Protein AF-A0A7K0DVQ4-F1 (afdb_monomer_lite)

Foldseek 3Di:
DDDDPPVVVVLLVVLLVLLLVLLVLVVCLVVDPDPVSNVVSVVVSCVSVVVQVPDPPVSVVLSVLLVVLLVCLQPPPDDPDPPDPPPPDDPSSVLSNLSSCLSNVVDDPPDDFQPPPQKKKWKWKDAAPDPDIDIDIDRAPLVNLVCLLVVQVPPPFFMWIWIWIQDSPPRDTFTAAIEHRHHSVLSNLLSVLLVVLVDQPPCDPDCPSLDPVNLVVLLVQLLQLLLLCRDPSNPLCNLVSSNSNRVSLVVSVVSCVSNVNPCSVVSSVVCNVPRDHHPSSPPDSVLVVSLVSLVVVLLVLLQVWDWDWDDPDPQKIKIWTAQSDDQQRTFIWIWHWDPDDPDTDTDIGTQKGHNAPVQVVCLQPPPQSDRPGMPGPHRPPNDDDDPVVNVVRVVSRVVSVSSVSSSVSSVLSCCCSNVSDYHYHYPPPVCSVVVVPPPPPPPDDDDDDDDDDDDDDDDDDDDDDDDDDDDDDDDDDDDDDDD

pLDDT: mean 71.33, std 19.91, range [23.62, 95.5]

Structure (mmCIF, N/CA/C/O backbone):
data_AF-A0A7K0DVQ4-F1
#
_entry.id   AF-A0A7K0DVQ4-F1
#
loop_
_atom_site.group_PDB
_atom_site.id
_atom_site.type_symbol
_atom_site.label_atom_id
_atom_site.label_alt_id
_atom_site.label_comp_id
_atom_site.label_asym_id
_atom_site.label_entity_id
_atom_site.label_seq_id
_atom_site.pdbx_PDB_ins_code
_atom_site.Cartn_x
_atom_site.Cartn_y
_atom_site.Cartn_z
_atom_site.occupancy
_atom_site.B_iso_or_equiv
_atom_site.auth_seq_id
_atom_site.auth_comp_id
_atom_site.auth_asym_id
_atom_site.auth_atom_id
_atom_site.pdbx_PDB_model_num
ATOM 1 N N . MET A 1 1 ? -31.773 -11.255 5.902 1.00 34.78 1 MET A N 1
ATOM 2 C CA . MET A 1 1 ? -31.478 -10.518 4.654 1.00 34.78 1 MET A CA 1
ATOM 3 C C . MET A 1 1 ? -30.528 -11.360 3.823 1.00 34.78 1 MET A C 1
ATOM 5 O O . MET A 1 1 ? -29.545 -11.805 4.400 1.00 34.78 1 MET A O 1
ATOM 9 N N . PRO A 1 2 ? -30.806 -11.631 2.540 1.00 32.12 2 PRO A N 1
ATOM 10 C CA . PRO A 1 2 ? -29.856 -12.347 1.695 1.00 32.12 2 PRO A CA 1
ATOM 11 C C . PRO A 1 2 ? -28.622 -11.466 1.450 1.00 32.12 2 PRO A C 1
ATOM 13 O O . PRO A 1 2 ? -28.754 -10.285 1.116 1.00 32.12 2 PRO A O 1
ATOM 16 N N . GLU A 1 3 ? -27.429 -12.022 1.665 1.00 33.09 3 GLU A N 1
ATOM 17 C CA . GLU A 1 3 ? -26.156 -11.364 1.366 1.00 33.09 3 GLU A CA 1
ATOM 18 C C . GLU A 1 3 ? -26.110 -10.983 -0.121 1.00 33.09 3 GLU A C 1
ATOM 20 O O . GLU A 1 3 ? -26.356 -11.806 -1.004 1.00 33.09 3 GLU A O 1
ATOM 25 N N . ARG A 1 4 ? -25.846 -9.702 -0.417 1.00 48.97 4 ARG A N 1
ATOM 26 C CA . ARG A 1 4 ? -25.668 -9.249 -1.804 1.00 48.97 4 ARG A CA 1
ATOM 27 C C . ARG A 1 4 ? -24.392 -9.895 -2.367 1.00 48.97 4 ARG A C 1
ATOM 29 O O . ARG A 1 4 ? -23.377 -9.859 -1.672 1.00 48.97 4 ARG A O 1
ATOM 36 N N . PRO A 1 5 ? -24.395 -10.390 -3.618 1.00 44.47 5 PRO A N 1
ATOM 37 C CA . PRO A 1 5 ? -23.202 -10.959 -4.232 1.00 44.47 5 PRO A CA 1
ATOM 38 C C . PRO A 1 5 ? -22.043 -9.944 -4.227 1.00 44.47 5 PRO A C 1
ATOM 40 O O . PRO A 1 5 ? -22.284 -8.762 -4.503 1.00 44.47 5 PRO A O 1
ATOM 43 N N . PRO A 1 6 ? -20.793 -10.368 -3.973 1.00 47.66 6 PRO A N 1
ATOM 44 C CA . PRO A 1 6 ? -19.633 -9.479 -3.817 1.00 47.66 6 PRO A CA 1
ATOM 45 C C . PRO A 1 6 ? -19.409 -8.543 -5.018 1.00 47.66 6 PRO A C 1
ATOM 47 O O . PRO A 1 6 ? -19.089 -7.365 -4.844 1.00 47.66 6 PRO A O 1
ATOM 50 N N . HIS A 1 7 ? -19.716 -9.004 -6.234 1.00 56.75 7 HIS A N 1
ATOM 51 C CA . HIS A 1 7 ? -19.641 -8.198 -7.457 1.00 56.75 7 HIS A CA 1
ATOM 52 C C . HIS A 1 7 ? -20.540 -6.949 -7.434 1.00 56.75 7 HIS A C 1
ATOM 54 O O . HIS A 1 7 ? -20.194 -5.923 -8.017 1.00 56.75 7 HIS A O 1
ATOM 60 N N . HIS A 1 8 ? -21.675 -6.982 -6.727 1.00 61.19 8 HIS A N 1
ATOM 61 C CA . HIS A 1 8 ? -22.587 -5.837 -6.661 1.00 61.19 8 HIS A CA 1
ATOM 62 C C . HIS A 1 8 ? -22.048 -4.700 -5.784 1.00 61.19 8 HIS A C 1
ATOM 64 O O . HIS A 1 8 ? -22.351 -3.542 -6.060 1.00 61.19 8 HIS A O 1
ATOM 70 N N . ARG A 1 9 ? -21.250 -4.990 -4.747 1.00 62.94 9 ARG A N 1
ATOM 71 C CA . ARG A 1 9 ? -20.661 -3.940 -3.893 1.00 62.94 9 ARG A CA 1
ATOM 72 C C . ARG A 1 9 ? -19.520 -3.209 -4.595 1.00 62.94 9 ARG A C 1
ATOM 74 O O . ARG A 1 9 ? -19.457 -1.988 -4.535 1.00 62.94 9 ARG A O 1
ATOM 81 N N . GLN A 1 10 ? -18.667 -3.938 -5.313 1.00 63.34 10 GLN A N 1
ATOM 82 C CA . GLN A 1 10 ? -17.575 -3.344 -6.091 1.00 63.34 10 GLN A CA 1
ATOM 83 C C . GLN A 1 10 ? -18.106 -2.412 -7.191 1.00 63.34 10 GLN A C 1
ATOM 85 O O . GLN A 1 10 ? -17.634 -1.284 -7.328 1.00 63.34 10 GLN A O 1
ATOM 90 N N . LEU A 1 11 ? -19.146 -2.848 -7.912 1.00 68.25 11 LEU A N 1
ATOM 91 C CA . LEU A 1 11 ? -19.847 -2.025 -8.902 1.00 68.25 11 LEU A CA 1
ATOM 92 C C . LEU A 1 11 ? -20.499 -0.784 -8.274 1.00 68.25 11 LEU A C 1
ATOM 94 O O . LEU A 1 11 ? -20.410 0.300 -8.843 1.00 68.25 11 LEU A O 1
ATOM 98 N N . GLU A 1 12 ? -21.119 -0.917 -7.095 1.00 69.69 12 GLU A N 1
ATOM 99 C CA . GLU A 1 12 ? -21.684 0.222 -6.359 1.00 69.69 12 GLU A CA 1
ATOM 100 C C . GLU A 1 12 ? -20.603 1.236 -5.956 1.00 69.69 12 GLU A C 1
ATOM 102 O O . GLU A 1 12 ? -20.789 2.430 -6.172 1.00 69.69 12 GLU A O 1
ATOM 107 N N . ASN A 1 13 ? -19.465 0.794 -5.424 1.00 69.19 13 ASN A N 1
ATOM 108 C CA . ASN A 1 13 ? -18.387 1.699 -5.014 1.00 69.19 13 ASN A CA 1
ATOM 109 C C . ASN A 1 13 ? -17.772 2.432 -6.213 1.00 69.19 13 ASN A C 1
ATOM 111 O O . ASN A 1 13 ? -17.577 3.646 -6.156 1.00 69.19 13 ASN A O 1
ATOM 115 N N . SER A 1 14 ? -17.550 1.718 -7.321 1.00 68.94 14 SER A N 1
ATOM 116 C CA . SER A 1 14 ? -17.097 2.318 -8.580 1.00 68.94 14 SER A CA 1
ATOM 117 C C . SER A 1 14 ? -18.084 3.375 -9.086 1.00 68.94 14 SER A C 1
ATOM 119 O O . SER A 1 14 ? -17.665 4.475 -9.441 1.00 68.94 14 SER A O 1
ATOM 121 N N . LEU A 1 15 ? -19.390 3.092 -9.020 1.00 75.44 15 LEU A N 1
ATOM 122 C CA . LEU A 1 15 ? -20.457 4.030 -9.378 1.00 75.44 15 LEU A CA 1
ATOM 123 C C . LEU A 1 15 ? -20.388 5.306 -8.533 1.00 75.44 15 LEU A C 1
ATOM 125 O O . LEU A 1 15 ? -20.436 6.414 -9.062 1.00 75.44 15 LEU A O 1
ATOM 129 N N . ARG A 1 16 ? -20.249 5.173 -7.213 1.00 73.44 16 ARG A N 1
ATOM 130 C CA . ARG A 1 16 ? -20.200 6.327 -6.306 1.00 73.44 16 ARG A CA 1
ATOM 131 C C . ARG A 1 16 ? -18.963 7.187 -6.542 1.00 73.44 16 ARG A C 1
ATOM 133 O O . ARG A 1 16 ? -19.093 8.411 -6.589 1.00 73.44 16 ARG A O 1
ATOM 140 N N . ALA A 1 17 ? -17.802 6.562 -6.716 1.00 71.62 17 ALA A N 1
ATOM 141 C CA . ALA A 1 17 ? -16.550 7.257 -6.994 1.00 71.62 17 ALA A CA 1
ATOM 142 C C . ALA A 1 17 ? -16.603 7.996 -8.341 1.00 71.62 17 ALA A C 1
ATOM 144 O O . ALA A 1 17 ? -16.266 9.181 -8.410 1.00 71.62 17 ALA A O 1
ATOM 145 N N . ASP A 1 18 ? -17.102 7.337 -9.392 1.00 75.19 18 ASP A N 1
ATOM 146 C CA . ASP A 1 18 ? -17.270 7.955 -10.708 1.00 75.19 18 ASP A CA 1
ATOM 147 C C . ASP A 1 18 ? -18.268 9.115 -10.668 1.00 75.19 18 ASP A C 1
ATOM 149 O O . ASP A 1 18 ? -18.013 10.146 -11.290 1.00 75.19 18 ASP A O 1
ATOM 153 N N . PHE A 1 19 ? -19.370 8.994 -9.921 1.00 77.38 19 PHE A N 1
ATOM 154 C CA . PHE A 1 19 ? -20.349 10.074 -9.792 1.00 77.38 19 PHE A CA 1
ATOM 155 C C . PHE A 1 19 ? -19.754 11.291 -9.090 1.00 77.38 19 PHE A C 1
ATOM 157 O O . PHE A 1 19 ? -19.878 12.410 -9.586 1.00 77.38 19 PHE A O 1
ATOM 164 N N . ALA A 1 20 ? -19.061 11.082 -7.966 1.00 71.06 20 ALA A N 1
ATOM 165 C CA . ALA A 1 20 ? -18.375 12.159 -7.262 1.00 71.06 20 ALA A CA 1
ATOM 166 C C . ALA A 1 20 ? -17.342 12.838 -8.170 1.00 71.06 20 ALA A C 1
ATOM 168 O O . ALA A 1 20 ? -17.278 14.061 -8.236 1.00 71.06 20 ALA A O 1
ATOM 169 N N . PHE A 1 21 ? -16.576 12.063 -8.936 1.00 69.88 21 PHE A N 1
ATOM 170 C CA . PHE A 1 21 ? -15.626 12.599 -9.903 1.00 69.88 21 PHE A CA 1
ATOM 171 C C . PHE A 1 21 ? -16.301 13.400 -11.032 1.00 69.88 21 PHE A C 1
ATOM 173 O O . PHE A 1 21 ? -15.882 14.525 -11.301 1.00 69.88 21 PHE A O 1
ATOM 180 N N . CYS A 1 22 ? -17.372 12.883 -11.644 1.00 75.94 22 CYS A N 1
ATOM 181 C CA . CYS A 1 22 ? -18.131 13.599 -12.678 1.00 75.94 22 CYS A CA 1
ATOM 182 C C . CYS A 1 22 ? -18.723 14.903 -12.135 1.00 75.94 22 CYS A C 1
ATOM 184 O O . CYS A 1 22 ? -18.610 15.944 -12.775 1.00 75.94 22 CYS A O 1
ATOM 186 N N . PHE A 1 23 ? -19.290 14.866 -10.929 1.00 71.31 23 PHE A N 1
ATOM 187 C CA . PHE A 1 23 ? -19.817 16.044 -10.251 1.00 71.31 23 PHE A CA 1
ATOM 188 C C . PHE A 1 23 ? -18.729 17.103 -10.009 1.00 71.31 23 PHE A C 1
ATOM 190 O O . PHE A 1 23 ? -18.952 18.294 -10.239 1.00 71.31 23 PHE A O 1
ATOM 197 N N . ARG A 1 24 ? -17.519 16.680 -9.611 1.00 62.81 24 ARG A N 1
ATOM 198 C CA . ARG A 1 24 ? -16.362 17.576 -9.457 1.00 62.81 24 ARG A CA 1
ATOM 199 C C . ARG A 1 24 ? -15.962 18.225 -10.776 1.00 62.81 24 ARG A C 1
ATOM 201 O O . ARG A 1 24 ? -15.815 19.443 -10.825 1.00 62.81 24 ARG A O 1
ATOM 208 N N . LEU A 1 25 ? -15.850 17.437 -11.844 1.00 67.94 25 LEU A N 1
ATOM 209 C CA . LEU A 1 25 ? -15.526 17.951 -13.173 1.00 67.94 25 LEU A CA 1
ATOM 210 C C . LEU A 1 25 ? -16.599 18.904 -13.713 1.00 67.94 25 LEU A C 1
ATOM 212 O O . LEU A 1 25 ? -16.248 19.922 -14.296 1.00 67.94 25 LEU A O 1
ATOM 216 N N . GLN A 1 26 ? -17.887 18.637 -13.479 1.00 69.12 26 GLN A N 1
ATOM 217 C CA . GLN A 1 26 ? -18.976 19.541 -13.871 1.00 69.12 26 GLN A CA 1
ATOM 218 C C . GLN A 1 26 ? -18.879 20.894 -13.153 1.00 69.12 26 GLN A C 1
ATOM 220 O O . GLN A 1 26 ? -19.022 21.949 -13.778 1.00 69.12 26 GLN A O 1
ATOM 225 N N . ARG A 1 27 ? -18.576 20.896 -11.848 1.00 62.69 27 ARG A N 1
ATOM 226 C CA . ARG A 1 27 ? -18.363 22.147 -11.101 1.00 62.69 27 ARG A CA 1
ATOM 227 C C . ARG A 1 27 ? -17.061 22.848 -11.494 1.00 62.69 27 ARG A C 1
ATOM 229 O O . ARG A 1 27 ? -17.051 24.073 -11.549 1.00 62.69 27 ARG A O 1
ATOM 236 N N . ALA A 1 28 ? -15.999 22.111 -11.818 1.00 54.56 28 ALA A N 1
ATOM 237 C CA . ALA A 1 28 ? -14.764 22.682 -12.354 1.00 54.56 28 ALA A CA 1
ATOM 238 C C . ALA A 1 28 ? -14.989 23.318 -13.737 1.00 54.56 28 ALA A C 1
ATOM 240 O O . ALA A 1 28 ? -14.570 24.448 -13.953 1.00 54.56 28 ALA A O 1
ATOM 241 N N . ALA A 1 29 ? -15.735 22.655 -14.627 1.00 60.44 29 ALA A N 1
ATOM 242 C CA . ALA A 1 29 ? -16.113 23.190 -15.935 1.00 60.44 29 ALA A CA 1
ATOM 243 C C . ALA A 1 29 ? -16.926 24.488 -15.803 1.00 60.44 29 ALA A C 1
ATOM 245 O O . ALA A 1 29 ? -16.682 25.444 -16.527 1.00 60.44 29 ALA A O 1
ATOM 246 N N . THR A 1 30 ? -17.828 24.566 -14.819 1.00 58.62 30 THR A N 1
ATOM 247 C CA . THR A 1 30 ? -18.594 25.796 -14.522 1.00 58.62 30 THR A CA 1
ATOM 248 C C . THR A 1 30 ? -17.690 26.985 -14.148 1.00 58.62 30 THR A C 1
ATOM 250 O O . THR A 1 30 ? -18.092 28.130 -14.315 1.00 58.62 30 THR A O 1
ATOM 253 N N . ASN A 1 31 ? -16.469 26.722 -13.669 1.00 55.81 31 ASN A N 1
ATOM 254 C CA . ASN A 1 31 ? -15.476 27.727 -13.278 1.00 55.81 31 ASN A CA 1
ATOM 255 C C . ASN A 1 31 ? -14.235 27.739 -14.199 1.00 55.81 31 ASN A C 1
ATOM 257 O O . ASN A 1 31 ? -13.189 28.256 -13.800 1.00 55.81 31 ASN A O 1
ATOM 261 N N . ALA A 1 32 ? -14.317 27.136 -15.390 1.00 54.72 32 ALA A N 1
ATOM 262 C CA . ALA A 1 32 ? -13.193 27.052 -16.319 1.00 54.72 32 ALA A CA 1
ATOM 263 C C . ALA A 1 32 ? -12.731 28.449 -16.760 1.00 54.72 32 ALA A C 1
ATOM 265 O O . ALA A 1 32 ? -13.544 29.348 -16.986 1.00 54.72 32 ALA A O 1
ATOM 266 N N . ARG A 1 33 ? -11.413 28.631 -16.884 1.00 55.81 33 ARG A N 1
ATOM 267 C CA . ARG A 1 33 ? -10.788 29.924 -17.204 1.00 55.81 33 ARG A CA 1
ATOM 268 C C . ARG A 1 33 ? -10.629 30.148 -18.707 1.00 55.81 33 ARG A C 1
ATOM 270 O O . ARG A 1 33 ? -10.338 31.269 -19.120 1.00 55.81 33 ARG A O 1
ATOM 277 N N . SER A 1 34 ? -10.814 29.106 -19.517 1.00 59.59 34 SER A N 1
ATOM 278 C CA . SER A 1 34 ? -10.794 29.172 -20.980 1.00 59.59 34 SER A CA 1
ATOM 279 C C . SER A 1 34 ? -11.808 28.219 -21.619 1.00 59.59 34 SER A C 1
ATOM 281 O O . SER A 1 34 ? -12.267 27.257 -21.000 1.00 59.59 34 SER A O 1
ATOM 283 N N . GLU A 1 35 ? -12.146 28.486 -22.881 1.00 60.69 35 GLU A N 1
ATOM 284 C CA . GLU A 1 35 ? -13.051 27.646 -23.675 1.00 60.69 35 GLU A CA 1
ATOM 285 C C . GLU A 1 35 ? -12.460 26.247 -23.918 1.00 60.69 35 GLU A C 1
ATOM 287 O O . GLU A 1 35 ? -13.156 25.249 -23.740 1.00 60.69 35 GLU A O 1
ATOM 292 N N . ASP A 1 36 ? -11.155 26.150 -24.194 1.00 65.81 36 ASP A N 1
ATOM 293 C CA . ASP A 1 36 ? -10.457 24.865 -24.345 1.00 65.81 36 ASP A CA 1
ATOM 294 C C . ASP A 1 36 ? -10.470 24.042 -23.047 1.00 65.81 36 ASP A C 1
ATOM 296 O O . ASP A 1 36 ? -10.664 22.823 -23.062 1.00 65.81 36 ASP A O 1
ATOM 300 N N . GLU A 1 37 ? -10.295 24.704 -21.898 1.00 51.84 37 GLU A N 1
ATOM 301 C CA . GLU A 1 37 ? -10.379 24.058 -20.590 1.00 51.84 37 GLU A CA 1
ATOM 302 C C . GLU A 1 37 ? -11.800 23.550 -20.317 1.00 51.84 37 GLU A C 1
ATOM 304 O O . GLU A 1 37 ? -11.962 22.404 -19.889 1.00 51.84 37 GLU A O 1
ATOM 309 N N . TYR A 1 38 ? -12.821 24.355 -20.625 1.00 59.84 38 TYR A N 1
ATOM 310 C CA . TYR A 1 38 ? -14.224 23.957 -20.527 1.00 59.84 38 TYR A CA 1
ATOM 311 C C . TYR A 1 38 ? -14.527 22.730 -21.396 1.00 59.84 38 TYR A C 1
ATOM 313 O O . TYR A 1 38 ? -15.056 21.743 -20.884 1.00 59.84 38 TYR A O 1
ATOM 321 N N . VAL A 1 39 ? -14.149 22.751 -22.680 1.00 64.75 39 VAL A N 1
ATOM 322 C CA . VAL A 1 39 ? -14.401 21.652 -23.631 1.00 64.75 39 VAL A CA 1
ATOM 323 C C . VAL A 1 39 ? -13.714 20.364 -23.178 1.00 64.75 39 VAL A C 1
ATOM 325 O O . VAL A 1 39 ? -14.331 19.297 -23.194 1.00 64.75 39 VAL A O 1
ATOM 328 N N . ARG A 1 40 ? -12.467 20.445 -22.699 1.00 79.62 40 ARG A N 1
ATOM 329 C CA . ARG A 1 40 ? -11.733 19.286 -22.164 1.00 79.62 40 ARG A CA 1
ATOM 330 C C . ARG A 1 40 ? -12.412 18.692 -20.925 1.00 79.62 40 ARG A C 1
ATOM 332 O O . ARG A 1 40 ? -12.533 17.467 -20.812 1.00 79.62 40 ARG A O 1
ATOM 339 N N . LEU A 1 41 ? -12.839 19.538 -19.985 1.00 55.84 41 LEU A N 1
ATOM 340 C CA . LEU A 1 41 ? -13.508 19.099 -18.757 1.00 55.84 41 LEU A CA 1
ATOM 341 C C . LEU A 1 41 ? -14.896 18.513 -19.056 1.00 55.84 41 LEU A C 1
ATOM 343 O O . LEU A 1 41 ? -15.220 17.444 -18.542 1.00 55.84 41 LEU A O 1
ATOM 347 N N . ALA A 1 42 ? -15.674 19.151 -19.934 1.00 65.75 42 ALA A N 1
ATOM 348 C CA . ALA A 1 42 ? -16.981 18.667 -20.379 1.00 65.75 42 ALA A CA 1
ATOM 349 C C . ALA A 1 42 ? -16.873 17.325 -21.122 1.00 65.75 42 ALA A C 1
ATOM 351 O O . ALA A 1 42 ? -17.571 16.376 -20.773 1.00 65.75 42 ALA A O 1
ATOM 352 N N . GLY A 1 43 ? -15.917 17.183 -22.048 1.00 68.69 43 GLY A N 1
ATOM 353 C CA . GLY A 1 43 ? -15.669 15.912 -22.737 1.00 68.69 43 GLY A CA 1
ATOM 354 C C . GLY A 1 43 ? -15.278 14.775 -21.782 1.00 68.69 43 GLY A C 1
ATOM 355 O O . GLY A 1 43 ? -15.685 13.628 -21.970 1.00 68.69 43 GLY A O 1
ATOM 356 N N . SER A 1 44 ? -14.551 15.092 -20.704 1.00 71.25 44 SER A N 1
ATOM 357 C CA . SER A 1 44 ? -14.193 14.123 -19.657 1.00 71.25 44 SER A CA 1
ATOM 358 C C . SER A 1 44 ? -15.401 13.678 -18.819 1.00 71.25 44 SER A C 1
ATOM 360 O O . SER A 1 44 ? -15.464 12.521 -18.395 1.00 71.25 44 SER A O 1
ATOM 362 N N . VAL A 1 45 ? -16.366 14.577 -18.591 1.00 71.88 45 VAL A N 1
ATOM 363 C CA . VAL A 1 45 ? -17.651 14.259 -17.947 1.00 71.88 45 VAL A CA 1
ATOM 364 C C . VAL A 1 45 ? -18.479 13.345 -18.846 1.00 71.88 45 VAL A C 1
ATOM 366 O O . VAL A 1 45 ? -18.932 12.297 -18.384 1.00 71.88 45 VAL A O 1
ATOM 369 N N . ASP A 1 46 ? -18.635 13.698 -20.122 1.00 75.38 46 ASP A N 1
ATOM 370 C CA . ASP A 1 46 ? -19.486 12.968 -21.065 1.00 75.38 46 ASP A CA 1
ATOM 371 C C . ASP A 1 46 ? -18.984 11.542 -21.306 1.00 75.38 46 ASP A C 1
ATOM 373 O O . ASP A 1 46 ? -19.763 10.590 -21.217 1.00 75.38 46 ASP A O 1
ATOM 377 N N . ALA A 1 47 ? -17.673 11.363 -21.504 1.00 75.12 47 ALA A N 1
ATOM 378 C CA . ALA A 1 47 ? -17.071 10.043 -21.695 1.00 75.12 47 ALA A CA 1
ATOM 379 C C . ALA A 1 47 ? -17.329 9.099 -20.503 1.00 75.12 47 ALA A C 1
ATOM 381 O O . ALA A 1 47 ? -17.577 7.902 -20.681 1.00 75.12 47 ALA A O 1
ATOM 382 N N . ARG A 1 48 ? -17.303 9.624 -19.270 1.00 73.38 48 ARG A N 1
ATOM 383 C CA . ARG A 1 48 ? -17.601 8.832 -18.066 1.00 73.38 48 ARG A CA 1
ATOM 384 C C . ARG A 1 48 ? -19.097 8.631 -17.849 1.00 73.38 48 ARG A C 1
ATOM 386 O O . ARG A 1 48 ? -19.503 7.526 -17.493 1.00 73.38 48 ARG A O 1
ATOM 393 N N . ALA A 1 49 ? -19.924 9.644 -18.099 1.00 74.56 49 ALA A N 1
ATOM 394 C CA . ALA A 1 49 ? -21.377 9.525 -18.004 1.00 74.56 49 ALA A CA 1
ATOM 395 C C . ALA A 1 49 ? -21.924 8.489 -19.003 1.00 74.56 49 ALA A C 1
ATOM 397 O O . ALA A 1 49 ? -22.795 7.690 -18.652 1.00 74.56 49 ALA A O 1
ATOM 398 N N . GLN A 1 50 ? -21.364 8.435 -20.215 1.00 78.44 50 GLN A N 1
ATOM 399 C CA . GLN A 1 50 ? -21.761 7.500 -21.268 1.00 78.44 50 GLN A CA 1
ATOM 400 C C . GLN A 1 50 ? -21.576 6.032 -20.850 1.00 78.44 50 GLN A C 1
ATOM 402 O O . GLN A 1 50 ? -22.452 5.204 -21.109 1.00 78.44 50 GLN A O 1
ATOM 407 N N . ARG A 1 51 ? -20.497 5.714 -20.121 1.00 77.38 51 ARG A N 1
ATOM 408 C CA . ARG A 1 51 ? -20.244 4.369 -19.571 1.00 77.38 51 ARG A CA 1
ATOM 409 C C . ARG A 1 51 ? -21.399 3.882 -18.691 1.00 77.38 51 ARG A C 1
ATOM 411 O O . ARG A 1 51 ? -21.843 2.742 -18.813 1.00 77.38 51 ARG A O 1
ATOM 418 N N . TRP A 1 52 ? -21.921 4.756 -17.833 1.00 75.75 52 TRP A N 1
ATOM 419 C CA . TRP A 1 52 ? -23.009 4.429 -16.907 1.00 75.75 52 TRP A CA 1
ATOM 420 C C . TRP A 1 52 ? -24.387 4.471 -17.569 1.00 75.75 52 TRP A C 1
ATOM 422 O O . TRP A 1 52 ? -25.259 3.662 -17.246 1.00 75.75 52 TRP A O 1
ATOM 432 N N . GLN A 1 53 ? -24.572 5.338 -18.565 1.00 76.06 53 GLN A N 1
ATOM 433 C CA . GLN A 1 53 ? -25.765 5.330 -19.413 1.00 76.06 53 GLN A CA 1
ATOM 434 C C . GLN A 1 53 ? -25.889 4.047 -20.242 1.00 76.06 53 GLN A C 1
ATOM 436 O O . GLN A 1 53 ? -27.001 3.652 -20.576 1.00 76.06 53 GLN A O 1
ATOM 441 N N . GLN A 1 54 ? -24.783 3.365 -20.542 1.00 78.88 54 GLN A N 1
ATOM 442 C CA . GLN A 1 54 ? -24.781 2.081 -21.251 1.00 78.88 54 GLN A CA 1
ATOM 443 C C . GLN A 1 54 ? -24.867 0.864 -20.313 1.00 78.88 54 GLN A C 1
ATOM 445 O O . GLN A 1 54 ? -25.121 -0.246 -20.776 1.00 78.88 54 GLN A O 1
ATOM 450 N N . ALA A 1 55 ? -24.747 1.056 -18.995 1.00 77.69 55 ALA A N 1
ATOM 451 C CA . ALA A 1 55 ? -24.829 -0.018 -18.007 1.00 77.69 55 ALA A CA 1
ATOM 452 C C . ALA A 1 55 ? -26.233 -0.671 -17.950 1.00 77.69 55 ALA A C 1
ATOM 454 O O . ALA A 1 55 ? -27.222 -0.055 -18.384 1.00 77.69 55 ALA A O 1
ATOM 455 N N . PRO A 1 56 ? -26.358 -1.889 -17.375 1.00 81.94 56 PRO A N 1
ATOM 456 C CA . PRO A 1 56 ? -27.647 -2.541 -17.139 1.00 81.94 56 PRO A CA 1
ATOM 457 C C . PRO A 1 56 ? -28.640 -1.636 -16.396 1.00 81.94 56 PRO A C 1
ATOM 459 O O . PRO A 1 56 ? -28.251 -0.840 -15.537 1.00 81.94 56 PRO A O 1
AT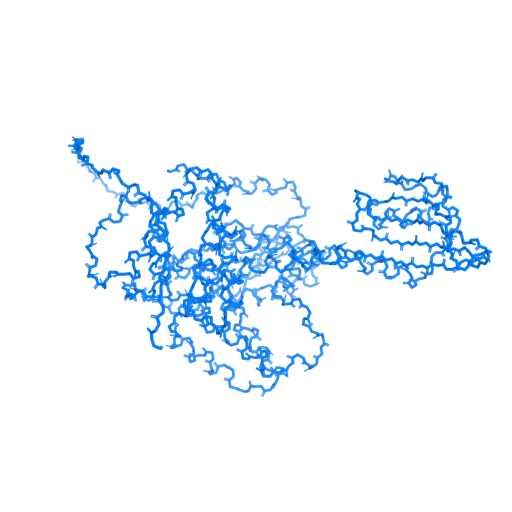OM 462 N N . SER A 1 57 ? -29.935 -1.790 -16.692 1.00 76.44 57 SER A N 1
ATOM 463 C CA . SER A 1 57 ? -31.012 -0.889 -16.240 1.00 76.44 57 SER A CA 1
ATOM 464 C C . SER A 1 57 ? -31.014 -0.626 -14.731 1.00 76.44 57 SER A C 1
ATOM 466 O O . SER A 1 57 ? -31.201 0.512 -14.309 1.00 76.44 57 SER A O 1
ATOM 468 N N . GLN A 1 58 ? -30.719 -1.637 -13.910 1.00 78.38 58 GLN A N 1
ATOM 469 C CA . GLN A 1 58 ? -30.635 -1.496 -12.453 1.00 78.38 58 GLN A CA 1
ATOM 470 C C . GLN A 1 58 ? -29.576 -0.476 -11.996 1.00 78.38 58 GLN A C 1
ATOM 472 O O . GLN A 1 58 ? -29.821 0.286 -11.065 1.00 78.38 58 GLN A O 1
ATOM 477 N N . TRP A 1 59 ? -28.415 -0.426 -12.654 1.00 78.12 59 TRP A N 1
ATOM 478 C CA . TRP A 1 59 ? -27.311 0.474 -12.303 1.00 78.12 59 TRP A CA 1
ATOM 479 C C . TRP A 1 59 ? -27.516 1.866 -12.880 1.00 78.12 59 TRP A C 1
ATOM 481 O O . TRP A 1 59 ? -27.272 2.862 -12.203 1.00 78.12 59 TRP A O 1
ATOM 491 N N . ARG A 1 60 ? -28.071 1.929 -14.088 1.00 82.12 60 ARG A N 1
ATOM 492 C CA . ARG A 1 60 ? -28.490 3.181 -14.714 1.00 82.12 60 ARG A CA 1
ATOM 493 C C . ARG A 1 60 ? -29.540 3.912 -13.877 1.00 82.12 60 ARG A C 1
ATOM 495 O O . ARG A 1 60 ? -29.388 5.096 -13.615 1.00 82.12 60 ARG A O 1
ATOM 502 N N . ASN A 1 61 ? -30.559 3.205 -13.382 1.00 80.06 61 ASN A N 1
ATOM 503 C CA . ASN A 1 61 ? -31.597 3.790 -12.521 1.00 80.06 61 ASN A CA 1
ATOM 504 C C . ASN A 1 61 ? -31.017 4.331 -11.209 1.00 80.06 61 ASN A C 1
ATOM 506 O O . ASN A 1 61 ? -31.414 5.387 -10.727 1.00 80.06 61 ASN A O 1
ATOM 510 N N . ARG A 1 62 ? -30.046 3.613 -10.647 1.00 83.31 62 ARG A N 1
ATOM 511 C CA . ARG A 1 62 ? -29.328 3.994 -9.429 1.00 83.31 62 ARG A CA 1
ATOM 512 C C . ARG A 1 62 ? -28.456 5.236 -9.618 1.00 83.31 62 ARG A C 1
ATOM 514 O O . ARG A 1 62 ? -28.437 6.088 -8.732 1.00 83.31 62 ARG A O 1
ATOM 521 N N . TRP A 1 63 ? -27.775 5.344 -10.758 1.00 83.06 63 TRP A N 1
ATOM 522 C CA . TRP A 1 63 ? -27.032 6.538 -11.163 1.00 83.06 63 TRP A CA 1
ATOM 523 C C . TRP A 1 63 ? -27.964 7.729 -11.392 1.00 83.06 63 TRP A C 1
ATOM 525 O O . TRP A 1 63 ? -27.737 8.798 -10.836 1.00 83.06 63 TRP A O 1
ATOM 535 N N . ASN A 1 64 ? -29.051 7.529 -12.142 1.00 81.81 64 ASN A N 1
ATOM 536 C CA . ASN A 1 64 ? -30.036 8.573 -12.420 1.00 81.81 64 ASN A CA 1
ATOM 537 C C . ASN A 1 64 ? -30.674 9.097 -11.131 1.00 81.81 64 ASN A C 1
ATOM 539 O O . ASN A 1 64 ? -30.720 10.300 -10.937 1.00 81.81 64 ASN A O 1
ATOM 543 N N . HIS A 1 65 ? -31.049 8.220 -10.194 1.00 84.00 65 HIS A N 1
ATOM 544 C CA . HIS A 1 65 ? -31.556 8.662 -8.896 1.00 84.00 65 HIS A CA 1
ATOM 545 C C . HIS A 1 65 ? -30.543 9.540 -8.152 1.00 84.00 65 HIS A C 1
ATOM 547 O O . HIS A 1 65 ? -30.924 10.534 -7.539 1.00 84.00 65 HIS A O 1
ATOM 553 N N . LEU A 1 66 ? -29.257 9.171 -8.146 1.00 81.50 66 LEU A N 1
ATOM 554 C CA . LEU A 1 66 ? -28.216 9.991 -7.523 1.00 81.50 66 LEU A CA 1
ATOM 555 C C . LEU A 1 66 ? -28.113 11.359 -8.219 1.00 81.50 66 LEU A C 1
ATOM 557 O O . LEU A 1 66 ? -28.135 12.373 -7.531 1.00 81.50 66 LEU A O 1
ATOM 561 N N . ALA A 1 67 ? -28.120 11.387 -9.556 1.00 81.00 67 ALA A N 1
ATOM 562 C CA . ALA A 1 67 ? -28.140 12.612 -10.359 1.00 81.00 67 ALA A CA 1
ATOM 563 C C . ALA A 1 67 ? -29.336 13.518 -10.041 1.00 81.00 67 ALA A C 1
ATOM 565 O O . ALA A 1 67 ? -29.150 14.698 -9.740 1.00 81.00 67 ALA A O 1
ATOM 566 N N . ASP A 1 68 ? -30.541 12.953 -10.039 1.00 79.06 68 ASP A N 1
ATOM 567 C CA . ASP A 1 68 ? -31.789 13.662 -9.768 1.00 79.06 68 ASP A CA 1
ATOM 568 C C . ASP A 1 68 ? -31.803 14.213 -8.337 1.00 79.06 68 ASP A C 1
ATOM 570 O O . ASP A 1 68 ? -32.154 15.371 -8.114 1.00 79.06 68 ASP A O 1
ATOM 574 N N . THR A 1 69 ? -31.343 13.419 -7.362 1.00 78.44 69 THR A N 1
ATOM 575 C CA . THR A 1 69 ? -31.261 13.844 -5.954 1.00 78.44 69 THR A CA 1
ATOM 576 C C . THR A 1 69 ? -30.250 14.974 -5.774 1.00 78.44 69 THR A C 1
ATOM 578 O O . THR A 1 69 ? -30.530 15.964 -5.100 1.00 78.44 69 THR A O 1
ATOM 581 N N . THR A 1 70 ? -29.071 14.855 -6.389 1.00 73.50 70 THR A N 1
ATOM 582 C CA . THR A 1 70 ? -28.047 15.901 -6.352 1.00 73.50 70 THR A CA 1
ATOM 583 C C . THR A 1 70 ? -28.540 17.180 -7.022 1.00 73.50 70 THR A C 1
ATOM 585 O O . THR A 1 70 ? -28.346 18.257 -6.468 1.00 73.50 70 THR A O 1
ATOM 588 N N . SER A 1 71 ? -29.229 17.084 -8.161 1.00 75.75 71 SER A N 1
ATOM 589 C CA . SER A 1 71 ? -29.824 18.240 -8.841 1.00 75.75 71 SER A CA 1
ATOM 590 C C . SER A 1 71 ? -30.909 18.907 -7.986 1.00 75.75 71 SER A C 1
ATOM 592 O O . SER A 1 71 ? -30.866 20.121 -7.779 1.00 75.75 71 SER A O 1
ATOM 594 N N . ALA A 1 72 ? -31.815 18.130 -7.385 1.00 73.44 72 ALA A N 1
ATOM 595 C CA . ALA A 1 72 ? -32.829 18.651 -6.466 1.00 73.44 72 ALA A CA 1
ATOM 596 C C . ALA A 1 72 ? -32.192 19.406 -5.283 1.00 73.44 72 ALA A C 1
ATOM 598 O O . ALA A 1 72 ? -32.595 20.520 -4.940 1.00 73.44 72 ALA A O 1
ATOM 599 N N . TYR A 1 73 ? -31.126 18.850 -4.707 1.00 71.19 73 TYR A N 1
ATOM 600 C CA . TYR A 1 73 ? -30.360 19.508 -3.653 1.00 71.19 73 TYR A CA 1
ATOM 601 C C . TYR A 1 73 ? -29.478 20.669 -4.129 1.00 71.19 73 TYR A C 1
ATOM 603 O O . TYR A 1 73 ? -29.006 21.438 -3.303 1.00 71.19 73 TYR A O 1
ATOM 611 N N . LEU A 1 74 ? -29.234 20.867 -5.419 1.00 67.75 74 LEU A N 1
ATOM 612 C CA . LEU A 1 74 ? -28.593 22.098 -5.887 1.00 67.75 74 LEU A CA 1
ATOM 613 C C . LEU A 1 74 ? -29.614 23.228 -6.045 1.00 67.75 74 LEU A C 1
ATOM 615 O O . LEU A 1 74 ? -29.305 24.374 -5.729 1.00 67.75 74 LEU A O 1
ATOM 619 N N . HIS A 1 75 ? -30.836 22.911 -6.482 1.00 67.31 75 HIS A N 1
ATOM 620 C CA . HIS A 1 75 ? -31.788 23.915 -6.966 1.00 67.31 75 HIS A CA 1
ATOM 621 C C . HIS A 1 75 ? -32.924 24.286 -5.996 1.00 67.31 75 HIS A C 1
ATOM 623 O O . HIS A 1 75 ? -33.544 25.330 -6.176 1.00 67.31 75 HIS A O 1
ATOM 629 N N . THR A 1 76 ? -33.210 23.498 -4.954 1.00 63.97 76 THR A N 1
ATOM 630 C CA . THR A 1 76 ? -34.352 23.757 -4.045 1.00 63.97 76 THR A CA 1
ATOM 631 C C . THR A 1 76 ? -33.882 24.255 -2.679 1.00 63.97 76 THR A C 1
ATOM 633 O O . THR A 1 76 ? -33.321 23.424 -2.004 1.00 63.97 76 THR A O 1
ATOM 636 N N . PRO A 1 77 ? -34.063 25.495 -2.190 1.00 49.59 77 PRO A N 1
ATOM 637 C CA . PRO A 1 77 ? -33.532 25.941 -0.880 1.00 49.59 77 PRO A CA 1
ATOM 638 C C . PRO A 1 77 ? -33.838 24.967 0.284 1.00 49.59 77 PRO A C 1
ATOM 640 O O . PRO A 1 77 ? -34.853 24.272 0.223 1.00 49.59 77 PRO A O 1
ATOM 643 N N . PRO A 1 78 ? -32.970 24.858 1.317 1.00 53.09 78 PRO A N 1
ATOM 644 C CA . PRO A 1 78 ? -33.100 23.835 2.354 1.00 53.09 78 PRO A CA 1
ATOM 645 C C . PRO A 1 78 ? -34.414 24.015 3.124 1.00 53.09 78 PRO A C 1
ATOM 647 O O . PRO A 1 78 ? -34.537 24.897 3.969 1.00 53.09 78 PRO A O 1
ATOM 650 N N . ALA A 1 79 ? -35.404 23.180 2.821 1.00 49.50 79 ALA A N 1
ATOM 651 C CA . ALA A 1 79 ? -36.543 22.978 3.699 1.00 49.50 79 ALA A CA 1
ATOM 652 C C . ALA A 1 79 ? -36.103 22.069 4.861 1.00 49.50 79 ALA A C 1
ATOM 654 O O . ALA A 1 79 ? -35.257 21.195 4.644 1.00 49.50 79 ALA A O 1
ATOM 655 N N . PRO A 1 80 ? -36.659 22.230 6.076 1.00 46.25 80 PRO A N 1
ATOM 656 C CA . PRO A 1 80 ? -36.550 21.194 7.092 1.00 46.25 80 PRO A CA 1
ATOM 657 C C . PRO A 1 80 ? -37.149 19.923 6.494 1.00 46.25 80 PRO A C 1
ATOM 659 O O . PRO A 1 80 ? -38.328 19.894 6.133 1.00 46.25 80 PRO A O 1
ATOM 662 N N . GLU A 1 81 ? -36.313 18.910 6.281 1.00 48.75 81 GLU A N 1
ATOM 663 C CA . GLU A 1 81 ? -36.798 17.656 5.728 1.00 48.75 81 GLU A CA 1
ATOM 664 C C . GLU A 1 81 ? -37.858 17.081 6.672 1.00 48.75 81 GLU A C 1
ATOM 666 O O . GLU A 1 81 ? -37.657 17.079 7.892 1.00 48.75 81 GLU A O 1
ATOM 671 N N . PRO A 1 82 ? -38.992 16.593 6.141 1.00 40.31 82 PRO A N 1
ATOM 672 C CA . PRO A 1 82 ? -39.900 15.816 6.956 1.00 40.31 82 PRO A CA 1
ATOM 673 C C . PRO A 1 82 ? -39.116 14.620 7.497 1.00 40.31 82 PRO A C 1
ATOM 675 O O . PRO A 1 82 ? -38.397 13.951 6.755 1.00 40.31 82 PRO A O 1
ATOM 678 N N . THR A 1 83 ? -39.263 14.361 8.793 1.00 42.31 83 THR A N 1
ATOM 679 C CA . THR A 1 83 ? -38.858 13.136 9.487 1.00 42.31 83 THR A CA 1
ATOM 680 C C . THR A 1 83 ? -39.606 11.945 8.880 1.00 42.31 83 THR A C 1
ATOM 682 O O . THR A 1 83 ? -40.533 11.387 9.460 1.00 42.31 83 THR A O 1
ATOM 685 N N . HIS A 1 84 ? -39.274 11.583 7.645 1.00 44.16 84 HIS A N 1
ATOM 686 C CA . HIS A 1 84 ? -39.749 10.363 7.028 1.00 44.16 84 HIS A CA 1
ATOM 687 C C . HIS A 1 84 ? -38.958 9.207 7.624 1.00 44.16 84 HIS A C 1
ATOM 689 O O . HIS A 1 84 ? -37.733 9.186 7.607 1.00 44.16 84 HIS A O 1
ATOM 695 N N . SER A 1 85 ? -39.711 8.288 8.220 1.00 42.69 85 SER A N 1
ATOM 696 C CA . SER A 1 85 ? -39.258 7.032 8.796 1.00 42.69 85 SER A CA 1
ATOM 697 C C . SER A 1 85 ? -38.287 6.312 7.847 1.00 42.69 85 SER A C 1
ATOM 699 O O . SER A 1 85 ? -38.707 5.714 6.859 1.00 42.69 85 SER A O 1
ATOM 701 N N . ASP A 1 86 ? -36.996 6.323 8.193 1.00 47.59 86 ASP A N 1
ATOM 702 C CA . ASP A 1 86 ? -35.883 5.606 7.540 1.00 47.59 86 ASP A CA 1
ATOM 703 C C . ASP A 1 86 ? -36.047 4.066 7.511 1.00 47.59 86 ASP A C 1
ATOM 705 O O . ASP A 1 86 ? -35.148 3.348 7.063 1.00 47.59 86 ASP A O 1
ATOM 709 N N . ALA A 1 87 ? -37.165 3.541 8.023 1.00 45.91 87 ALA A N 1
ATOM 710 C CA . ALA A 1 87 ? -37.407 2.115 8.202 1.00 45.91 87 ALA A CA 1
ATOM 711 C C . ALA A 1 87 ? -37.737 1.363 6.895 1.00 45.91 87 ALA A C 1
ATOM 713 O O . ALA A 1 87 ? -37.466 0.166 6.833 1.00 45.91 87 ALA A O 1
ATOM 714 N N . ASP A 1 88 ? -38.239 2.048 5.856 1.00 45.06 88 ASP A N 1
ATOM 715 C CA . ASP A 1 88 ? -38.711 1.417 4.604 1.00 45.06 88 ASP A CA 1
ATOM 716 C C . ASP A 1 88 ? -37.883 1.759 3.347 1.00 45.06 88 ASP A C 1
ATOM 718 O O . ASP A 1 88 ? -38.167 1.265 2.253 1.00 45.06 88 ASP A O 1
ATOM 722 N N . ASP A 1 89 ? -36.831 2.574 3.467 1.00 60.09 89 ASP A N 1
ATOM 723 C CA . ASP A 1 89 ? -36.015 2.973 2.316 1.00 60.09 89 ASP A CA 1
ATOM 724 C C . ASP A 1 89 ? -34.926 1.938 1.978 1.00 60.09 89 ASP A C 1
ATOM 726 O O . ASP A 1 89 ? -34.152 1.512 2.841 1.00 60.09 89 ASP A O 1
ATOM 730 N N . ASP A 1 90 ? -34.798 1.575 0.689 1.00 69.19 90 ASP A N 1
ATOM 731 C CA . ASP A 1 90 ? -33.683 0.746 0.200 1.00 69.19 90 ASP A CA 1
ATOM 732 C C . ASP A 1 90 ? -32.355 1.372 0.676 1.00 69.19 90 ASP A C 1
ATOM 734 O O . ASP A 1 90 ? -32.090 2.550 0.382 1.00 69.19 90 ASP A O 1
ATOM 738 N N . PRO A 1 91 ? -31.477 0.603 1.355 1.00 68.19 91 PRO A N 1
ATOM 739 C CA . PRO A 1 91 ? -30.170 1.075 1.808 1.00 68.19 91 PRO A CA 1
ATOM 740 C C . PRO A 1 91 ? -29.368 1.791 0.715 1.00 68.19 91 PRO A C 1
ATOM 742 O O . PRO A 1 91 ? -28.581 2.689 1.008 1.00 68.19 91 PRO A O 1
ATOM 745 N N . PHE A 1 92 ? -29.576 1.419 -0.551 1.00 70.31 92 PHE A N 1
ATOM 746 C CA . PHE A 1 92 ? -28.947 2.053 -1.700 1.00 70.31 92 PHE A CA 1
ATOM 747 C C . PHE A 1 92 ? -29.416 3.501 -1.923 1.00 70.31 92 PHE A C 1
ATOM 749 O O . PHE A 1 92 ? -28.586 4.392 -2.115 1.00 70.31 92 PHE A O 1
ATOM 756 N N . PHE A 1 93 ? -30.728 3.756 -1.893 1.00 73.88 93 PHE A N 1
ATOM 757 C CA . PHE A 1 93 ? -31.288 5.095 -2.112 1.00 73.88 93 PHE A CA 1
ATOM 758 C C . PHE A 1 93 ? -31.020 6.024 -0.927 1.00 73.88 93 PHE A C 1
ATOM 760 O O . PHE A 1 93 ? -30.762 7.213 -1.119 1.00 73.88 93 PHE A O 1
ATOM 767 N N . ARG A 1 94 ? -30.961 5.480 0.295 1.00 71.62 94 ARG A N 1
ATOM 768 C CA . ARG A 1 94 ? -30.444 6.208 1.463 1.00 71.62 94 ARG A CA 1
ATOM 769 C C . ARG A 1 94 ? -28.991 6.641 1.262 1.00 71.62 94 ARG A C 1
ATOM 771 O O . ARG A 1 94 ? -28.687 7.822 1.398 1.00 71.62 94 ARG A O 1
ATOM 778 N N . ARG A 1 95 ? -28.109 5.730 0.837 1.00 72.38 95 ARG A N 1
ATOM 779 C CA . ARG A 1 95 ? -26.714 6.077 0.517 1.00 72.38 95 ARG A CA 1
ATOM 780 C C . ARG A 1 95 ? -26.603 7.089 -0.630 1.00 72.38 95 ARG A C 1
ATOM 782 O O . ARG A 1 95 ? -25.753 7.969 -0.573 1.00 72.38 95 ARG A O 1
ATOM 789 N N . ASN A 1 96 ? -27.479 7.025 -1.637 1.00 77.38 96 ASN A N 1
ATOM 790 C CA . ASN A 1 96 ? -27.533 8.039 -2.695 1.00 77.38 96 ASN A CA 1
ATOM 791 C C . ASN A 1 96 ? -27.921 9.422 -2.173 1.00 77.38 96 ASN A C 1
ATOM 793 O O . ASN A 1 96 ? -27.285 10.400 -2.547 1.00 77.38 96 ASN A O 1
ATOM 797 N N . ARG A 1 97 ? -28.931 9.515 -1.302 1.00 74.19 97 ARG A N 1
ATOM 798 C CA . ARG A 1 97 ? -29.294 10.787 -0.663 1.00 74.19 97 ARG A CA 1
ATOM 799 C C . ARG A 1 97 ? -28.153 11.330 0.182 1.00 74.19 97 ARG A C 1
ATOM 801 O O . ARG A 1 97 ? -27.817 12.496 0.022 1.00 74.19 97 ARG A O 1
ATOM 808 N N . ASN A 1 98 ? -27.501 10.494 0.989 1.00 69.50 98 ASN A N 1
ATOM 809 C CA . ASN A 1 98 ? -26.345 10.910 1.788 1.00 69.50 98 ASN A CA 1
ATOM 810 C C . ASN A 1 98 ? -25.215 11.441 0.905 1.00 69.50 98 ASN A C 1
ATOM 812 O O . ASN A 1 98 ? -24.735 12.550 1.122 1.00 69.50 98 ASN A O 1
ATOM 816 N N . GLN A 1 99 ? -24.865 10.708 -0.153 1.00 70.94 99 GLN A N 1
ATOM 817 C CA . GLN A 1 99 ? -23.876 11.167 -1.118 1.00 70.94 99 GLN A CA 1
ATOM 818 C C . GLN A 1 99 ? -24.315 12.480 -1.784 1.00 70.94 99 GLN A C 1
ATOM 820 O O . GLN A 1 99 ? -23.533 13.416 -1.834 1.00 70.94 99 GLN A O 1
ATOM 825 N N . ALA A 1 100 ? -25.566 12.623 -2.223 1.00 70.62 100 ALA A N 1
ATOM 826 C CA . ALA A 1 100 ? -26.069 13.873 -2.790 1.00 70.62 100 ALA A CA 1
ATOM 827 C C . ALA A 1 100 ? -26.027 15.054 -1.797 1.00 70.62 100 ALA A C 1
ATOM 829 O O . ALA A 1 100 ? -25.674 16.166 -2.194 1.00 70.62 100 ALA A O 1
ATOM 830 N N . ARG A 1 101 ? -26.352 14.842 -0.512 1.00 70.06 101 ARG A N 1
ATOM 831 C CA . ARG A 1 101 ? -26.226 15.869 0.545 1.00 70.06 101 ARG A CA 1
ATOM 832 C C . ARG A 1 101 ? -24.786 16.321 0.708 1.00 70.06 101 ARG A C 1
ATOM 834 O O . ARG A 1 101 ? -24.546 17.525 0.786 1.00 70.06 101 ARG A O 1
ATOM 841 N N . MET A 1 102 ? -23.851 15.369 0.707 1.00 65.00 102 MET A N 1
ATOM 842 C CA . MET A 1 102 ? -22.425 15.677 0.689 1.00 65.00 102 MET A CA 1
ATOM 843 C C . MET A 1 102 ? -22.090 16.522 -0.542 1.00 65.00 102 MET A C 1
ATOM 845 O O . MET A 1 102 ? -21.613 17.639 -0.379 1.00 65.00 102 MET A O 1
ATOM 849 N N . LEU A 1 103 ? -22.451 16.054 -1.748 1.00 65.94 103 LEU A N 1
ATOM 850 C CA . LEU A 1 103 ? -22.164 16.721 -3.027 1.00 65.94 103 LEU A CA 1
ATOM 851 C C . LEU A 1 103 ? -22.619 18.183 -3.097 1.00 65.94 103 LEU A C 1
ATOM 853 O O . LEU A 1 103 ? -21.971 19.031 -3.709 1.00 65.94 103 LEU A O 1
ATOM 857 N N . THR A 1 104 ? -23.718 18.498 -2.427 1.00 64.00 104 THR A N 1
ATOM 858 C CA . THR A 1 104 ? -24.349 19.819 -2.462 1.00 64.00 104 THR A CA 1
ATOM 859 C C . THR A 1 104 ? -24.029 20.707 -1.259 1.00 64.00 104 THR A C 1
ATOM 861 O O . THR A 1 104 ? -24.457 21.859 -1.238 1.00 64.00 104 THR A O 1
ATOM 864 N N . GLY A 1 105 ? -23.268 20.217 -0.271 1.00 55.78 105 GLY A N 1
ATOM 865 C CA . GLY A 1 105 ? -22.880 20.989 0.916 1.00 55.78 105 GLY A CA 1
ATOM 866 C C . GLY A 1 105 ? -24.038 21.328 1.865 1.00 55.78 105 GLY A C 1
ATOM 867 O O . GLY A 1 105 ? -23.954 22.297 2.615 1.00 55.78 105 GLY A O 1
ATOM 868 N N . ARG A 1 106 ? -25.135 20.560 1.837 1.00 54.28 106 ARG A N 1
ATOM 869 C CA . ARG A 1 106 ? -26.376 20.835 2.592 1.00 54.28 106 ARG A CA 1
ATOM 870 C C . ARG A 1 106 ? -26.468 20.215 3.982 1.00 54.28 106 ARG A C 1
ATOM 872 O O . ARG A 1 106 ? -27.553 20.149 4.559 1.00 54.28 106 ARG A O 1
ATOM 879 N N . HIS A 1 107 ? -25.360 19.743 4.535 1.00 47.91 107 HIS A N 1
ATOM 880 C CA . HIS A 1 107 ? -25.402 19.035 5.806 1.00 47.91 107 HIS A CA 1
ATOM 881 C C . HIS A 1 107 ? -25.599 20.005 6.985 1.00 47.91 107 HIS A C 1
ATOM 883 O O . HIS A 1 107 ? -24.738 20.835 7.271 1.00 47.91 107 HIS A O 1
ATOM 889 N N . GLN A 1 108 ? -26.718 19.876 7.707 1.00 42.53 108 GLN A N 1
ATO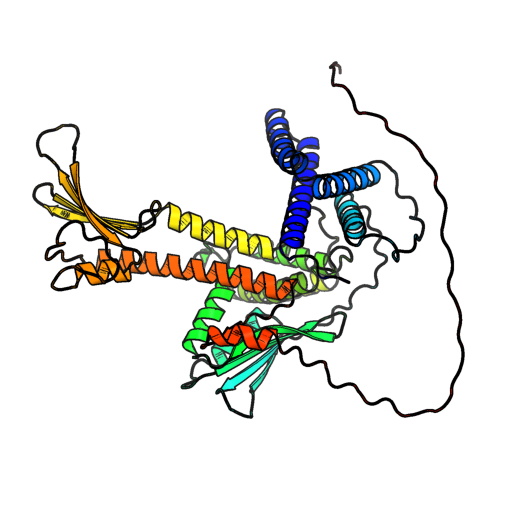M 890 C CA . GLN A 1 108 ? -26.785 20.270 9.116 1.00 42.53 108 GLN A CA 1
ATOM 891 C C . GLN A 1 108 ? -26.313 19.074 9.946 1.00 42.53 108 GLN A C 1
ATOM 893 O O . GLN A 1 108 ? -26.778 17.951 9.752 1.00 42.53 108 GLN A O 1
ATOM 898 N N . ALA A 1 109 ? -25.328 19.283 10.816 1.00 37.97 109 ALA A N 1
ATOM 899 C CA . ALA A 1 109 ? -24.811 18.245 11.697 1.00 37.97 109 ALA A CA 1
ATOM 900 C C . ALA A 1 109 ? -25.841 17.954 12.803 1.00 37.97 109 ALA A C 1
ATOM 902 O O . ALA A 1 109 ? -25.933 18.695 13.775 1.00 37.97 109 ALA A O 1
ATOM 903 N N . THR A 1 110 ? -26.635 16.894 12.646 1.00 36.62 110 THR A N 1
ATOM 904 C CA . THR A 1 110 ? -27.598 16.419 13.662 1.00 36.62 110 THR A CA 1
ATOM 905 C C . THR A 1 110 ? -27.171 15.109 14.338 1.00 36.62 110 THR A C 1
ATOM 907 O O . THR A 1 110 ? -27.936 14.530 15.101 1.00 36.62 110 THR A O 1
ATOM 910 N N . GLY A 1 111 ? -25.942 14.638 14.102 1.00 38.88 111 GLY A N 1
ATOM 911 C CA . GLY A 1 111 ? -25.401 13.429 14.731 1.00 38.88 111 GLY A CA 1
ATOM 912 C C . GLY A 1 111 ? -24.655 13.708 16.037 1.00 38.88 111 GLY A C 1
ATOM 913 O O . GLY A 1 111 ? -23.912 14.684 16.143 1.00 38.88 111 GLY A O 1
ATOM 914 N N . THR A 1 112 ? -24.811 12.818 17.020 1.00 40.03 112 THR A N 1
ATOM 915 C CA . THR A 1 112 ? -23.989 12.766 18.235 1.00 40.03 112 THR A CA 1
ATOM 916 C C . THR A 1 112 ? -22.519 12.661 17.838 1.00 40.03 112 THR A C 1
ATOM 918 O O . THR A 1 112 ? -22.106 11.702 17.182 1.00 40.03 112 THR A O 1
ATOM 921 N N . ARG A 1 113 ? -21.734 13.677 18.202 1.00 43.28 113 ARG A N 1
ATOM 922 C CA . ARG A 1 113 ? -20.303 13.757 17.905 1.00 43.28 113 ARG A CA 1
ATOM 923 C C . ARG A 1 113 ? -19.608 12.544 18.544 1.00 43.28 113 ARG A C 1
ATOM 925 O O . ARG A 1 113 ? -19.792 12.347 19.749 1.00 43.28 113 ARG A O 1
ATOM 932 N N . PRO A 1 114 ? -18.862 11.712 17.792 1.00 47.53 114 PRO A N 1
ATOM 933 C CA . PRO A 1 114 ? -18.063 10.668 18.418 1.00 47.53 114 PRO A CA 1
ATOM 934 C C . PRO A 1 114 ? -17.108 11.344 19.408 1.00 47.53 114 PRO A C 1
ATOM 936 O O . PRO A 1 114 ? -16.443 12.316 19.058 1.00 47.53 114 PRO A O 1
ATOM 939 N N . GLN A 1 115 ? -17.100 10.891 20.664 1.00 44.00 115 GLN A N 1
ATOM 940 C CA . GLN A 1 115 ? -16.085 11.337 21.615 1.00 44.00 115 GLN A CA 1
ATOM 941 C C . GLN A 1 115 ? -14.719 10.914 21.066 1.00 44.00 115 GLN A C 1
ATOM 943 O O . GLN A 1 115 ? -14.589 9.802 20.552 1.00 44.00 115 GLN A O 1
ATOM 948 N N . ASN A 1 116 ? -13.722 11.795 21.174 1.00 43.84 116 ASN A N 1
ATOM 949 C CA . ASN A 1 116 ? -12.318 11.557 20.822 1.00 43.84 116 ASN A CA 1
ATOM 950 C C . ASN A 1 116 ? -11.680 10.506 21.758 1.00 43.84 116 ASN A C 1
ATOM 952 O O . ASN A 1 116 ? -10.672 10.768 22.407 1.00 43.84 116 ASN A O 1
ATOM 956 N N . ALA A 1 117 ? -12.290 9.329 21.893 1.00 43.53 117 ALA A N 1
ATOM 957 C CA . ALA A 1 117 ? -11.698 8.208 22.591 1.00 43.53 117 ALA A CA 1
ATOM 958 C C . ALA A 1 117 ? -10.521 7.720 21.742 1.00 43.53 117 ALA A C 1
ATOM 960 O O . ALA A 1 117 ? -10.694 7.271 20.604 1.00 43.53 117 ALA A O 1
ATOM 961 N N . THR A 1 118 ? -9.314 7.857 22.285 1.00 49.34 118 THR A N 1
ATOM 962 C CA . THR A 1 118 ? -8.099 7.256 21.741 1.00 49.34 118 THR A CA 1
ATOM 963 C C . THR A 1 118 ? -8.364 5.777 21.501 1.00 49.34 118 THR A C 1
ATOM 965 O O . THR A 1 118 ? -8.652 5.016 22.423 1.00 49.34 118 THR A O 1
ATOM 968 N N . THR A 1 119 ? -8.344 5.379 20.232 1.00 61.56 119 THR A N 1
ATOM 969 C CA . THR A 1 119 ? -8.570 3.989 19.853 1.00 61.56 119 THR A CA 1
ATOM 970 C C . THR A 1 119 ? -7.276 3.222 20.106 1.00 61.56 119 THR A C 1
ATOM 972 O O . THR A 1 119 ? -6.217 3.606 19.619 1.00 61.56 119 THR A O 1
ATOM 975 N N . GLY A 1 120 ? -7.338 2.187 20.943 1.00 73.94 120 GLY A N 1
ATOM 976 C CA . GLY A 1 120 ? -6.185 1.351 21.266 1.00 73.94 120 GLY A CA 1
ATOM 977 C C . GLY A 1 120 ? -6.055 0.176 20.299 1.00 73.94 120 GLY A C 1
ATOM 978 O O . GLY A 1 120 ? -7.043 -0.492 19.989 1.00 73.94 120 GLY A O 1
ATOM 979 N N . TYR A 1 121 ? -4.826 -0.111 19.875 1.00 84.88 121 TYR A N 1
ATOM 980 C CA . TYR A 1 121 ? -4.467 -1.306 19.113 1.00 84.88 121 TYR A CA 1
ATOM 981 C C . TYR A 1 121 ? -3.830 -2.308 20.067 1.00 84.88 121 TYR A C 1
ATOM 983 O O . TYR A 1 121 ? -2.761 -2.055 20.623 1.00 84.88 121 TYR A O 1
ATOM 991 N N . ARG A 1 122 ? -4.481 -3.449 20.278 1.00 87.50 122 ARG A N 1
ATOM 992 C CA . ARG A 1 122 ? -3.930 -4.552 21.064 1.00 87.50 122 ARG A CA 1
ATOM 993 C C . ARG A 1 122 ? -3.130 -5.461 20.146 1.00 87.50 122 ARG A C 1
ATOM 995 O O . ARG A 1 122 ? -3.661 -5.994 19.173 1.00 87.50 122 ARG A O 1
ATOM 1002 N N . VAL A 1 123 ? -1.868 -5.644 20.497 1.00 91.75 123 VAL A N 1
ATOM 1003 C CA . VAL A 1 123 ? -0.914 -6.504 19.804 1.00 91.75 123 VAL A CA 1
ATOM 1004 C C . VAL A 1 123 ? -0.622 -7.697 20.689 1.00 91.75 123 VAL A C 1
ATOM 1006 O O . VAL A 1 123 ? -0.268 -7.515 21.855 1.00 91.75 123 VAL A O 1
ATOM 1009 N N . THR A 1 124 ? -0.749 -8.899 20.139 1.00 92.75 124 THR A N 1
ATOM 1010 C CA . THR A 1 124 ? -0.376 -10.135 20.828 1.00 92.75 124 THR A CA 1
ATOM 1011 C C . THR A 1 124 ? 0.563 -10.968 19.975 1.00 92.75 124 THR A C 1
ATOM 1013 O O . THR A 1 124 ? 0.315 -11.090 18.779 1.00 92.75 124 THR A O 1
ATOM 1016 N N . TRP A 1 125 ? 1.610 -11.551 20.558 1.00 94.62 125 TRP A N 1
ATOM 1017 C CA . TRP A 1 125 ? 2.483 -12.498 19.857 1.00 94.62 125 TRP A CA 1
ATOM 1018 C C . TRP A 1 125 ? 3.093 -13.538 20.801 1.00 94.62 125 TRP A C 1
ATOM 1020 O O . TRP A 1 125 ? 3.354 -13.256 21.975 1.00 94.62 125 TRP A O 1
ATOM 1030 N N . CYS A 1 126 ? 3.344 -14.736 20.285 1.00 93.19 126 CYS A N 1
ATOM 1031 C CA . CYS A 1 126 ? 4.054 -15.805 20.982 1.00 93.19 126 CYS A CA 1
ATOM 1032 C C . CYS A 1 126 ? 4.640 -16.818 20.007 1.00 93.19 126 CYS A C 1
ATOM 1034 O O . CYS A 1 126 ? 4.236 -16.877 18.847 1.00 93.19 126 CYS A O 1
ATOM 1036 N N . ASP A 1 127 ? 5.534 -17.663 20.512 1.00 92.19 127 ASP A N 1
ATOM 1037 C CA . ASP A 1 127 ? 5.882 -18.898 19.820 1.00 92.19 127 ASP A CA 1
ATOM 1038 C C . ASP A 1 127 ? 4.636 -19.783 19.693 1.00 92.19 127 ASP A C 1
ATOM 1040 O O . ASP A 1 127 ? 3.817 -19.878 20.615 1.00 92.19 127 ASP A O 1
ATOM 1044 N N . THR A 1 128 ? 4.476 -20.425 18.541 1.00 89.62 128 THR A N 1
ATOM 1045 C CA . THR A 1 128 ? 3.320 -21.274 18.259 1.00 89.62 128 THR A CA 1
ATOM 1046 C C . THR A 1 128 ? 3.237 -22.421 19.264 1.00 89.62 128 THR A C 1
ATOM 1048 O O . THR A 1 128 ? 4.198 -23.161 19.474 1.00 89.62 128 THR A O 1
ATOM 1051 N N . GLY A 1 129 ? 2.064 -22.581 19.882 1.00 83.81 129 GLY A N 1
ATOM 1052 C CA . GLY A 1 129 ? 1.823 -23.580 20.931 1.00 83.81 129 GLY A CA 1
ATOM 1053 C C . GLY A 1 129 ? 2.202 -23.132 22.347 1.00 83.81 129 GLY A C 1
ATOM 1054 O O . GLY A 1 129 ? 1.938 -23.869 23.296 1.00 83.81 129 GLY A O 1
ATOM 1055 N N . SER A 1 130 ? 2.764 -21.931 22.516 1.00 88.94 130 SER A N 1
ATOM 1056 C CA . SER A 1 130 ? 2.954 -21.332 23.838 1.00 88.94 130 SER A CA 1
ATOM 1057 C C . SER A 1 130 ? 1.614 -20.921 24.455 1.00 88.94 130 SER A C 1
ATOM 1059 O O . SER A 1 130 ? 0.735 -20.380 23.784 1.00 88.94 130 SER A O 1
ATOM 1061 N N . SER A 1 131 ? 1.461 -21.145 25.761 1.00 84.12 131 SER A N 1
ATOM 1062 C CA . SER A 1 131 ? 0.295 -20.706 26.537 1.00 84.12 131 SER A CA 1
ATOM 1063 C C . SER A 1 131 ? 0.403 -19.266 27.048 1.00 84.12 131 SER A C 1
ATOM 1065 O O . SER A 1 131 ? -0.561 -18.755 27.615 1.00 84.12 131 SER A O 1
ATOM 1067 N N . GLU A 1 132 ? 1.555 -18.613 26.873 1.00 89.00 132 GLU A N 1
ATOM 1068 C CA . GLU A 1 132 ? 1.847 -17.291 27.438 1.00 89.00 132 GLU A CA 1
ATOM 1069 C C . GLU A 1 132 ? 2.078 -16.248 26.329 1.00 89.00 132 GLU A C 1
ATOM 1071 O O . GLU A 1 132 ? 3.217 -15.994 25.926 1.00 89.00 132 GLU A O 1
ATOM 1076 N N . PRO A 1 133 ? 1.005 -15.628 25.798 1.00 90.50 133 PRO A N 1
ATOM 1077 C CA . PRO A 1 133 ? 1.131 -14.594 24.784 1.00 90.50 133 PRO A CA 1
ATOM 1078 C C . PRO A 1 133 ? 1.621 -13.268 25.363 1.00 90.50 133 PRO A C 1
ATOM 1080 O O . PRO A 1 133 ? 1.031 -12.707 26.290 1.00 90.50 133 PRO A O 1
ATOM 1083 N N . ASN A 1 134 ? 2.646 -12.693 24.733 1.00 91.25 134 ASN A N 1
ATOM 1084 C CA . ASN A 1 134 ? 3.028 -11.311 24.990 1.00 91.25 134 ASN A CA 1
ATOM 1085 C C . ASN A 1 134 ? 1.913 -10.404 24.485 1.00 91.25 134 ASN A C 1
ATOM 1087 O O . ASN A 1 134 ? 1.530 -10.502 23.324 1.00 91.25 134 ASN A O 1
ATOM 1091 N N . THR A 1 135 ? 1.403 -9.516 25.337 1.00 90.31 135 THR A N 1
ATOM 1092 C CA . THR A 1 135 ? 0.303 -8.606 24.996 1.00 90.31 135 THR A CA 1
ATOM 1093 C C . THR A 1 135 ? 0.691 -7.171 25.306 1.00 90.31 135 THR A C 1
ATOM 1095 O O . THR A 1 135 ? 1.168 -6.874 26.400 1.00 90.31 135 THR A O 1
ATOM 1098 N N . ILE A 1 136 ? 0.470 -6.256 24.362 1.00 87.06 136 ILE A N 1
ATOM 1099 C CA . ILE A 1 136 ? 0.748 -4.834 24.563 1.00 87.06 136 ILE A CA 1
ATOM 1100 C C . ILE A 1 136 ? -0.217 -3.945 23.780 1.00 87.06 136 ILE A C 1
ATOM 1102 O O . ILE A 1 136 ? -0.724 -4.327 22.728 1.00 87.06 136 ILE A O 1
ATOM 1106 N N . TRP A 1 137 ? -0.448 -2.737 24.289 1.00 82.19 137 TRP A N 1
ATOM 1107 C CA . TRP A 1 137 ? -1.275 -1.728 23.634 1.00 82.19 137 TRP A CA 1
ATOM 1108 C C . TRP A 1 137 ? -0.429 -0.710 22.868 1.00 82.19 137 TRP A C 1
ATOM 1110 O O . TRP A 1 137 ? 0.676 -0.343 23.282 1.00 82.19 137 TRP A O 1
ATOM 1120 N N . ARG A 1 138 ? -0.955 -0.261 21.732 1.00 85.94 138 ARG A N 1
ATOM 1121 C CA . ARG A 1 138 ? -0.363 0.723 20.826 1.00 85.94 138 ARG A CA 1
ATOM 1122 C C . ARG A 1 138 ? -1.402 1.749 20.401 1.00 85.94 138 ARG A C 1
ATOM 1124 O O . ARG A 1 138 ? -2.601 1.528 20.545 1.00 85.94 138 ARG A O 1
ATOM 1131 N N . THR A 1 139 ? -0.917 2.881 19.912 1.00 80.19 139 THR A N 1
ATOM 1132 C CA . THR A 1 139 ? -1.735 4.047 19.551 1.00 80.19 139 THR A CA 1
ATOM 1133 C C . THR A 1 139 ? -1.982 4.160 18.054 1.00 80.19 139 THR A C 1
ATOM 1135 O O . THR A 1 139 ? -2.762 5.008 17.647 1.00 80.19 139 THR A O 1
ATOM 1138 N N . SER A 1 140 ? -1.313 3.341 17.240 1.00 86.69 140 SER A N 1
ATOM 1139 C CA . SER A 1 140 ? -1.497 3.300 15.791 1.00 86.69 140 SER A CA 1
ATOM 1140 C C . SER A 1 140 ? -1.341 1.879 15.261 1.00 86.69 140 SER A C 1
ATOM 1142 O O . SER A 1 140 ? -0.765 1.012 15.931 1.00 86.69 140 SER A O 1
ATOM 1144 N N . PHE A 1 141 ? -1.812 1.650 14.037 1.00 90.06 141 PHE A N 1
ATOM 1145 C CA . PHE A 1 141 ? -1.629 0.374 13.365 1.00 90.06 141 PHE A CA 1
ATOM 1146 C C . PHE A 1 141 ? -0.161 0.181 12.943 1.00 90.06 141 PHE A C 1
ATOM 1148 O O . PHE A 1 141 ? 0.378 -0.912 13.099 1.00 90.06 141 PHE A O 1
ATOM 1155 N N . GLN A 1 142 ? 0.528 1.243 12.521 1.00 89.56 142 GLN A N 1
ATOM 1156 C CA . GLN A 1 142 ? 1.963 1.245 12.219 1.00 89.56 142 GLN A CA 1
ATOM 1157 C C . GLN A 1 142 ? 2.817 0.786 13.411 1.00 89.56 142 GLN A C 1
ATOM 1159 O O . GLN A 1 142 ? 3.499 -0.233 13.331 1.00 89.56 142 GLN A O 1
ATOM 1164 N N . THR A 1 143 ? 2.728 1.467 14.557 1.00 86.81 143 THR A N 1
ATOM 1165 C CA . THR A 1 143 ? 3.483 1.093 15.770 1.00 86.81 143 THR A CA 1
ATOM 1166 C C . THR A 1 143 ? 3.103 -0.291 16.308 1.00 86.81 143 THR A C 1
ATOM 1168 O O . THR A 1 143 ? 3.898 -0.936 17.000 1.00 86.81 143 THR A O 1
ATOM 1171 N N . ALA A 1 144 ? 1.894 -0.775 15.997 1.00 90.19 144 ALA A N 1
ATOM 1172 C CA . ALA A 1 144 ? 1.489 -2.149 16.266 1.00 90.19 144 ALA A CA 1
ATOM 1173 C C . ALA A 1 144 ? 2.260 -3.164 15.408 1.00 90.19 144 ALA A C 1
ATOM 1175 O O . ALA A 1 144 ? 2.792 -4.131 15.959 1.00 90.19 144 ALA A O 1
ATOM 1176 N N . ARG A 1 145 ? 2.389 -2.922 14.098 1.00 92.94 145 ARG A N 1
ATOM 1177 C CA . ARG A 1 145 ? 3.186 -3.762 13.186 1.00 92.94 145 ARG A CA 1
ATOM 1178 C C . ARG A 1 145 ? 4.672 -3.736 13.548 1.00 92.94 145 ARG A C 1
ATOM 1180 O O . ARG A 1 145 ? 5.264 -4.796 13.739 1.00 92.94 145 ARG A O 1
ATOM 1187 N N . GLU A 1 146 ? 5.245 -2.552 13.774 1.00 90.56 146 GLU A N 1
ATOM 1188 C CA . GLU A 1 146 ? 6.645 -2.382 14.207 1.00 90.56 146 GLU A CA 1
ATOM 1189 C C . GLU A 1 146 ? 6.945 -3.155 15.500 1.00 90.56 146 GLU A C 1
ATOM 1191 O O . GLU A 1 146 ? 8.030 -3.722 15.679 1.00 90.56 146 GLU A O 1
ATOM 1196 N N . ARG A 1 147 ? 5.968 -3.218 16.417 1.00 91.88 147 ARG A N 1
ATOM 1197 C CA . ARG A 1 147 ? 6.121 -3.980 17.654 1.00 91.88 147 ARG A CA 1
ATOM 1198 C C . ARG A 1 147 ? 6.130 -5.486 17.417 1.00 91.88 147 ARG A C 1
ATOM 1200 O O . ARG A 1 147 ? 6.920 -6.154 18.079 1.00 91.88 147 ARG A O 1
ATOM 1207 N N . ILE A 1 148 ? 5.312 -6.012 16.503 1.00 92.88 148 ILE A N 1
ATOM 1208 C CA . ILE A 1 148 ? 5.385 -7.430 16.116 1.00 92.88 148 ILE A CA 1
ATOM 1209 C C . ILE A 1 148 ? 6.761 -7.731 15.529 1.00 92.88 148 ILE A C 1
ATOM 1211 O O . ILE A 1 148 ? 7.415 -8.663 15.988 1.00 92.88 148 ILE A O 1
ATOM 1215 N N . VAL A 1 149 ? 7.237 -6.912 14.586 1.00 92.12 149 VAL A N 1
ATOM 1216 C CA . VAL A 1 149 ? 8.563 -7.077 13.967 1.00 92.12 149 VAL A CA 1
ATOM 1217 C C . VAL A 1 149 ? 9.658 -7.106 15.036 1.00 92.12 149 VAL A C 1
ATOM 1219 O O . VAL A 1 149 ? 10.428 -8.059 15.129 1.00 92.12 149 VAL A O 1
ATOM 1222 N N . THR A 1 150 ? 9.678 -6.111 15.922 1.00 91.31 150 THR A N 1
ATOM 1223 C CA . THR A 1 150 ? 10.685 -6.028 16.990 1.00 91.31 150 THR A CA 1
ATOM 1224 C C . THR A 1 150 ? 10.576 -7.190 17.979 1.00 91.31 150 THR A C 1
ATOM 1226 O O . THR A 1 150 ? 11.588 -7.732 18.407 1.00 91.31 150 THR A O 1
ATOM 1229 N N . GLY A 1 151 ? 9.354 -7.579 18.354 1.00 88.75 151 GLY A N 1
ATOM 1230 C CA . GLY A 1 151 ? 9.096 -8.624 19.347 1.00 88.75 151 GLY A CA 1
ATOM 1231 C C . GLY A 1 151 ? 9.362 -10.048 18.857 1.00 88.75 151 GLY A C 1
ATOM 1232 O O . GLY A 1 151 ? 9.427 -10.952 19.682 1.00 88.75 151 GLY A O 1
ATOM 1233 N N . THR A 1 152 ? 9.511 -10.242 17.544 1.00 91.25 152 THR A N 1
ATOM 1234 C CA . THR A 1 152 ? 9.674 -11.558 16.897 1.00 91.25 152 THR A CA 1
ATOM 1235 C C . THR A 1 152 ? 10.994 -11.686 16.135 1.00 91.25 152 THR A C 1
ATOM 1237 O O . THR A 1 152 ? 11.229 -12.696 15.479 1.00 91.25 152 THR A O 1
ATOM 1240 N N . ARG A 1 153 ? 11.868 -10.673 16.217 1.00 87.12 153 ARG A N 1
ATOM 1241 C CA . ARG A 1 153 ? 13.139 -10.610 15.479 1.00 87.12 153 ARG A CA 1
ATOM 1242 C C . ARG A 1 153 ? 14.055 -11.800 15.742 1.00 87.12 153 ARG A C 1
ATOM 1244 O O . ARG A 1 153 ? 14.648 -12.317 14.804 1.00 87.12 153 ARG A O 1
ATOM 1251 N N . ASP A 1 154 ? 14.126 -12.224 16.997 1.00 83.94 154 ASP A N 1
ATOM 1252 C CA . ASP A 1 154 ? 15.018 -13.295 17.446 1.00 83.94 154 ASP A CA 1
ATOM 1253 C C . ASP A 1 154 ? 14.264 -14.618 17.675 1.00 83.94 154 ASP A C 1
ATOM 1255 O O . ASP A 1 154 ? 14.777 -15.533 18.319 1.00 83.94 154 ASP A O 1
ATOM 1259 N N . ALA A 1 155 ? 13.028 -14.731 17.172 1.00 83.19 155 ALA A N 1
ATOM 1260 C CA . ALA A 1 155 ? 12.243 -15.951 17.297 1.00 83.19 155 ALA A CA 1
ATOM 1261 C C . ALA A 1 155 ? 12.870 -17.067 16.446 1.00 83.19 155 ALA A C 1
ATOM 1263 O O . ALA A 1 155 ? 12.905 -16.992 15.217 1.00 83.19 155 ALA A O 1
ATOM 1264 N N . ALA A 1 156 ? 13.361 -18.117 17.108 1.00 79.69 156 ALA A N 1
ATOM 1265 C CA . ALA A 1 156 ? 13.966 -19.272 16.444 1.00 79.69 156 ALA A CA 1
ATOM 1266 C C . ALA A 1 156 ? 12.923 -20.241 15.849 1.00 79.69 156 ALA A C 1
ATOM 1268 O O . ALA A 1 156 ? 13.264 -21.068 15.003 1.00 79.69 156 ALA A O 1
ATOM 1269 N N . GLY A 1 157 ? 11.669 -20.162 16.309 1.00 87.31 157 GLY A N 1
ATOM 1270 C CA . GLY A 1 157 ? 10.574 -21.056 15.936 1.00 87.31 157 GLY A CA 1
ATOM 1271 C C . GLY A 1 157 ? 9.488 -20.404 15.076 1.00 87.31 157 GLY A C 1
ATOM 1272 O O . GLY A 1 157 ? 9.666 -19.337 14.486 1.00 87.31 157 GLY A O 1
ATOM 1273 N N . LEU A 1 158 ? 8.345 -21.089 15.002 1.00 93.44 158 LEU A N 1
ATOM 1274 C CA . LEU A 1 158 ? 7.122 -20.538 14.424 1.00 93.44 158 LEU A CA 1
ATOM 1275 C C . LEU A 1 158 ? 6.448 -19.606 15.428 1.00 93.44 158 LEU A C 1
ATOM 1277 O O . LEU A 1 158 ? 6.500 -19.842 16.634 1.00 93.44 158 LEU A O 1
ATOM 1281 N N . VAL A 1 159 ? 5.809 -18.567 14.912 1.00 93.38 159 VAL A N 1
ATOM 1282 C CA . VAL A 1 159 ? 5.207 -17.482 15.674 1.00 93.38 159 VAL A CA 1
ATOM 1283 C C . VAL A 1 159 ? 3.735 -17.350 15.301 1.00 93.38 159 VAL A C 1
ATOM 1285 O O . VAL A 1 159 ? 3.365 -17.391 14.123 1.00 93.38 159 VAL A O 1
ATOM 1288 N N . ASP A 1 160 ? 2.915 -17.121 16.321 1.00 94.44 160 ASP A N 1
ATOM 1289 C CA . ASP A 1 160 ? 1.549 -16.628 16.197 1.00 94.44 160 ASP A CA 1
ATOM 1290 C C . ASP A 1 160 ? 1.525 -15.141 16.569 1.00 94.44 160 ASP A C 1
ATOM 1292 O O . ASP A 1 160 ? 2.115 -14.733 17.573 1.00 94.44 160 ASP A O 1
ATOM 1296 N N . ALA A 1 161 ? 0.850 -14.309 15.776 1.00 95.50 161 ALA A N 1
ATOM 1297 C CA . ALA A 1 161 ? 0.762 -12.874 16.035 1.00 95.50 161 ALA A CA 1
ATOM 1298 C C . ALA A 1 161 ? -0.609 -12.307 15.656 1.00 95.50 161 ALA A C 1
ATOM 1300 O O . ALA A 1 161 ? -1.244 -12.768 14.714 1.00 95.50 161 ALA A O 1
ATOM 1301 N N . ARG A 1 162 ? -1.078 -11.285 16.374 1.00 95.25 162 ARG A N 1
ATOM 1302 C CA . ARG A 1 162 ? -2.392 -10.676 16.147 1.00 95.25 162 ARG A CA 1
ATOM 1303 C C . ARG A 1 162 ? -2.383 -9.179 16.435 1.00 95.25 162 ARG A C 1
ATOM 1305 O O . ARG A 1 162 ? -1.783 -8.740 17.416 1.00 95.25 162 ARG A O 1
ATOM 1312 N N . ILE A 1 163 ? -3.110 -8.412 15.624 1.00 94.75 163 ILE A N 1
ATOM 1313 C CA . ILE A 1 163 ? -3.436 -7.005 15.878 1.00 94.75 163 ILE A CA 1
ATOM 1314 C C . ILE A 1 163 ? -4.954 -6.844 15.863 1.00 94.75 163 ILE A C 1
ATOM 1316 O O . ILE A 1 163 ? -5.604 -7.080 14.844 1.00 94.75 163 ILE A O 1
ATOM 1320 N N . THR A 1 164 ? -5.522 -6.405 16.984 1.00 90.69 164 THR A N 1
ATOM 1321 C CA . THR A 1 164 ? -6.945 -6.059 17.102 1.00 90.69 164 THR A CA 1
ATOM 1322 C C . THR A 1 164 ? -7.107 -4.594 17.475 1.00 90.69 164 THR A C 1
ATOM 1324 O O . THR A 1 164 ? -6.380 -4.097 18.331 1.00 90.69 164 THR A O 1
ATOM 1327 N N . MET A 1 165 ? -8.087 -3.922 16.886 1.00 86.69 165 MET A N 1
ATOM 1328 C CA . MET A 1 165 ? -8.472 -2.550 17.212 1.00 86.69 165 MET A CA 1
ATOM 1329 C C . MET A 1 165 ? -9.877 -2.557 17.810 1.00 86.69 165 MET A C 1
ATOM 1331 O O . MET A 1 165 ? -10.774 -3.171 17.241 1.00 86.69 165 MET A O 1
ATOM 1335 N N . SER A 1 166 ? -10.110 -1.867 18.922 1.00 74.88 166 SER A N 1
ATOM 1336 C CA . SER A 1 166 ? -11.468 -1.755 19.469 1.00 74.88 166 SER A CA 1
ATOM 1337 C C . SER A 1 166 ? -12.269 -0.706 18.693 1.00 74.88 166 SER A C 1
ATOM 1339 O O . SER A 1 166 ? -11.841 0.432 18.540 1.00 74.88 166 SER A O 1
ATOM 1341 N N . HIS A 1 167 ? -13.444 -1.062 18.184 1.00 71.75 167 HIS A N 1
ATOM 1342 C CA . HIS A 1 167 ? -14.260 -0.159 17.383 1.00 71.75 167 HIS A CA 1
ATOM 1343 C C . HIS A 1 167 ? -14.780 1.011 18.242 1.00 71.75 167 HIS A C 1
ATOM 1345 O O . HIS A 1 167 ? -15.463 0.784 19.244 1.00 71.75 167 HIS A O 1
ATOM 1351 N N . PRO A 1 168 ? -14.560 2.272 17.838 1.00 60.81 168 PRO A N 1
ATOM 1352 C CA . PRO A 1 168 ? -14.787 3.458 18.677 1.00 60.81 168 PRO A CA 1
ATOM 1353 C C . PRO A 1 168 ? -16.250 3.672 19.096 1.00 60.81 168 PRO A C 1
ATOM 1355 O O . PRO A 1 168 ? -16.515 4.302 20.113 1.00 60.81 168 PRO A O 1
ATOM 1358 N N . ARG A 1 169 ? -17.220 3.191 18.302 1.00 66.06 169 ARG A N 1
ATOM 1359 C CA . ARG A 1 169 ? -18.658 3.391 18.574 1.00 66.06 169 ARG A CA 1
ATOM 1360 C C . ARG A 1 169 ? -19.326 2.205 19.249 1.00 66.06 169 ARG A C 1
ATOM 1362 O O . ARG A 1 169 ? -20.341 2.378 19.905 1.00 66.06 169 ARG A O 1
ATOM 1369 N N . THR A 1 170 ? -18.813 1.002 19.016 1.00 67.69 170 THR A N 1
ATOM 1370 C CA . THR A 1 170 ? -19.475 -0.241 19.447 1.00 67.69 170 THR A CA 1
ATOM 1371 C C . THR A 1 170 ? -18.684 -0.963 20.527 1.00 67.69 170 THR A C 1
ATOM 1373 O O . THR A 1 170 ? -19.223 -1.870 21.149 1.00 67.69 170 THR A O 1
ATOM 1376 N N . GLY A 1 171 ? -17.412 -0.604 20.729 1.00 64.38 171 GLY A N 1
ATOM 1377 C CA . GLY A 1 171 ? -16.485 -1.306 21.613 1.00 64.38 171 GLY A CA 1
ATOM 1378 C C . GLY A 1 171 ? -16.082 -2.698 21.119 1.00 64.38 171 GLY A C 1
ATOM 1379 O O . GLY A 1 171 ? -15.311 -3.368 21.794 1.00 64.38 171 GLY A O 1
ATOM 1380 N N . ALA A 1 172 ? -16.590 -3.148 19.967 1.00 72.56 172 ALA A N 1
ATOM 1381 C CA . ALA A 1 172 ? -16.304 -4.477 19.439 1.00 72.56 172 ALA A CA 1
ATOM 1382 C C . ALA A 1 172 ? -14.862 -4.570 18.931 1.00 72.56 172 ALA A C 1
ATOM 1384 O O . ALA A 1 172 ? -14.389 -3.659 18.254 1.00 72.56 172 ALA A O 1
ATOM 1385 N N . ASP A 1 173 ? -14.186 -5.682 19.204 1.00 79.88 173 ASP A N 1
ATOM 1386 C CA . ASP A 1 173 ? -12.844 -5.919 18.679 1.00 79.88 173 ASP A CA 1
ATOM 1387 C C . ASP A 1 173 ? -12.898 -6.204 17.172 1.00 79.88 173 ASP A C 1
ATOM 1389 O O . ASP A 1 173 ? -13.592 -7.108 16.707 1.00 79.88 173 ASP A O 1
ATOM 1393 N N . HIS A 1 174 ? -12.137 -5.426 16.410 1.00 84.00 174 HIS A N 1
ATOM 1394 C CA . HIS A 1 174 ? -11.946 -5.568 14.974 1.00 84.00 174 HIS A CA 1
ATOM 1395 C C . HIS A 1 174 ? -10.561 -6.159 14.708 1.00 84.00 174 HIS A C 1
ATOM 1397 O O . HIS A 1 174 ? -9.541 -5.575 15.080 1.00 84.00 174 HIS A O 1
ATOM 1403 N N . LEU A 1 175 ? -10.516 -7.335 14.084 1.00 89.81 175 LEU A N 1
ATOM 1404 C CA . LEU A 1 175 ? -9.270 -8.032 13.773 1.00 89.81 175 LEU A CA 1
ATOM 1405 C C . LEU A 1 175 ? -8.634 -7.445 12.507 1.00 89.81 175 LEU A C 1
ATOM 1407 O O . LEU A 1 175 ? -9.202 -7.548 11.424 1.00 89.81 175 LEU A O 1
ATOM 1411 N N . LEU A 1 176 ? -7.460 -6.827 12.655 1.00 91.44 176 LEU A N 1
ATOM 1412 C CA . LEU A 1 176 ? -6.730 -6.180 11.560 1.00 91.44 176 LEU A CA 1
ATOM 1413 C C . LEU A 1 176 ? -5.647 -7.067 10.954 1.00 91.44 176 LEU A C 1
ATOM 1415 O O . LEU A 1 176 ? -5.335 -6.932 9.778 1.00 91.44 176 LEU A O 1
ATOM 1419 N N . PHE A 1 177 ? -5.052 -7.944 11.755 1.00 94.69 177 PHE A N 1
ATOM 1420 C CA . PHE A 1 177 ? -3.992 -8.832 11.302 1.00 94.69 177 PHE A CA 1
ATOM 1421 C C . PHE A 1 177 ? -3.935 -10.067 12.185 1.00 94.69 177 PHE A C 1
ATOM 1423 O O . PHE A 1 177 ? -4.027 -9.952 13.409 1.00 94.69 177 PHE A O 1
ATOM 1430 N N . GLU A 1 178 ? -3.757 -11.228 11.573 1.00 94.75 178 GLU A N 1
ATOM 1431 C CA . GLU A 1 178 ? -3.518 -12.490 12.253 1.00 94.75 178 GLU A CA 1
ATOM 1432 C C . GLU A 1 178 ? -2.528 -13.333 11.452 1.00 94.75 178 GLU A C 1
ATOM 1434 O O . GLU A 1 178 ? -2.722 -13.610 10.271 1.00 94.75 178 GLU A O 1
ATOM 1439 N N . ALA A 1 179 ? -1.462 -13.746 12.125 1.00 93.88 179 ALA A N 1
ATOM 1440 C CA . ALA A 1 179 ? -0.488 -14.692 11.633 1.00 93.88 179 ALA A CA 1
ATOM 1441 C C . ALA A 1 179 ? -0.536 -15.958 12.487 1.00 93.88 179 ALA A C 1
ATOM 1443 O O . ALA A 1 179 ? -0.572 -15.863 13.716 1.00 93.88 179 ALA A O 1
ATOM 1444 N N . HIS A 1 180 ? -0.521 -17.123 11.842 1.00 94.25 180 HIS A N 1
ATOM 1445 C CA . HIS A 1 180 ? -0.524 -18.412 12.524 1.00 94.25 180 HIS A CA 1
ATOM 1446 C C . HIS A 1 180 ? 0.563 -19.341 11.988 1.00 94.25 180 HIS A C 1
ATOM 1448 O O . HIS A 1 180 ? 0.604 -19.628 10.786 1.00 94.25 180 HIS A O 1
ATOM 1454 N N . ALA A 1 181 ? 1.392 -19.843 12.902 1.00 92.62 181 ALA A N 1
ATOM 1455 C CA . ALA A 1 181 ? 2.447 -20.812 12.651 1.00 92.62 181 ALA A CA 1
ATOM 1456 C C . ALA A 1 181 ? 3.406 -20.381 11.530 1.00 92.62 181 ALA A C 1
ATOM 1458 O O . ALA A 1 181 ? 3.720 -21.171 10.638 1.00 92.62 181 ALA A O 1
ATOM 1459 N N . VAL A 1 182 ? 3.857 -19.123 11.546 1.00 93.44 182 VAL A N 1
ATOM 1460 C CA . VAL A 1 182 ? 4.752 -18.562 10.516 1.00 93.44 182 VAL A CA 1
ATOM 1461 C C . VAL A 1 182 ? 6.149 -18.311 11.049 1.00 93.44 182 VAL A C 1
ATOM 1463 O O . VAL A 1 182 ? 6.331 -18.080 12.239 1.00 93.44 182 VAL A O 1
ATOM 1466 N N . THR A 1 183 ? 7.158 -18.324 10.182 1.00 92.12 183 THR A N 1
ATOM 1467 C CA . THR A 1 183 ? 8.509 -17.946 10.616 1.00 92.12 183 THR A CA 1
ATOM 1468 C C . THR A 1 183 ? 8.590 -16.439 10.869 1.00 92.12 183 THR A C 1
ATOM 1470 O O . THR A 1 183 ? 7.896 -15.654 10.216 1.00 92.12 183 THR A O 1
ATOM 1473 N N . GLY A 1 184 ? 9.485 -16.011 11.769 1.00 89.38 184 GLY A N 1
ATOM 1474 C CA . GLY A 1 184 ? 9.752 -14.583 11.989 1.00 89.38 184 GLY A CA 1
ATOM 1475 C C . GLY A 1 184 ? 10.109 -13.852 10.687 1.00 89.38 184 GLY A C 1
ATOM 1476 O O . GLY A 1 184 ? 9.589 -12.775 10.418 1.00 89.38 184 GLY A O 1
ATOM 1477 N N . ALA A 1 185 ? 10.890 -14.491 9.809 1.00 89.31 185 ALA A N 1
ATOM 1478 C CA . ALA A 1 185 ? 11.240 -13.942 8.499 1.00 89.31 185 ALA A CA 1
ATOM 1479 C C . ALA A 1 185 ? 10.020 -13.731 7.583 1.00 89.31 185 ALA A C 1
ATOM 1481 O O . ALA A 1 185 ? 9.900 -12.674 6.970 1.00 89.31 185 ALA A O 1
ATOM 1482 N N . GLN A 1 186 ? 9.094 -14.697 7.505 1.00 90.31 186 GLN A N 1
ATOM 1483 C CA . GLN A 1 186 ? 7.855 -14.548 6.727 1.00 90.31 186 GLN A CA 1
ATOM 1484 C C . GLN A 1 186 ? 6.987 -13.413 7.269 1.00 90.31 186 GLN A C 1
ATOM 1486 O O . GLN A 1 186 ? 6.467 -12.608 6.499 1.00 90.31 186 GLN A O 1
ATOM 1491 N N . LEU A 1 187 ? 6.858 -13.337 8.594 1.00 91.50 187 LEU A N 1
ATOM 1492 C CA . LEU A 1 187 ? 6.098 -12.295 9.269 1.00 91.50 187 LEU A CA 1
ATOM 1493 C C . LEU A 1 187 ? 6.685 -10.904 9.001 1.00 91.50 187 LEU A C 1
ATOM 1495 O O . LEU A 1 187 ? 5.950 -9.983 8.660 1.00 91.50 187 LEU A O 1
ATOM 1499 N N . HIS A 1 188 ? 8.006 -10.756 9.111 1.00 91.44 188 HIS A N 1
ATOM 1500 C CA . HIS A 1 188 ? 8.707 -9.497 8.838 1.00 91.44 188 HIS A CA 1
ATOM 1501 C C . HIS A 1 188 ? 8.558 -9.081 7.382 1.00 91.44 188 HIS A C 1
ATOM 1503 O O . HIS A 1 188 ? 8.268 -7.921 7.099 1.00 91.44 188 HIS A O 1
ATOM 1509 N N . HIS A 1 189 ? 8.710 -10.036 6.466 1.00 88.81 189 HIS A N 1
ATOM 1510 C CA . HIS A 1 189 ? 8.564 -9.802 5.035 1.00 88.81 189 HIS A CA 1
ATOM 1511 C C . HIS A 1 189 ? 7.156 -9.306 4.680 1.00 88.81 189 HIS A C 1
ATOM 1513 O O . HIS A 1 189 ? 7.011 -8.350 3.919 1.00 88.81 189 HIS A O 1
ATOM 1519 N N . GLU A 1 190 ? 6.119 -9.912 5.262 1.00 90.50 190 GLU A N 1
ATOM 1520 C CA . GLU A 1 190 ? 4.726 -9.522 5.022 1.00 90.50 190 GLU A CA 1
ATOM 1521 C C . GLU A 1 190 ? 4.384 -8.158 5.634 1.00 90.50 190 GLU A C 1
ATOM 1523 O O . GLU A 1 190 ? 3.764 -7.316 4.985 1.00 90.50 190 GLU A O 1
ATOM 1528 N N . LEU A 1 191 ? 4.814 -7.907 6.874 1.00 91.56 191 LEU A N 1
ATOM 1529 C CA . LEU A 1 191 ? 4.584 -6.621 7.534 1.00 91.56 191 LEU A CA 1
ATOM 1530 C C . LEU A 1 191 ? 5.329 -5.481 6.824 1.00 91.56 191 LEU A C 1
ATOM 1532 O O . LEU A 1 191 ? 4.768 -4.396 6.697 1.00 91.56 191 LEU A O 1
ATOM 1536 N N . SER A 1 192 ? 6.526 -5.740 6.283 1.00 87.62 192 SER A N 1
ATOM 1537 C CA . SER A 1 192 ? 7.230 -4.779 5.425 1.00 87.62 192 SER A CA 1
ATOM 1538 C C . SER A 1 192 ? 6.433 -4.475 4.160 1.00 87.62 192 SER A C 1
ATOM 1540 O O . SER A 1 192 ? 6.286 -3.311 3.809 1.00 87.62 192 SER A O 1
ATOM 1542 N N . ALA A 1 193 ? 5.866 -5.492 3.499 1.00 86.00 193 ALA A N 1
ATOM 1543 C CA . ALA A 1 193 ? 5.034 -5.274 2.317 1.00 86.00 193 ALA A CA 1
ATOM 1544 C C . ALA A 1 193 ? 3.803 -4.414 2.642 1.00 86.00 193 ALA A C 1
ATOM 1546 O O . ALA A 1 193 ? 3.460 -3.533 1.858 1.00 86.00 193 ALA A O 1
ATOM 1547 N N . ILE A 1 194 ? 3.175 -4.626 3.807 1.00 89.06 194 ILE A N 1
ATOM 1548 C CA . ILE A 1 194 ? 2.104 -3.760 4.317 1.00 89.06 194 ILE A CA 1
ATOM 1549 C C . ILE A 1 194 ? 2.618 -2.331 4.514 1.00 89.06 194 ILE A C 1
ATOM 1551 O O . ILE A 1 194 ? 1.982 -1.402 4.029 1.00 89.06 194 ILE A O 1
ATOM 1555 N N . ASP A 1 195 ? 3.751 -2.123 5.181 1.00 86.62 195 ASP A N 1
ATOM 1556 C CA . ASP A 1 195 ? 4.300 -0.779 5.399 1.00 86.62 195 ASP A CA 1
ATOM 1557 C C . ASP A 1 195 ? 4.631 -0.061 4.083 1.00 86.62 195 ASP A C 1
ATOM 1559 O O . ASP A 1 195 ? 4.351 1.132 3.939 1.00 86.62 195 ASP A O 1
ATOM 1563 N N . ASP A 1 196 ? 5.124 -0.792 3.086 1.00 82.50 196 ASP A N 1
ATOM 1564 C CA . ASP A 1 196 ? 5.391 -0.258 1.754 1.00 82.50 196 ASP A CA 1
ATOM 1565 C C . ASP A 1 196 ? 4.101 0.105 0.994 1.00 82.50 196 ASP A C 1
ATOM 1567 O O . ASP A 1 196 ? 4.136 1.014 0.167 1.00 82.50 196 ASP A O 1
ATOM 1571 N N . THR A 1 197 ? 2.935 -0.483 1.321 1.00 80.38 197 THR A N 1
ATOM 1572 C CA . THR A 1 197 ? 1.645 0.016 0.789 1.00 80.38 197 THR A CA 1
ATOM 1573 C C . THR A 1 197 ? 1.312 1.421 1.277 1.00 80.38 197 THR A C 1
ATOM 1575 O O . THR A 1 197 ? 0.658 2.172 0.558 1.00 80.38 197 THR A O 1
ATOM 1578 N N . PHE A 1 198 ? 1.738 1.785 2.490 1.00 74.56 198 PHE A N 1
ATOM 1579 C CA . PHE A 1 198 ? 1.464 3.098 3.075 1.00 74.56 198 PHE A CA 1
ATOM 1580 C C . PHE A 1 198 ? 2.462 4.167 2.621 1.00 74.56 198 PHE A C 1
ATOM 1582 O O . PHE A 1 198 ? 2.190 5.359 2.792 1.00 74.56 198 PHE A O 1
ATOM 1589 N N . ARG A 1 199 ? 3.606 3.770 2.048 1.00 68.31 199 ARG A N 1
ATOM 1590 C CA . ARG A 1 199 ? 4.602 4.696 1.501 1.00 68.31 199 ARG A CA 1
ATOM 1591 C C . ARG A 1 199 ? 4.188 5.159 0.107 1.00 68.31 199 ARG A C 1
ATOM 1593 O O . ARG A 1 199 ? 3.833 4.362 -0.756 1.00 68.31 199 ARG A O 1
ATOM 1600 N N . ALA A 1 200 ? 4.277 6.464 -0.138 1.00 55.31 200 ALA A N 1
ATOM 1601 C CA . ALA A 1 200 ? 4.133 6.991 -1.488 1.00 55.31 200 ALA A CA 1
ATOM 1602 C C . ALA A 1 200 ? 5.278 6.459 -2.378 1.00 55.31 200 ALA A C 1
ATOM 1604 O O . ALA A 1 200 ? 6.436 6.466 -1.943 1.00 55.31 200 ALA A O 1
ATOM 1605 N N . PRO A 1 201 ? 4.997 6.015 -3.616 1.00 49.09 201 PRO A N 1
ATOM 1606 C CA . PRO A 1 201 ? 6.041 5.567 -4.526 1.00 49.09 201 PRO A CA 1
ATOM 1607 C C . PRO A 1 201 ? 7.009 6.716 -4.818 1.00 49.09 201 PRO A C 1
ATOM 1609 O O . PRO A 1 201 ? 6.592 7.819 -5.174 1.00 49.09 201 PRO A O 1
ATOM 1612 N N . GLY A 1 202 ? 8.307 6.445 -4.677 1.00 44.91 202 GLY A N 1
ATOM 1613 C CA . GLY A 1 202 ? 9.364 7.392 -5.023 1.00 44.91 202 GLY A CA 1
ATOM 1614 C C . GLY A 1 202 ? 9.761 8.380 -3.926 1.00 44.91 202 GLY A C 1
ATOM 1615 O O . GLY A 1 202 ? 10.441 9.349 -4.249 1.00 44.91 202 GLY A O 1
ATOM 1616 N N . ALA A 1 203 ? 9.394 8.163 -2.656 1.00 45.28 203 ALA A N 1
ATOM 1617 C CA . ALA A 1 203 ? 10.025 8.891 -1.552 1.00 45.28 203 ALA A CA 1
ATOM 1618 C C . ALA A 1 203 ? 11.538 8.569 -1.549 1.00 45.28 203 ALA A C 1
ATOM 1620 O O . ALA A 1 203 ? 11.907 7.420 -1.289 1.00 45.28 203 ALA A O 1
ATOM 1621 N N . PRO A 1 204 ? 12.423 9.521 -1.900 1.00 36.88 204 PRO A N 1
ATOM 1622 C CA . PRO A 1 204 ? 13.841 9.226 -2.035 1.00 36.88 204 PRO A CA 1
ATOM 1623 C C . PRO A 1 204 ? 14.442 8.908 -0.659 1.00 36.88 204 PRO A C 1
ATOM 1625 O O . PRO A 1 204 ? 14.084 9.557 0.323 1.00 36.88 204 PRO A O 1
ATOM 1628 N N . PRO A 1 205 ? 15.379 7.956 -0.543 1.00 37.34 205 PRO A N 1
ATOM 1629 C CA . PRO A 1 205 ? 16.152 7.799 0.681 1.00 37.34 205 PRO A CA 1
ATOM 1630 C C . PRO A 1 205 ? 17.129 8.981 0.840 1.00 37.34 205 PRO A C 1
ATOM 1632 O O . PRO A 1 205 ? 17.924 9.260 -0.054 1.00 37.34 205 PRO A O 1
ATOM 1635 N N . GLY A 1 206 ? 17.093 9.669 1.988 1.00 46.78 206 GLY A N 1
ATOM 1636 C CA . GLY A 1 206 ? 18.057 10.723 2.369 1.00 46.78 206 GLY A CA 1
ATOM 1637 C C . GLY A 1 206 ? 17.439 12.105 2.648 1.00 46.78 206 GLY A C 1
ATOM 1638 O O . GLY A 1 206 ? 16.336 12.367 2.222 1.00 46.78 206 GLY A O 1
ATOM 1639 N N . PRO A 1 207 ? 18.110 13.036 3.341 1.00 53.06 207 PRO A N 1
ATOM 1640 C CA . PRO A 1 207 ? 17.495 14.230 3.955 1.00 53.06 207 PRO A CA 1
ATOM 1641 C C . PRO A 1 207 ? 16.778 15.228 3.014 1.00 53.06 207 PRO A C 1
ATOM 1643 O O . PRO A 1 207 ? 16.164 16.171 3.495 1.00 53.06 207 PRO A O 1
ATOM 1646 N N . SER A 1 208 ? 16.802 15.044 1.690 1.00 49.50 208 SER A N 1
ATOM 1647 C CA . SER A 1 208 ? 16.114 15.903 0.713 1.00 49.50 208 SER A CA 1
ATOM 1648 C C . SER A 1 208 ? 14.584 15.749 0.678 1.00 49.50 208 SER A C 1
ATOM 1650 O O . SER A 1 208 ? 13.908 16.622 0.129 1.00 49.50 208 SER A O 1
ATOM 1652 N N . TRP A 1 209 ? 14.015 14.688 1.268 1.00 57.19 209 TRP A N 1
ATOM 1653 C CA . TRP A 1 209 ? 12.557 14.570 1.463 1.00 57.19 209 TRP A CA 1
ATOM 1654 C C . TRP A 1 209 ? 12.043 15.354 2.677 1.00 57.19 209 TRP A C 1
ATOM 1656 O O . TRP A 1 209 ? 10.835 15.577 2.759 1.00 57.19 209 TRP A O 1
ATOM 1666 N N . LEU A 1 210 ? 12.938 15.799 3.573 1.00 65.25 210 LEU A N 1
ATOM 1667 C CA . LEU A 1 210 ? 12.630 16.605 4.759 1.00 65.25 210 LEU A CA 1
ATOM 1668 C C . LEU A 1 210 ? 12.451 18.084 4.373 1.00 65.25 210 LEU A C 1
ATOM 1670 O O . LEU A 1 210 ? 13.295 18.927 4.660 1.00 65.25 210 LEU A O 1
ATOM 1674 N N . ASN A 1 211 ? 11.369 18.399 3.665 1.00 70.44 211 ASN A N 1
ATOM 1675 C CA . ASN A 1 211 ? 10.985 19.766 3.321 1.00 70.44 211 ASN A CA 1
ATOM 1676 C C . ASN A 1 211 ? 9.624 20.170 3.922 1.00 70.44 211 ASN A C 1
ATOM 1678 O O . ASN A 1 211 ? 8.788 19.333 4.268 1.00 70.44 211 ASN A O 1
ATOM 1682 N N . ASP A 1 212 ? 9.380 21.474 4.023 1.00 73.50 212 ASP A N 1
ATOM 1683 C CA . ASP A 1 212 ? 8.134 21.994 4.597 1.00 73.50 212 ASP A CA 1
ATOM 1684 C C . ASP A 1 212 ? 6.897 21.572 3.790 1.00 73.50 212 ASP A C 1
ATOM 1686 O O . ASP A 1 212 ? 5.827 21.357 4.355 1.00 73.50 212 ASP A O 1
ATOM 1690 N N . ALA A 1 213 ? 7.029 21.395 2.471 1.00 75.50 213 ALA A N 1
ATOM 1691 C CA . ALA A 1 213 ? 5.913 21.013 1.609 1.00 75.50 213 ALA A CA 1
ATOM 1692 C C . ALA A 1 213 ? 5.380 19.608 1.937 1.00 75.50 213 ALA A C 1
ATOM 1694 O O . ALA A 1 213 ? 4.168 19.429 2.039 1.00 75.50 213 ALA A O 1
ATOM 1695 N N . THR A 1 214 ? 6.260 18.628 2.160 1.00 76.62 214 THR A N 1
ATOM 1696 C CA . THR A 1 214 ? 5.874 17.270 2.572 1.00 76.62 214 THR A CA 1
ATOM 1697 C C . THR A 1 214 ? 5.251 17.282 3.966 1.00 76.62 214 THR A C 1
ATOM 1699 O O . THR A 1 214 ? 4.226 16.638 4.177 1.00 76.62 214 THR A O 1
ATOM 1702 N N . TYR A 1 215 ? 5.812 18.051 4.907 1.00 80.06 215 TYR A N 1
ATOM 1703 C CA . TYR A 1 215 ? 5.224 18.212 6.240 1.00 80.06 215 TYR A CA 1
ATOM 1704 C C . TYR A 1 215 ? 3.801 18.782 6.161 1.00 80.06 215 TYR A C 1
ATOM 1706 O O . TYR A 1 215 ? 2.870 18.211 6.728 1.00 80.06 215 TYR A O 1
ATOM 1714 N N . HIS A 1 216 ? 3.608 19.868 5.410 1.00 79.12 216 HIS A N 1
ATOM 1715 C CA . HIS A 1 216 ? 2.295 20.479 5.218 1.00 79.12 216 HIS A CA 1
ATOM 1716 C C . HIS A 1 216 ? 1.313 19.560 4.490 1.00 79.12 216 HIS A C 1
ATOM 1718 O O . HIS A 1 216 ? 0.136 19.560 4.839 1.00 79.12 216 HIS A O 1
ATOM 1724 N N . ALA A 1 217 ? 1.775 18.756 3.530 1.00 80.50 217 ALA A N 1
ATOM 1725 C CA . ALA A 1 217 ? 0.941 17.754 2.875 1.00 80.50 217 ALA A CA 1
ATOM 1726 C C . ALA A 1 217 ? 0.460 16.684 3.869 1.00 80.50 217 ALA A C 1
ATOM 1728 O O . ALA A 1 217 ? -0.733 16.401 3.919 1.00 80.50 217 ALA A O 1
ATOM 1729 N N . LEU A 1 218 ? 1.350 16.152 4.717 1.00 82.81 218 LEU A N 1
ATOM 1730 C CA . LEU A 1 218 ? 0.975 15.182 5.753 1.00 82.81 218 LEU A CA 1
ATOM 1731 C C . LEU A 1 218 ? -0.003 15.780 6.776 1.00 82.81 218 LEU A C 1
ATOM 1733 O O . LEU A 1 218 ? -0.977 15.130 7.154 1.00 82.81 218 LEU A O 1
ATOM 1737 N N . VAL A 1 219 ? 0.226 17.024 7.210 1.00 83.75 219 VAL A N 1
ATOM 1738 C CA . VAL A 1 219 ? -0.697 17.737 8.108 1.00 83.75 219 VAL A CA 1
ATOM 1739 C C . VAL A 1 219 ? -2.047 17.978 7.429 1.00 83.75 219 VAL A C 1
ATOM 1741 O O . VAL A 1 219 ? -3.075 17.769 8.065 1.00 83.75 219 VAL A O 1
ATOM 1744 N N . GLY A 1 220 ? -2.068 18.341 6.145 1.00 82.56 220 GLY A N 1
ATOM 1745 C CA . GLY A 1 220 ? -3.300 18.487 5.366 1.00 82.56 220 GLY A CA 1
ATOM 1746 C C . GLY A 1 220 ? -4.090 17.179 5.265 1.00 82.56 220 GLY A C 1
ATOM 1747 O O . GLY A 1 220 ? -5.289 17.161 5.542 1.00 82.56 220 GLY A O 1
ATOM 1748 N N . ASP A 1 221 ? -3.413 16.065 4.972 1.00 84.06 221 ASP A N 1
ATOM 1749 C CA . ASP A 1 221 ? -3.999 14.718 4.991 1.00 84.06 221 ASP A CA 1
ATOM 1750 C C . ASP A 1 221 ? -4.592 14.377 6.371 1.00 84.06 221 ASP A C 1
ATOM 1752 O O . ASP A 1 221 ? -5.668 13.774 6.469 1.00 84.06 221 ASP A O 1
ATOM 1756 N N . TYR A 1 222 ? -3.906 14.768 7.451 1.00 87.06 222 TYR A N 1
ATOM 1757 C CA . TYR A 1 222 ? -4.361 14.555 8.825 1.00 87.06 222 TYR A CA 1
ATOM 1758 C C . TYR A 1 222 ? -5.606 15.380 9.151 1.00 87.06 222 TYR A C 1
ATOM 1760 O O . TYR A 1 222 ? -6.601 14.825 9.618 1.00 87.06 222 TYR A O 1
ATOM 1768 N N . GLU A 1 223 ? -5.584 16.681 8.857 1.00 85.62 223 GLU A N 1
ATOM 1769 C CA . GLU A 1 223 ? -6.721 17.597 9.012 1.00 85.62 223 GLU A CA 1
ATOM 1770 C C . GLU A 1 223 ? -7.964 17.076 8.299 1.00 85.62 223 GLU A C 1
ATOM 1772 O O . GLU A 1 223 ? -9.053 17.003 8.880 1.00 85.62 223 GLU A O 1
ATOM 1777 N N . TYR A 1 224 ? -7.782 16.659 7.050 1.00 83.31 224 TYR A N 1
ATOM 1778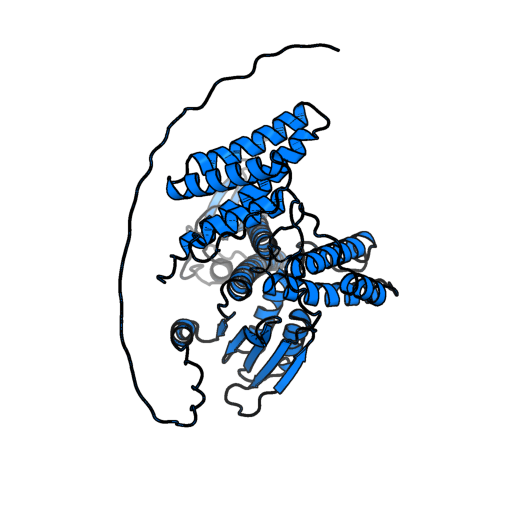 C CA . TYR A 1 224 ? -8.831 16.083 6.232 1.00 83.31 224 TYR A CA 1
ATOM 1779 C C . TYR A 1 224 ? -9.384 14.783 6.847 1.00 83.31 224 TYR A C 1
ATOM 1781 O O . TYR A 1 224 ? -10.600 14.629 6.997 1.00 83.31 224 TYR A O 1
ATOM 1789 N N . THR A 1 225 ? -8.511 13.873 7.284 1.00 85.69 225 THR A N 1
ATOM 1790 C CA . THR A 1 225 ? -8.927 12.595 7.881 1.00 85.69 225 THR A CA 1
ATOM 1791 C C . THR A 1 225 ? -9.690 12.806 9.193 1.00 85.69 225 THR A C 1
ATOM 1793 O O . THR A 1 225 ? -10.720 12.171 9.438 1.00 85.69 225 THR A O 1
ATOM 1796 N N . VAL A 1 226 ? -9.236 13.742 10.030 1.00 85.75 226 VAL A N 1
ATOM 1797 C CA . VAL A 1 226 ? -9.910 14.120 11.279 1.00 85.75 226 VAL A CA 1
ATOM 1798 C C . VAL A 1 226 ? -11.297 14.708 11.002 1.00 85.75 226 VAL A C 1
ATOM 1800 O O . VAL A 1 226 ? -12.257 14.354 11.697 1.00 85.75 226 VAL A O 1
ATOM 1803 N N . ALA A 1 227 ? -11.447 15.543 9.971 1.00 82.75 227 ALA A N 1
ATOM 1804 C CA . ALA A 1 227 ? -12.756 16.038 9.546 1.00 82.75 227 ALA A CA 1
ATOM 1805 C C . ALA A 1 227 ? -13.677 14.897 9.077 1.00 82.75 227 ALA A C 1
ATOM 1807 O O . ALA A 1 227 ? -14.849 14.855 9.456 1.00 82.75 227 ALA A O 1
ATOM 1808 N N . ALA A 1 228 ? -13.142 13.932 8.323 1.00 81.44 228 ALA A N 1
ATOM 1809 C CA . ALA A 1 228 ? -13.892 12.787 7.813 1.00 81.44 228 ALA A CA 1
ATOM 1810 C C . ALA A 1 228 ? -14.427 11.861 8.925 1.00 81.44 228 ALA A C 1
ATOM 1812 O O . ALA A 1 228 ? -15.551 11.370 8.830 1.00 81.44 228 ALA A O 1
ATOM 1813 N N . ILE A 1 229 ? -13.677 11.662 10.018 1.00 81.44 229 ILE A N 1
ATOM 1814 C CA . ILE A 1 229 ? -14.123 10.892 11.203 1.00 81.44 229 ILE A CA 1
ATOM 1815 C C . ILE A 1 229 ? -15.375 11.509 11.846 1.00 81.44 229 ILE A C 1
ATOM 1817 O O . ILE A 1 229 ? -16.244 10.799 12.366 1.00 81.44 229 ILE A O 1
ATOM 1821 N N . HIS A 1 230 ? -15.462 12.838 11.820 1.00 75.69 230 HIS A N 1
ATOM 1822 C CA . HIS A 1 230 ? -16.553 13.597 12.417 1.00 75.69 230 HIS A CA 1
ATOM 1823 C C . HIS A 1 230 ? -17.763 13.760 11.490 1.00 75.69 230 HIS A C 1
ATOM 1825 O O . HIS A 1 230 ? -18.803 14.232 11.949 1.00 75.69 230 HIS A O 1
ATOM 1831 N N . GLU A 1 231 ? -17.657 13.350 10.225 1.00 73.50 231 GLU A N 1
ATOM 1832 C CA . GLU A 1 231 ? -18.718 13.459 9.226 1.00 73.50 231 GLU A CA 1
ATOM 1833 C C . GLU A 1 231 ? -19.662 12.239 9.298 1.00 73.50 231 GLU A C 1
ATOM 1835 O O . GLU A 1 231 ? -19.264 11.122 8.949 1.00 73.50 231 GLU A O 1
ATOM 1840 N N . PRO A 1 232 ? -20.935 12.395 9.721 1.00 67.88 232 PRO A N 1
ATOM 1841 C CA . PRO A 1 232 ? -21.868 11.272 9.834 1.00 67.88 232 PRO A CA 1
ATOM 1842 C C . PRO A 1 232 ? -22.083 10.523 8.514 1.00 67.88 232 PRO A C 1
ATOM 1844 O O . PRO A 1 232 ? -22.275 9.301 8.524 1.00 67.88 232 PRO A O 1
ATOM 1847 N N . ALA A 1 233 ? -22.015 11.232 7.382 1.00 64.19 233 ALA A N 1
ATOM 1848 C CA . ALA A 1 233 ? -22.163 10.640 6.059 1.00 64.19 233 ALA A CA 1
ATOM 1849 C C . ALA A 1 233 ? -21.026 9.665 5.691 1.00 64.19 233 ALA A C 1
ATOM 1851 O O . ALA A 1 233 ? -21.228 8.794 4.847 1.00 64.19 233 ALA A O 1
ATOM 1852 N N . LEU A 1 234 ? -19.872 9.757 6.363 1.00 70.50 234 LEU A N 1
ATOM 1853 C CA . LEU A 1 234 ? -18.714 8.872 6.197 1.00 70.50 234 LEU A CA 1
ATOM 1854 C C . LEU A 1 234 ? -18.622 7.798 7.289 1.00 70.50 234 LEU A C 1
ATOM 1856 O O . LEU A 1 234 ? -17.580 7.177 7.477 1.00 70.50 234 LEU A O 1
ATOM 1860 N N . SER A 1 235 ? -19.716 7.540 8.007 1.00 69.56 235 SER A N 1
ATOM 1861 C CA . SER A 1 235 ? -19.753 6.529 9.072 1.00 69.56 235 SER A CA 1
ATOM 1862 C C . SER A 1 235 ? -19.357 5.119 8.617 1.00 69.56 235 SER A C 1
ATOM 1864 O O . SER A 1 235 ? -18.727 4.405 9.394 1.00 69.56 235 SER A O 1
ATOM 1866 N N . ASP A 1 236 ? -19.641 4.750 7.365 1.00 73.00 236 ASP A N 1
ATOM 1867 C CA . ASP A 1 236 ? -19.210 3.474 6.771 1.00 73.00 236 ASP A CA 1
ATOM 1868 C C . ASP A 1 236 ? -17.675 3.390 6.594 1.00 73.00 236 ASP A C 1
ATOM 1870 O O . ASP A 1 236 ? -17.122 2.298 6.507 1.00 73.00 236 ASP A O 1
ATOM 1874 N N . GLN A 1 237 ? -16.978 4.532 6.567 1.00 79.06 237 GLN A N 1
ATOM 1875 C CA . GLN A 1 237 ? -15.517 4.654 6.441 1.00 79.06 237 GLN A CA 1
ATOM 1876 C C . GLN A 1 237 ? -14.848 5.045 7.765 1.00 79.06 237 GLN A C 1
ATOM 1878 O O . GLN A 1 237 ? -13.667 5.378 7.800 1.00 79.06 237 GLN A O 1
ATOM 1883 N N . LEU A 1 238 ? -15.583 5.023 8.879 1.00 80.56 238 LEU A N 1
ATOM 1884 C CA . LEU A 1 238 ? -15.072 5.502 10.161 1.00 80.56 238 LEU A CA 1
ATOM 1885 C C . LEU A 1 238 ? -13.801 4.762 10.600 1.00 80.56 238 LEU A C 1
ATOM 1887 O O . LEU A 1 238 ? -12.836 5.400 11.006 1.00 80.56 238 LEU A O 1
ATOM 1891 N N . VAL A 1 239 ? -13.806 3.429 10.511 1.00 84.31 239 VAL A N 1
ATOM 1892 C CA . VAL A 1 239 ? -12.651 2.586 10.867 1.00 84.31 239 VAL A CA 1
ATOM 1893 C C . VAL A 1 239 ? -11.457 2.899 9.970 1.00 84.31 239 VAL A C 1
ATOM 1895 O O . VAL A 1 239 ? -10.350 3.091 10.462 1.00 84.31 239 VAL A O 1
ATOM 1898 N N . GLU A 1 240 ? -11.702 3.009 8.665 1.00 87.94 240 GLU A N 1
ATOM 1899 C CA . GLU A 1 240 ? -10.701 3.386 7.667 1.00 87.94 240 GLU A CA 1
ATOM 1900 C C . GLU A 1 240 ? -10.053 4.738 8.000 1.00 87.94 240 GLU A C 1
ATOM 1902 O O . GLU A 1 240 ? -8.829 4.849 8.032 1.00 87.94 240 GLU A O 1
ATOM 1907 N N . ASN A 1 241 ? -10.854 5.753 8.323 1.00 87.00 241 ASN A N 1
ATOM 1908 C CA . ASN A 1 241 ? -10.343 7.083 8.643 1.00 87.00 241 ASN A CA 1
ATOM 1909 C C . ASN A 1 241 ? -9.629 7.126 10.003 1.00 87.00 241 ASN A C 1
ATOM 1911 O O . ASN A 1 241 ? -8.648 7.845 10.151 1.00 87.00 241 ASN A O 1
ATOM 1915 N N . ILE A 1 242 ? -10.050 6.332 10.990 1.00 86.31 242 ILE A N 1
ATOM 1916 C CA . ILE A 1 242 ? -9.350 6.249 12.283 1.00 86.31 242 ILE A CA 1
ATOM 1917 C C . ILE A 1 242 ? -7.963 5.641 12.126 1.00 86.31 242 ILE A C 1
ATOM 1919 O O . ILE A 1 242 ? -6.997 6.232 12.602 1.00 86.31 242 ILE A O 1
ATOM 1923 N N . ILE A 1 243 ? -7.855 4.524 11.404 1.00 89.50 243 ILE A N 1
ATOM 1924 C CA . ILE A 1 243 ? -6.561 3.886 11.135 1.00 89.50 243 ILE A CA 1
ATOM 1925 C C . ILE A 1 243 ? -5.632 4.870 10.420 1.00 89.50 243 ILE A C 1
ATOM 1927 O O . ILE A 1 243 ? -4.482 5.039 10.823 1.00 89.50 243 ILE A O 1
ATOM 1931 N N . ARG A 1 244 ? -6.144 5.584 9.407 1.00 88.56 244 ARG A N 1
ATOM 1932 C CA . ARG A 1 244 ? -5.364 6.594 8.682 1.00 88.56 244 ARG A CA 1
ATOM 1933 C C . ARG A 1 244 ? -4.932 7.751 9.570 1.00 88.56 244 ARG A C 1
ATOM 1935 O O . ARG A 1 244 ? -3.771 8.134 9.494 1.00 88.56 244 ARG A O 1
ATOM 1942 N N . ARG A 1 245 ? -5.822 8.292 10.409 1.00 89.00 245 ARG A N 1
ATOM 1943 C CA . ARG A 1 245 ? -5.492 9.365 11.360 1.00 89.00 245 ARG A CA 1
ATOM 1944 C C . ARG A 1 245 ? -4.363 8.920 12.283 1.00 89.00 245 ARG A C 1
ATOM 1946 O O . ARG A 1 245 ? -3.394 9.653 12.449 1.00 89.00 245 ARG A O 1
ATOM 1953 N N . ASP A 1 246 ? -4.494 7.742 12.882 1.00 87.19 246 ASP A N 1
ATOM 1954 C CA . ASP A 1 246 ? -3.545 7.255 13.882 1.00 87.19 246 ASP A CA 1
ATOM 1955 C C . ASP A 1 246 ? -2.158 7.009 13.272 1.00 87.19 246 ASP A C 1
ATOM 1957 O O . ASP A 1 246 ? -1.147 7.394 13.863 1.00 87.19 246 ASP A O 1
ATOM 1961 N N . ASP A 1 247 ? -2.101 6.428 12.070 1.00 89.44 247 ASP A N 1
ATOM 1962 C CA . ASP A 1 247 ? -0.843 6.220 11.347 1.00 89.44 247 ASP A CA 1
ATOM 1963 C C . ASP A 1 247 ? -0.244 7.550 10.854 1.00 89.44 247 ASP A C 1
ATOM 1965 O O . ASP A 1 247 ? 0.949 7.784 11.046 1.00 89.44 247 ASP A O 1
ATOM 1969 N N . LEU A 1 248 ? -1.053 8.477 10.322 1.00 86.50 248 LEU A N 1
ATOM 1970 C CA . LEU A 1 248 ? -0.595 9.822 9.942 1.00 86.50 248 LEU A CA 1
ATOM 1971 C C . LEU A 1 248 ? -0.028 10.595 11.134 1.00 86.50 248 LEU A C 1
ATOM 1973 O O . LEU A 1 248 ? 0.996 11.258 10.990 1.00 86.50 248 LEU A O 1
ATOM 1977 N N . ARG A 1 249 ? -0.645 10.495 12.319 1.00 87.62 249 ARG A N 1
ATOM 1978 C CA . ARG A 1 249 ? -0.136 11.144 13.536 1.00 87.62 249 ARG A CA 1
ATOM 1979 C C . ARG A 1 249 ? 1.289 10.693 13.837 1.00 87.62 249 ARG A C 1
ATOM 1981 O O . ARG A 1 249 ? 2.155 11.526 14.084 1.00 87.62 249 ARG A O 1
ATOM 1988 N N . VAL A 1 250 ? 1.538 9.384 13.797 1.00 86.00 250 VAL A N 1
ATOM 1989 C CA . VAL A 1 250 ? 2.877 8.820 14.023 1.00 86.00 250 VAL A CA 1
ATOM 1990 C C . VAL A 1 250 ? 3.847 9.276 12.936 1.00 86.00 250 VAL A C 1
ATOM 1992 O O . VAL A 1 250 ? 4.938 9.739 13.261 1.00 86.00 250 VAL A O 1
ATOM 1995 N N . GLN A 1 251 ? 3.442 9.219 11.665 1.00 85.06 251 GLN A N 1
ATOM 1996 C CA . GLN A 1 251 ? 4.277 9.649 10.540 1.00 85.06 251 GLN A CA 1
ATOM 1997 C C . GLN A 1 251 ? 4.674 11.123 10.644 1.00 85.06 251 GLN A C 1
ATOM 1999 O O . GLN A 1 251 ? 5.849 11.438 10.490 1.00 85.06 251 GLN A O 1
ATOM 2004 N N . ILE A 1 252 ? 3.732 12.015 10.963 1.00 84.00 252 ILE A N 1
ATOM 2005 C CA . ILE A 1 252 ? 3.995 13.451 11.124 1.00 84.00 252 ILE A CA 1
ATOM 2006 C C . ILE A 1 252 ? 4.954 13.700 12.284 1.00 84.00 252 ILE A C 1
ATOM 2008 O O . ILE A 1 252 ? 5.856 14.518 12.149 1.00 84.00 252 ILE A O 1
ATOM 2012 N N . LEU A 1 253 ? 4.791 13.005 13.413 1.00 84.88 253 LEU A N 1
ATOM 2013 C CA . LEU A 1 253 ? 5.675 13.181 14.567 1.00 84.88 253 LEU A CA 1
ATOM 2014 C C . LEU A 1 253 ? 7.097 12.680 14.285 1.00 84.88 253 LEU A C 1
ATOM 2016 O O . LEU A 1 253 ? 8.054 13.379 14.610 1.00 84.88 253 LEU A O 1
ATOM 2020 N N . LEU A 1 254 ? 7.242 11.518 13.641 1.00 83.88 254 LEU A N 1
ATOM 2021 C CA . LEU A 1 254 ? 8.547 10.996 13.220 1.00 83.88 254 LEU A CA 1
ATOM 2022 C C . LEU A 1 254 ? 9.208 11.910 12.182 1.00 83.88 254 LEU A C 1
ATOM 2024 O O . LEU A 1 254 ? 10.399 12.202 12.282 1.00 83.88 254 LEU A O 1
ATOM 2028 N N . TYR A 1 255 ? 8.426 12.399 11.217 1.00 82.12 255 TYR A N 1
ATOM 2029 C CA . TYR A 1 255 ? 8.876 13.363 10.219 1.00 82.12 255 TYR A CA 1
ATOM 2030 C C . TYR A 1 255 ? 9.359 14.652 10.883 1.00 82.12 255 TYR A C 1
ATOM 2032 O O . TYR A 1 255 ? 10.464 15.115 10.621 1.00 82.12 255 TYR A O 1
ATOM 2040 N N . ALA A 1 256 ? 8.537 15.226 11.761 1.00 81.12 256 ALA A N 1
ATOM 2041 C CA . ALA A 1 256 ? 8.830 16.469 12.453 1.00 81.12 256 ALA A CA 1
ATOM 2042 C C . ALA A 1 256 ? 10.079 16.345 13.326 1.00 81.12 256 ALA A C 1
ATOM 2044 O O . ALA A 1 256 ? 10.904 17.249 13.329 1.00 81.12 256 ALA A O 1
ATOM 2045 N N . GLN A 1 257 ? 10.264 15.208 13.999 1.00 83.62 257 GLN A N 1
ATOM 2046 C CA . GLN A 1 257 ? 11.484 14.927 14.748 1.00 83.62 257 GLN A CA 1
ATOM 2047 C C . GLN A 1 257 ? 12.717 14.885 13.833 1.00 83.62 257 GLN A C 1
ATOM 2049 O O . GLN A 1 257 ? 13.746 15.458 14.175 1.00 83.62 257 GLN A O 1
ATOM 2054 N N . ALA A 1 258 ? 12.624 14.230 12.673 1.00 80.44 258 ALA A N 1
ATOM 2055 C CA . ALA A 1 258 ? 13.727 14.165 11.713 1.00 80.44 258 ALA A CA 1
ATOM 2056 C C . ALA A 1 258 ? 14.033 15.528 11.059 1.00 80.44 258 ALA A C 1
ATOM 2058 O O . ALA A 1 258 ? 15.187 15.802 10.739 1.00 80.44 258 ALA A O 1
ATOM 2059 N N . ALA A 1 259 ? 13.015 16.373 10.878 1.00 78.81 259 ALA A N 1
ATOM 2060 C CA . ALA A 1 259 ? 13.109 17.711 10.292 1.00 78.81 259 ALA A CA 1
ATOM 2061 C C . ALA A 1 259 ? 13.325 18.841 11.322 1.00 78.81 259 ALA A C 1
ATOM 2063 O O . ALA A 1 259 ? 13.321 20.008 10.941 1.00 78.81 259 ALA A O 1
ATOM 2064 N N . ASP A 1 260 ? 13.484 18.519 12.611 1.00 81.38 260 ASP A N 1
ATOM 2065 C CA . ASP A 1 260 ? 13.624 19.484 13.716 1.00 81.38 260 ASP A CA 1
ATOM 2066 C C . ASP A 1 260 ? 12.439 20.480 13.865 1.00 81.38 260 ASP A C 1
ATOM 2068 O O . ASP A 1 260 ? 12.570 21.631 14.291 1.00 81.38 260 ASP A O 1
ATOM 2072 N N . ILE A 1 261 ? 11.226 20.030 13.527 1.00 78.06 261 ILE A N 1
ATOM 2073 C CA . ILE A 1 261 ? 9.977 20.798 13.623 1.00 78.06 261 ILE A CA 1
ATOM 2074 C C . ILE A 1 261 ? 9.353 20.598 15.013 1.00 78.06 261 ILE A C 1
ATOM 2076 O O . ILE A 1 261 ? 8.687 19.605 15.306 1.00 78.06 261 ILE A O 1
ATOM 2080 N N . HIS A 1 262 ? 9.519 21.588 15.886 1.00 80.69 262 HIS A N 1
ATOM 2081 C CA . HIS A 1 262 ? 9.170 21.479 17.307 1.00 80.69 262 HIS A CA 1
ATOM 2082 C C . HIS A 1 262 ? 7.672 21.655 17.632 1.00 80.69 262 HIS A C 1
ATOM 2084 O O . HIS A 1 262 ? 7.233 21.353 18.741 1.00 80.69 262 HIS A O 1
ATOM 2090 N N . ASN A 1 263 ? 6.864 22.159 16.695 1.00 84.88 263 ASN A N 1
ATOM 2091 C CA . ASN A 1 263 ? 5.454 22.508 16.921 1.00 84.88 263 ASN A CA 1
ATOM 2092 C C . ASN A 1 263 ? 4.450 21.490 16.348 1.00 84.88 263 ASN A C 1
ATOM 2094 O O . ASN A 1 263 ? 3.245 21.762 16.352 1.00 84.88 263 ASN A O 1
ATOM 2098 N N . ALA A 1 264 ? 4.908 20.324 15.885 1.00 83.44 264 ALA A N 1
ATOM 2099 C CA . ALA A 1 264 ? 4.039 19.323 15.271 1.00 83.44 264 ALA A CA 1
ATOM 2100 C C . ALA A 1 264 ? 2.984 18.774 16.242 1.00 83.44 264 ALA A C 1
ATOM 2102 O O . ALA A 1 264 ? 1.794 18.864 15.954 1.00 83.44 264 ALA A O 1
ATOM 2103 N N . ALA A 1 265 ? 3.379 18.295 17.427 1.00 81.12 265 ALA A N 1
ATOM 2104 C CA . ALA A 1 265 ? 2.429 17.755 18.407 1.00 81.12 265 ALA A CA 1
ATOM 2105 C C . ALA A 1 265 ? 1.334 18.769 18.823 1.00 81.12 265 ALA A C 1
ATOM 2107 O O . ALA A 1 265 ? 0.156 18.439 18.673 1.00 81.12 265 ALA A O 1
ATOM 2108 N N . PRO A 1 266 ? 1.660 20.022 19.218 1.00 86.38 266 PRO A N 1
ATOM 2109 C CA . PRO A 1 266 ? 0.642 21.042 19.490 1.00 86.38 266 PRO A CA 1
ATOM 2110 C C . PRO A 1 266 ? -0.282 21.345 18.303 1.00 86.38 266 PRO A C 1
ATOM 2112 O O . PRO A 1 266 ? -1.459 21.651 18.494 1.00 86.38 266 PRO A O 1
ATOM 2115 N N . THR A 1 267 ? 0.238 21.279 17.073 1.00 86.19 267 THR A N 1
ATOM 2116 C CA . THR A 1 267 ? -0.558 21.496 15.855 1.00 86.19 267 THR A CA 1
ATOM 2117 C C . THR A 1 267 ? -1.592 20.387 15.680 1.00 86.19 267 THR A C 1
ATOM 2119 O O . THR A 1 267 ? -2.769 20.681 15.481 1.00 86.19 267 THR A O 1
ATOM 2122 N N . LEU A 1 268 ? -1.183 19.124 15.831 1.00 85.25 268 LEU A N 1
ATOM 2123 C CA . LEU A 1 268 ? -2.083 17.972 15.734 1.00 85.25 268 LEU A CA 1
ATOM 2124 C C . LEU A 1 268 ? -3.147 17.988 16.838 1.00 85.25 268 LEU A C 1
ATOM 2126 O O . LEU A 1 268 ? -4.323 17.777 16.554 1.00 85.25 268 LEU A O 1
ATOM 2130 N N . ASP A 1 269 ? -2.774 18.337 18.072 1.00 82.19 269 ASP A N 1
ATOM 2131 C CA . ASP A 1 269 ? -3.723 18.452 19.189 1.00 82.19 269 ASP A CA 1
ATOM 2132 C C . ASP A 1 269 ? -4.770 19.553 18.950 1.00 82.19 269 ASP A C 1
ATOM 2134 O O . ASP A 1 269 ? -5.950 19.396 19.280 1.00 82.19 269 ASP A O 1
ATOM 2138 N N . LYS A 1 270 ? -4.367 20.666 18.323 1.00 84.25 270 LYS A N 1
ATOM 2139 C CA . LYS A 1 270 ? -5.289 21.734 17.916 1.00 84.25 270 LYS A CA 1
ATOM 2140 C C . LYS A 1 270 ? -6.283 21.250 16.857 1.00 84.25 270 LYS A C 1
ATOM 2142 O O . LYS A 1 270 ? -7.458 21.610 16.935 1.00 84.25 270 LYS A O 1
ATOM 2147 N N . ILE A 1 271 ? -5.826 20.454 15.892 1.00 82.69 271 ILE A N 1
ATOM 2148 C CA . ILE A 1 271 ? -6.671 19.866 14.844 1.00 82.69 271 ILE A CA 1
ATOM 2149 C C . ILE A 1 271 ? -7.671 18.877 15.459 1.00 82.69 271 ILE A C 1
ATOM 2151 O O . ILE A 1 271 ? -8.862 18.950 15.161 1.00 82.69 271 ILE A O 1
ATOM 2155 N N . ASP A 1 272 ? -7.225 18.018 16.378 1.00 80.50 272 ASP A N 1
ATOM 2156 C CA . ASP A 1 272 ? -8.091 17.061 17.080 1.00 80.50 272 ASP A CA 1
ATOM 2157 C C . ASP A 1 272 ? -9.160 17.758 17.939 1.00 80.50 272 ASP A C 1
ATOM 2159 O O . ASP A 1 272 ? -10.309 17.305 18.020 1.00 80.50 272 ASP A O 1
ATOM 2163 N N . GLY A 1 273 ? -8.792 18.871 18.584 1.00 75.00 273 GLY A N 1
ATOM 2164 C CA . GLY A 1 273 ? -9.698 19.679 19.402 1.00 75.00 273 GLY A CA 1
ATOM 2165 C C . GLY A 1 273 ? -10.678 20.529 18.588 1.00 75.00 273 GLY A C 1
ATOM 2166 O O . GLY A 1 273 ? -11.805 20.771 19.028 1.00 75.00 273 GLY A O 1
ATOM 2167 N N . ASN A 1 274 ? -10.278 20.967 17.393 1.00 79.50 274 ASN A N 1
ATOM 2168 C CA . ASN A 1 274 ? -11.089 21.795 16.508 1.00 79.50 274 ASN A CA 1
ATOM 2169 C C . ASN A 1 274 ? -11.043 21.271 15.062 1.00 79.50 274 ASN A C 1
ATOM 2171 O O . ASN A 1 274 ? -10.417 21.903 14.206 1.00 79.50 274 ASN A O 1
ATOM 2175 N N . PRO A 1 275 ? -11.708 20.131 14.785 1.00 73.75 275 PRO A N 1
ATOM 2176 C CA . PRO A 1 275 ? -11.694 19.515 13.467 1.00 73.75 275 PRO A CA 1
ATOM 2177 C C . PRO A 1 275 ? -12.224 20.506 12.421 1.00 73.75 275 PRO A C 1
ATOM 2179 O O . PRO A 1 275 ? -13.284 21.114 12.641 1.00 73.75 275 PRO A O 1
ATOM 2182 N N . PRO A 1 276 ? -11.522 20.688 11.290 1.00 71.44 276 PRO A N 1
ATOM 2183 C CA . PRO A 1 276 ? -11.990 21.574 10.238 1.00 71.44 276 PRO A CA 1
ATOM 2184 C C . PRO A 1 276 ? -13.310 21.060 9.657 1.00 71.44 276 PRO A C 1
ATOM 2186 O O . PRO A 1 276 ? -13.647 19.877 9.744 1.00 71.44 276 PRO A O 1
ATOM 2189 N N . ARG A 1 277 ? -14.094 21.961 9.052 1.00 66.69 277 ARG A N 1
ATOM 2190 C CA . ARG A 1 277 ? -15.282 21.526 8.306 1.00 66.69 277 ARG A CA 1
ATOM 2191 C C . ARG A 1 277 ? -14.820 20.669 7.127 1.00 66.69 277 ARG A C 1
ATOM 2193 O O . ARG A 1 277 ? -13.904 21.104 6.429 1.00 66.69 277 ARG A O 1
ATOM 2200 N N . PRO A 1 278 ? -15.449 19.509 6.875 1.00 59.84 278 PRO A N 1
ATOM 2201 C CA . PRO A 1 278 ? -15.028 18.633 5.797 1.00 59.84 278 PRO A CA 1
ATOM 2202 C C . PRO A 1 278 ? -15.047 19.388 4.467 1.00 59.84 278 PRO A C 1
ATOM 2204 O O . PRO A 1 278 ? -16.078 19.905 4.023 1.00 59.84 278 PRO A O 1
ATOM 2207 N N . SER A 1 279 ? -13.872 19.460 3.847 1.00 53.91 279 SER A N 1
ATOM 2208 C CA . SER A 1 279 ? -13.699 19.878 2.465 1.00 53.91 279 SER A CA 1
ATOM 2209 C C . SER A 1 279 ? -14.395 18.841 1.590 1.00 53.91 279 SER A C 1
ATOM 2211 O O . SER A 1 279 ? -13.981 17.691 1.467 1.00 53.91 279 SER A O 1
ATOM 2213 N N . PHE A 1 280 ? -15.519 19.245 1.006 1.00 48.34 280 PHE A N 1
ATOM 2214 C CA . PHE A 1 280 ? -16.379 18.373 0.214 1.00 48.34 280 PHE A CA 1
ATOM 2215 C C . PHE A 1 280 ? -15.641 17.720 -0.991 1.00 48.34 280 PHE A C 1
ATOM 2217 O O . PHE A 1 280 ? -16.036 16.663 -1.487 1.00 48.34 280 PHE A O 1
ATOM 2224 N N . TRP A 1 281 ? -14.539 18.315 -1.445 1.00 45.41 281 TRP A N 1
ATOM 2225 C CA . TRP A 1 281 ? -13.845 17.969 -2.688 1.00 45.41 281 TRP A CA 1
ATOM 2226 C C . TRP A 1 281 ? -12.811 16.850 -2.550 1.00 45.41 281 TRP A C 1
ATOM 2228 O O . TRP A 1 281 ? -12.438 16.247 -3.562 1.00 45.41 281 TRP A O 1
ATOM 2238 N N . GLU A 1 282 ? -12.403 16.548 -1.320 1.00 51.66 282 GLU A N 1
ATOM 2239 C CA . GLU A 1 282 ? -11.252 15.693 -1.007 1.00 51.66 282 GLU A CA 1
ATOM 2240 C C . GLU A 1 282 ? -11.647 14.355 -0.388 1.00 51.66 282 GLU A C 1
ATOM 2242 O O . GLU A 1 282 ? -10.759 13.575 -0.082 1.00 51.66 282 GLU A O 1
ATOM 2247 N N . ASN A 1 283 ? -12.956 14.057 -0.297 1.00 54.12 283 ASN A N 1
ATOM 2248 C CA . ASN A 1 283 ? -13.521 12.819 0.258 1.00 54.12 283 ASN A CA 1
ATOM 2249 C C . ASN A 1 283 ? -13.212 11.543 -0.560 1.00 54.12 283 ASN A C 1
ATOM 2251 O O . ASN A 1 283 ? -14.122 10.779 -0.900 1.00 54.12 283 ASN A O 1
ATOM 2255 N N . GLN A 1 284 ? -11.953 11.345 -0.961 1.00 59.34 284 GLN A N 1
ATOM 2256 C CA . GLN A 1 284 ? -11.504 10.149 -1.649 1.00 59.34 284 GLN A CA 1
ATOM 2257 C C . GLN A 1 284 ? -11.188 9.044 -0.638 1.00 59.34 284 GLN A C 1
ATOM 2259 O O . GLN A 1 284 ? -10.508 9.280 0.362 1.00 59.34 284 GLN A O 1
ATOM 2264 N N . PRO A 1 285 ? -11.687 7.828 -0.891 1.00 67.94 285 PRO A N 1
ATOM 2265 C CA . PRO A 1 285 ? -11.295 6.661 -0.129 1.00 67.94 285 PRO A CA 1
ATOM 2266 C C . PRO A 1 285 ? -9.800 6.357 -0.319 1.00 67.94 285 PRO A C 1
ATOM 2268 O O . PRO A 1 285 ? -9.406 5.767 -1.328 1.00 67.94 285 PRO A O 1
ATOM 2271 N N . TRP A 1 286 ? -8.968 6.726 0.655 1.00 78.12 286 TRP A N 1
ATOM 2272 C CA . TRP A 1 286 ? -7.511 6.594 0.555 1.00 78.12 286 TRP A CA 1
ATOM 2273 C C . TRP A 1 286 ? -7.056 5.139 0.360 1.00 78.12 286 TRP A C 1
ATOM 2275 O O . TRP A 1 286 ? -6.059 4.907 -0.316 1.00 78.12 286 TRP A O 1
ATOM 2285 N N . LEU A 1 287 ? -7.800 4.142 0.862 1.00 82.69 287 LEU A N 1
ATOM 2286 C CA . LEU A 1 287 ? -7.490 2.727 0.607 1.00 82.69 287 LEU A CA 1
ATOM 2287 C C . LEU A 1 287 ? -7.623 2.337 -0.872 1.00 82.69 287 LEU A C 1
ATOM 2289 O O . LEU A 1 287 ? -6.874 1.487 -1.360 1.00 82.69 287 LEU A O 1
ATOM 2293 N N . ASP A 1 288 ? -8.579 2.936 -1.591 1.00 82.00 288 ASP A N 1
ATOM 2294 C CA . ASP A 1 288 ? -8.721 2.703 -3.032 1.00 82.00 288 ASP A CA 1
ATOM 2295 C C . ASP A 1 288 ? -7.559 3.364 -3.789 1.00 82.00 288 ASP A C 1
ATOM 2297 O O . ASP A 1 288 ? -7.022 2.764 -4.721 1.00 82.00 288 ASP A O 1
ATOM 2301 N N . ASP A 1 289 ? -7.121 4.548 -3.348 1.00 80.06 289 ASP A N 1
ATOM 2302 C CA . ASP A 1 289 ? -5.967 5.234 -3.929 1.00 80.06 289 ASP A CA 1
ATOM 2303 C C . ASP A 1 289 ? -4.664 4.459 -3.682 1.00 80.06 289 ASP A C 1
ATOM 2305 O O . ASP A 1 289 ? -3.905 4.268 -4.629 1.00 80.06 289 ASP A O 1
ATOM 2309 N N . LEU A 1 290 ? -4.429 3.915 -2.479 1.00 79.81 290 LEU A N 1
ATOM 2310 C CA . LEU A 1 290 ? -3.260 3.062 -2.207 1.00 79.81 290 LEU A CA 1
ATOM 2311 C C . LEU A 1 290 ? -3.216 1.837 -3.121 1.00 79.81 290 LEU A C 1
ATOM 2313 O O . LEU A 1 290 ? -2.180 1.526 -3.709 1.00 79.81 290 LEU A O 1
ATOM 2317 N N . THR A 1 291 ? -4.361 1.172 -3.282 1.00 83.06 291 THR A N 1
ATOM 2318 C CA . THR A 1 291 ? -4.479 0.005 -4.163 1.00 83.06 291 THR A CA 1
ATOM 2319 C C . THR A 1 291 ? -4.174 0.397 -5.611 1.00 83.06 291 THR A C 1
ATOM 2321 O O . THR A 1 291 ? -3.344 -0.231 -6.266 1.00 83.06 291 THR A O 1
ATOM 2324 N N . ALA A 1 292 ? -4.781 1.484 -6.099 1.00 81.81 292 ALA A N 1
ATOM 2325 C CA . ALA A 1 292 ? -4.587 1.963 -7.464 1.00 81.81 292 ALA A CA 1
ATOM 2326 C C . ALA A 1 292 ? -3.153 2.452 -7.732 1.00 81.81 292 ALA A C 1
ATOM 2328 O O . ALA A 1 292 ? -2.643 2.293 -8.843 1.00 81.81 292 ALA A O 1
ATOM 2329 N N . ILE A 1 293 ? -2.498 3.058 -6.738 1.00 80.25 293 ILE A N 1
ATOM 2330 C CA . ILE A 1 293 ? -1.105 3.501 -6.819 1.00 80.25 293 ILE A CA 1
ATOM 2331 C C . ILE A 1 293 ? -0.171 2.291 -6.908 1.00 80.25 293 ILE A C 1
ATOM 2333 O O . ILE A 1 293 ? 0.663 2.249 -7.814 1.00 80.25 293 ILE A O 1
ATOM 2337 N N . ALA A 1 294 ? -0.341 1.293 -6.035 1.00 83.31 294 ALA A N 1
ATOM 2338 C CA . ALA A 1 294 ? 0.455 0.066 -6.058 1.00 83.31 294 ALA A CA 1
ATOM 2339 C C . ALA A 1 294 ? 0.293 -0.690 -7.389 1.00 83.31 294 ALA A C 1
ATOM 2341 O O . ALA A 1 294 ? 1.281 -1.090 -8.008 1.00 83.31 294 ALA A O 1
ATOM 2342 N N . GLU A 1 295 ? -0.943 -0.821 -7.883 1.00 86.44 295 GLU A N 1
ATOM 2343 C CA . GLU A 1 295 ? -1.231 -1.450 -9.177 1.00 86.44 295 GLU A CA 1
ATOM 2344 C C . GLU A 1 295 ? -0.586 -0.689 -10.334 1.00 86.44 295 GLU A C 1
ATOM 2346 O O . GLU A 1 295 ? 0.050 -1.292 -11.199 1.00 86.44 295 GLU A O 1
ATOM 2351 N N . ARG A 1 296 ? -0.706 0.643 -10.347 1.00 82.75 296 ARG A N 1
ATOM 2352 C CA . ARG A 1 296 ? -0.085 1.483 -11.376 1.00 82.75 296 ARG A CA 1
ATOM 2353 C C . ARG A 1 296 ? 1.431 1.354 -11.356 1.00 82.75 296 ARG A C 1
ATOM 2355 O O . ARG A 1 296 ? 2.033 1.291 -12.425 1.00 82.75 296 ARG A O 1
ATOM 2362 N N . HIS A 1 297 ? 2.042 1.304 -10.176 1.00 82.31 297 HIS A N 1
ATOM 2363 C CA . HIS A 1 297 ? 3.483 1.143 -10.046 1.00 82.31 297 HIS A CA 1
ATOM 2364 C C . HIS A 1 297 ? 3.941 -0.208 -10.610 1.00 82.31 297 HIS A C 1
ATOM 2366 O O . HIS A 1 297 ? 4.797 -0.237 -11.493 1.00 82.31 297 HIS A O 1
ATOM 2372 N N . LEU A 1 298 ? 3.281 -1.305 -10.219 1.00 86.81 298 LEU A N 1
ATOM 2373 C CA . LEU A 1 298 ? 3.547 -2.637 -10.766 1.00 86.81 298 LEU A CA 1
ATOM 2374 C C . LEU A 1 298 ? 3.384 -2.676 -12.292 1.00 86.81 298 LEU A C 1
ATOM 2376 O O . LEU A 1 298 ? 4.227 -3.235 -12.992 1.00 86.81 298 LEU A O 1
ATOM 2380 N N . MET A 1 299 ? 2.310 -2.081 -12.818 1.00 85.19 299 MET A N 1
ATOM 2381 C CA . MET A 1 299 ? 2.079 -2.001 -14.264 1.00 85.19 299 MET A CA 1
ATOM 2382 C C . MET A 1 299 ? 3.163 -1.189 -14.968 1.00 85.19 299 MET A C 1
ATOM 2384 O O . MET A 1 299 ? 3.575 -1.561 -16.061 1.00 85.19 299 MET A O 1
ATOM 2388 N N . THR A 1 300 ? 3.652 -0.119 -14.342 1.00 85.56 300 THR A N 1
ATOM 2389 C CA . THR A 1 300 ? 4.698 0.740 -14.907 1.00 85.56 300 THR A CA 1
ATOM 2390 C C . THR A 1 300 ? 6.005 -0.037 -15.032 1.00 85.56 300 THR A C 1
ATOM 2392 O O . THR A 1 300 ? 6.512 -0.161 -16.146 1.00 85.56 300 THR A O 1
ATOM 2395 N N . VAL A 1 301 ? 6.477 -0.658 -13.945 1.00 85.06 301 VAL A N 1
ATOM 2396 C CA . VAL A 1 301 ? 7.698 -1.489 -13.939 1.00 85.06 301 VAL A CA 1
ATOM 2397 C C . VAL A 1 301 ? 7.581 -2.650 -14.931 1.00 85.06 301 VAL A C 1
ATOM 2399 O O . VAL A 1 301 ? 8.452 -2.839 -15.779 1.00 85.06 301 VAL A O 1
ATOM 2402 N N . ARG A 1 302 ? 6.454 -3.376 -14.927 1.00 86.50 302 ARG A N 1
ATOM 2403 C CA . ARG A 1 302 ? 6.227 -4.478 -15.877 1.00 86.50 302 ARG A CA 1
ATOM 2404 C C . ARG A 1 302 ? 6.179 -4.024 -17.329 1.00 86.50 302 ARG A C 1
ATOM 2406 O O . ARG A 1 302 ? 6.665 -4.751 -18.183 1.00 86.50 302 ARG A O 1
ATOM 2413 N N . SER A 1 303 ? 5.588 -2.862 -17.612 1.00 85.00 303 SER A N 1
ATOM 2414 C CA . SER A 1 303 ? 5.487 -2.325 -18.975 1.00 85.00 303 SER A CA 1
ATOM 2415 C C . SER A 1 303 ? 6.826 -1.840 -19.527 1.00 85.00 303 SER A C 1
ATOM 2417 O O . SER A 1 303 ? 7.043 -1.919 -20.733 1.00 85.00 303 SER A O 1
ATOM 2419 N N . GLN A 1 304 ? 7.719 -1.363 -18.655 1.00 87.38 304 GLN A N 1
ATOM 2420 C CA . GLN A 1 304 ? 9.085 -0.999 -19.025 1.00 87.38 304 GLN A CA 1
ATOM 2421 C C . GLN A 1 304 ? 9.907 -2.249 -19.352 1.00 87.38 304 GLN A C 1
ATOM 2423 O O . GLN A 1 304 ? 10.682 -2.238 -20.308 1.00 87.38 304 GLN A O 1
ATOM 2428 N N . GLY A 1 305 ? 9.694 -3.331 -18.595 1.00 89.00 305 GLY A N 1
ATOM 2429 C CA . GLY A 1 305 ? 10.498 -4.541 -18.698 1.00 89.00 305 GLY A CA 1
ATOM 2430 C C . GLY A 1 305 ? 11.959 -4.279 -18.329 1.00 89.00 305 GLY A C 1
ATOM 2431 O O . GLY A 1 305 ? 12.331 -3.212 -17.840 1.00 89.00 305 GLY A O 1
ATOM 2432 N N . ILE A 1 306 ? 12.811 -5.260 -18.599 1.00 93.06 306 ILE A N 1
ATOM 2433 C CA . ILE A 1 306 ? 14.260 -5.084 -18.517 1.00 93.06 306 ILE A CA 1
ATOM 2434 C C . ILE A 1 306 ? 14.898 -5.707 -19.744 1.00 93.06 306 ILE A C 1
ATOM 2436 O O . ILE A 1 306 ? 14.516 -6.794 -20.168 1.00 93.06 306 ILE A O 1
ATOM 2440 N N . GLN A 1 307 ? 15.880 -5.018 -20.312 1.00 93.00 307 GLN A N 1
ATOM 2441 C CA . GLN A 1 307 ? 16.713 -5.542 -21.380 1.00 93.00 307 GLN A CA 1
ATOM 2442 C C . GLN A 1 307 ? 18.169 -5.223 -21.063 1.00 93.00 307 GLN A C 1
ATOM 2444 O O . GLN A 1 307 ? 18.523 -4.100 -20.683 1.00 93.00 307 GLN A O 1
ATOM 2449 N N . ARG A 1 308 ? 19.006 -6.247 -21.176 1.00 93.62 308 ARG A N 1
ATOM 2450 C CA . ARG A 1 308 ? 20.448 -6.175 -20.998 1.00 93.62 308 ARG A CA 1
ATOM 2451 C C . ARG A 1 308 ? 21.136 -6.861 -22.161 1.00 93.62 308 ARG A C 1
ATOM 2453 O O . ARG A 1 308 ? 20.563 -7.734 -22.808 1.00 93.62 308 ARG A O 1
ATOM 2460 N N . HIS A 1 309 ? 22.353 -6.413 -22.421 1.00 91.81 309 HIS A N 1
ATOM 2461 C CA . HIS A 1 309 ? 23.086 -6.696 -23.640 1.00 91.81 309 HIS A CA 1
ATOM 2462 C C . HIS A 1 309 ? 24.486 -7.170 -23.261 1.00 91.81 309 HIS A C 1
ATOM 2464 O O . HIS A 1 309 ? 25.138 -6.539 -22.428 1.00 91.81 309 HIS A O 1
ATOM 2470 N N . LEU A 1 310 ? 24.933 -8.258 -23.872 1.00 90.19 310 LEU A N 1
ATOM 2471 C CA . LEU A 1 310 ? 26.286 -8.783 -23.766 1.00 90.19 310 LEU A CA 1
ATOM 2472 C C . LEU A 1 310 ? 26.881 -8.843 -25.173 1.00 90.19 310 LEU A C 1
ATOM 2474 O O . LEU A 1 310 ? 26.408 -9.609 -26.010 1.00 90.19 310 LEU A O 1
ATOM 2478 N N . ASP A 1 311 ? 27.897 -8.025 -25.433 1.00 87.25 311 ASP A N 1
ATOM 2479 C CA . ASP A 1 311 ? 28.632 -8.049 -26.699 1.00 87.25 311 ASP A CA 1
ATOM 2480 C C . ASP A 1 311 ? 29.615 -9.228 -26.695 1.00 87.25 311 ASP A C 1
ATOM 2482 O O . ASP A 1 311 ? 30.453 -9.344 -25.798 1.00 87.25 311 ASP A O 1
ATOM 2486 N N . LEU A 1 312 ? 29.491 -10.113 -27.684 1.00 84.94 312 LEU A N 1
ATOM 2487 C CA . LEU A 1 312 ? 30.379 -11.262 -27.876 1.00 84.94 312 LEU A CA 1
ATOM 2488 C C . LEU A 1 312 ? 31.487 -10.978 -28.905 1.00 84.94 312 LEU A C 1
ATOM 2490 O O . LEU A 1 312 ? 32.316 -11.846 -29.181 1.00 84.94 312 LEU A O 1
ATOM 2494 N N . GLY A 1 313 ? 31.523 -9.770 -29.473 1.00 81.25 313 GLY A N 1
ATOM 2495 C CA . GLY A 1 313 ? 32.425 -9.394 -30.552 1.00 81.25 313 GLY A CA 1
ATOM 2496 C C . GLY A 1 313 ? 31.946 -9.879 -31.924 1.00 81.25 313 GLY A C 1
ATOM 2497 O O . GLY A 1 313 ? 30.928 -10.552 -32.065 1.00 81.25 313 GLY A O 1
ATOM 2498 N N . ALA A 1 314 ? 32.677 -9.485 -32.975 1.00 80.94 314 ALA A N 1
ATOM 2499 C CA . ALA A 1 314 ? 32.386 -9.831 -34.375 1.00 80.94 314 ALA A CA 1
ATOM 2500 C C . ALA A 1 314 ? 30.947 -9.506 -34.842 1.00 80.94 314 ALA A C 1
ATOM 2502 O O . ALA A 1 314 ? 30.423 -10.154 -35.744 1.00 80.94 314 ALA A O 1
ATOM 2503 N N . GLY A 1 315 ? 30.307 -8.502 -34.232 1.00 82.31 315 GLY A N 1
ATOM 2504 C CA . GLY A 1 315 ? 28.922 -8.145 -34.537 1.00 82.31 315 GLY A CA 1
ATOM 2505 C C . GLY A 1 315 ? 27.896 -9.130 -33.975 1.00 82.31 315 GLY A C 1
ATOM 2506 O O . GLY A 1 315 ? 26.803 -9.206 -34.513 1.00 82.31 315 GLY A O 1
ATOM 2507 N N . THR A 1 316 ? 28.218 -9.889 -32.925 1.00 86.25 316 THR A N 1
ATOM 2508 C CA . THR A 1 316 ? 27.265 -10.759 -32.219 1.00 86.25 316 THR A CA 1
ATOM 2509 C C . THR A 1 316 ? 26.962 -10.205 -30.830 1.00 86.25 316 THR A C 1
ATOM 2511 O O . THR A 1 316 ? 27.868 -9.864 -30.078 1.00 86.25 316 THR A O 1
ATOM 2514 N N . GLU A 1 317 ? 25.689 -10.174 -30.456 1.00 91.38 317 GLU A N 1
ATOM 2515 C CA . GLU A 1 317 ? 25.217 -9.701 -29.156 1.00 91.38 317 GLU A CA 1
ATOM 2516 C C . GLU A 1 317 ? 24.199 -10.689 -28.571 1.00 91.38 317 GLU A C 1
ATOM 2518 O O . GLU A 1 317 ? 23.318 -11.181 -29.276 1.00 91.38 317 GLU A O 1
ATOM 2523 N N . ILE A 1 318 ? 24.284 -10.967 -27.272 1.00 90.69 318 ILE A N 1
ATOM 2524 C CA . ILE A 1 318 ? 23.225 -11.652 -26.527 1.00 90.69 318 ILE A CA 1
ATOM 2525 C C . ILE A 1 318 ? 22.378 -10.608 -25.816 1.00 90.69 318 ILE A C 1
ATOM 2527 O O . ILE A 1 318 ? 22.889 -9.774 -25.067 1.00 90.69 318 ILE A O 1
ATOM 2531 N N . ARG A 1 319 ? 21.066 -10.685 -26.012 1.00 93.44 319 ARG A N 1
ATOM 2532 C CA . ARG A 1 319 ? 20.084 -9.902 -25.270 1.00 93.44 319 ARG A CA 1
ATOM 2533 C C . ARG A 1 319 ? 19.343 -10.795 -24.307 1.00 93.44 319 ARG A C 1
ATOM 2535 O O . ARG A 1 319 ? 18.790 -11.812 -24.707 1.00 93.44 319 ARG A O 1
ATOM 2542 N N . VAL A 1 320 ? 19.307 -10.386 -23.050 1.00 93.6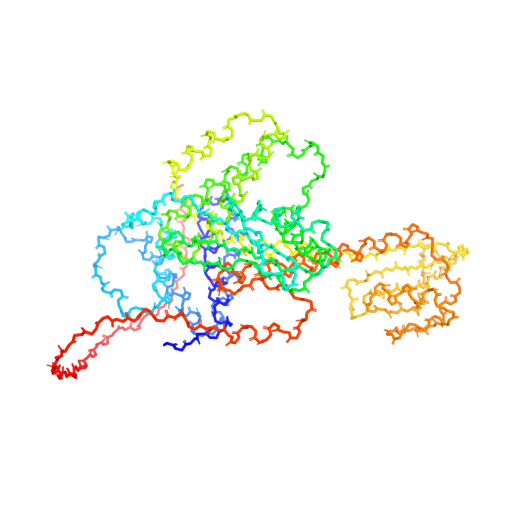2 320 VAL A N 1
ATOM 2543 C CA . VAL A 1 320 ? 18.621 -11.099 -21.974 1.00 93.62 320 VAL A CA 1
ATOM 2544 C C . VAL A 1 320 ? 17.752 -10.121 -21.201 1.00 93.62 320 VAL A C 1
ATOM 2546 O O . VAL A 1 320 ? 18.134 -8.965 -20.988 1.00 93.62 320 VAL A O 1
ATOM 2549 N N . GLY A 1 321 ? 16.562 -10.552 -20.802 1.00 93.69 321 GLY A N 1
ATOM 2550 C CA . GLY A 1 321 ? 15.640 -9.639 -20.150 1.00 93.69 321 GLY A CA 1
ATOM 2551 C C . GLY A 1 321 ? 14.256 -10.195 -19.878 1.00 93.69 321 GLY A C 1
ATOM 2552 O O . GLY A 1 321 ? 13.993 -11.382 -20.058 1.00 93.69 321 GLY A O 1
ATOM 2553 N N . MET A 1 322 ? 13.365 -9.294 -19.471 1.00 93.50 322 MET A N 1
ATOM 2554 C CA . MET A 1 322 ? 11.935 -9.535 -19.330 1.00 93.50 322 MET A CA 1
ATOM 2555 C C . MET A 1 322 ? 11.176 -8.625 -20.300 1.00 93.50 322 MET A C 1
ATOM 2557 O O . MET A 1 322 ? 11.260 -7.400 -20.228 1.00 93.50 322 MET A O 1
ATOM 2561 N N . SER A 1 323 ? 10.427 -9.242 -21.209 1.00 89.00 323 SER A N 1
ATOM 2562 C CA . SER A 1 323 ? 9.510 -8.592 -22.137 1.00 89.00 323 SER A CA 1
ATOM 2563 C C . SER A 1 323 ? 8.190 -8.250 -21.435 1.00 89.00 323 SER A C 1
ATOM 2565 O O . SER A 1 323 ? 7.632 -9.108 -20.744 1.00 89.00 323 SER A O 1
ATOM 2567 N N . PRO A 1 324 ? 7.625 -7.050 -21.666 1.00 84.44 324 PRO A N 1
ATOM 2568 C CA . PRO A 1 324 ? 6.290 -6.692 -21.184 1.00 84.44 324 PRO A CA 1
ATOM 2569 C C . PRO A 1 324 ? 5.168 -7.451 -21.914 1.00 84.44 324 PRO A C 1
ATOM 2571 O O . PRO A 1 324 ? 4.015 -7.428 -21.484 1.00 84.44 324 PRO A O 1
ATOM 2574 N N . VAL A 1 325 ? 5.488 -8.100 -23.039 1.00 78.62 325 VAL A N 1
ATOM 2575 C CA . VAL A 1 325 ? 4.535 -8.807 -23.899 1.00 78.62 325 VAL A CA 1
ATOM 2576 C C . VAL A 1 325 ? 4.867 -10.295 -23.930 1.00 78.62 325 VAL A C 1
ATOM 2578 O O . VAL A 1 325 ? 6.010 -10.672 -24.197 1.00 78.62 325 VAL A O 1
ATOM 2581 N N . GLY A 1 326 ? 3.848 -11.131 -23.720 1.00 75.31 326 GLY A N 1
ATOM 2582 C CA . GLY A 1 326 ? 3.933 -12.589 -23.816 1.00 75.31 326 GLY A CA 1
ATOM 2583 C C . GLY A 1 326 ? 3.597 -13.305 -22.508 1.00 75.31 326 GLY A C 1
ATOM 2584 O O . GLY A 1 326 ? 3.606 -12.715 -21.432 1.00 75.31 326 GLY A O 1
ATOM 2585 N N . THR A 1 327 ? 3.272 -14.593 -22.611 1.00 79.44 327 THR A N 1
ATOM 2586 C CA . THR A 1 327 ? 3.021 -15.467 -21.452 1.00 79.44 327 THR A CA 1
ATOM 2587 C C . THR A 1 327 ? 4.302 -16.010 -20.828 1.00 79.44 327 THR A C 1
ATOM 2589 O O . THR A 1 327 ? 4.251 -16.496 -19.712 1.00 79.44 327 THR A O 1
ATOM 2592 N N . GLU A 1 328 ? 5.424 -15.962 -21.547 1.00 83.75 328 GLU A N 1
ATOM 2593 C CA . GLU A 1 328 ? 6.770 -16.335 -21.091 1.00 83.75 328 GLU A CA 1
ATOM 2594 C C . GLU A 1 328 ? 7.633 -15.072 -21.207 1.00 83.75 328 GLU A C 1
ATOM 2596 O O . GLU A 1 328 ? 8.205 -14.804 -22.271 1.00 83.75 328 GLU A O 1
ATOM 2601 N N . PRO A 1 329 ? 7.601 -14.205 -20.182 1.00 87.06 329 PRO A N 1
ATOM 2602 C CA . PRO A 1 329 ? 8.104 -12.848 -20.318 1.00 87.06 329 PRO A CA 1
ATOM 2603 C C . PRO A 1 329 ? 9.633 -12.813 -20.305 1.00 87.06 329 PRO A C 1
ATOM 2605 O O . PRO A 1 329 ? 10.223 -11.959 -20.960 1.00 87.06 329 PRO A O 1
ATOM 2608 N N . TRP A 1 330 ? 10.288 -13.746 -19.617 1.00 93.38 330 TRP A N 1
ATOM 2609 C CA . TRP A 1 330 ? 11.744 -13.816 -19.567 1.00 93.38 330 TRP A CA 1
ATOM 2610 C C . TRP A 1 330 ? 12.294 -14.424 -20.851 1.00 93.38 330 TRP A C 1
ATOM 2612 O O . TRP A 1 330 ? 11.740 -15.386 -21.384 1.00 93.38 330 TRP A O 1
ATOM 2622 N N . TYR A 1 331 ? 13.375 -13.857 -21.373 1.00 92.38 331 TYR A N 1
ATOM 2623 C CA . TYR A 1 331 ? 13.921 -14.270 -22.657 1.00 92.38 331 TYR A CA 1
ATOM 2624 C C . TYR A 1 331 ? 15.429 -14.137 -22.732 1.00 92.38 331 TYR A C 1
ATOM 2626 O O . TYR A 1 331 ? 16.048 -13.345 -22.018 1.00 92.38 331 TYR A O 1
ATOM 2634 N N . ILE A 1 332 ? 15.984 -14.891 -23.673 1.00 91.69 332 ILE A N 1
ATOM 2635 C CA . ILE A 1 332 ? 17.346 -14.734 -24.147 1.00 91.69 332 ILE A CA 1
ATOM 2636 C C . ILE A 1 332 ? 17.368 -14.924 -25.666 1.00 91.69 332 ILE A C 1
ATOM 2638 O O . ILE A 1 332 ? 16.881 -15.925 -26.198 1.00 91.69 332 ILE A O 1
ATOM 2642 N N . ASP A 1 333 ? 17.895 -13.924 -26.362 1.00 91.69 333 ASP A N 1
ATOM 2643 C CA . ASP A 1 333 ? 17.947 -13.836 -27.816 1.00 91.69 333 ASP A CA 1
ATOM 2644 C C . ASP A 1 333 ? 19.387 -13.543 -28.252 1.00 91.69 333 ASP A C 1
ATOM 2646 O O . ASP A 1 333 ? 20.092 -12.755 -27.622 1.00 91.69 333 ASP A O 1
ATOM 2650 N N . ARG A 1 334 ? 19.816 -14.131 -29.366 1.00 90.06 334 ARG A N 1
ATOM 2651 C CA . ARG A 1 334 ? 21.080 -13.817 -30.034 1.00 90.06 334 ARG A CA 1
ATOM 2652 C C . ARG A 1 334 ? 20.825 -12.915 -31.233 1.00 90.06 334 ARG A C 1
ATOM 2654 O O . ARG A 1 334 ? 19.912 -13.164 -32.014 1.00 90.06 334 ARG A O 1
ATOM 2661 N N . TRP A 1 335 ? 21.626 -11.871 -31.358 1.00 91.38 335 TRP A N 1
ATOM 2662 C CA . TRP A 1 335 ? 21.547 -10.864 -32.404 1.00 91.38 335 TRP A CA 1
ATOM 2663 C C . TRP A 1 335 ? 22.861 -10.875 -33.177 1.00 91.38 335 TRP A C 1
ATOM 2665 O O . TRP A 1 335 ? 23.897 -10.494 -32.638 1.00 91.38 335 TRP A O 1
ATOM 2675 N N . ASP A 1 336 ? 22.816 -11.318 -34.429 1.00 89.44 336 ASP A N 1
ATOM 2676 C CA . ASP A 1 336 ? 23.966 -11.327 -35.331 1.00 89.44 336 ASP A CA 1
ATOM 2677 C C . ASP A 1 336 ? 23.809 -10.182 -36.348 1.00 89.44 336 ASP A C 1
ATOM 2679 O O . ASP A 1 336 ? 22.900 -10.182 -37.181 1.00 89.44 336 ASP A O 1
ATOM 2683 N N . TYR A 1 337 ? 24.667 -9.167 -36.261 1.00 85.69 337 TYR A N 1
ATOM 2684 C CA . TYR A 1 337 ? 24.668 -7.993 -37.131 1.00 85.69 337 TYR A CA 1
ATOM 2685 C C . TYR A 1 337 ? 25.561 -8.228 -38.352 1.00 85.69 337 TYR A C 1
ATOM 2687 O O . TYR A 1 337 ? 26.744 -8.547 -38.228 1.00 85.69 337 TYR A O 1
ATOM 2695 N N . THR A 1 338 ? 25.025 -8.008 -39.552 1.00 79.56 338 THR A N 1
ATOM 2696 C CA . THR A 1 338 ? 25.822 -8.071 -40.785 1.00 79.56 338 THR A CA 1
ATOM 2697 C C . THR A 1 338 ? 26.687 -6.819 -40.940 1.00 79.56 338 THR A C 1
ATOM 2699 O O . THR A 1 338 ? 26.197 -5.704 -40.765 1.00 79.56 338 THR A O 1
ATOM 2702 N N . ALA A 1 339 ? 27.957 -6.993 -41.316 1.00 65.75 339 ALA A N 1
ATOM 2703 C CA . ALA A 1 339 ? 28.959 -5.923 -41.385 1.00 65.75 339 ALA A CA 1
ATOM 2704 C C . ALA A 1 339 ? 28.708 -4.844 -42.464 1.00 65.75 339 ALA A C 1
ATOM 2706 O O . ALA A 1 339 ? 29.404 -3.832 -42.465 1.00 65.75 339 ALA A O 1
ATOM 2707 N N . ASP A 1 340 ? 27.740 -5.041 -43.366 1.00 61.09 340 ASP A N 1
ATOM 2708 C CA . ASP A 1 340 ? 27.770 -4.428 -44.702 1.00 61.09 340 ASP A CA 1
ATOM 2709 C C . ASP A 1 340 ? 26.625 -3.450 -45.029 1.00 61.09 340 ASP A C 1
ATOM 2711 O O . ASP A 1 340 ? 26.297 -3.238 -46.193 1.00 61.09 340 ASP A O 1
ATOM 2715 N N . ALA A 1 341 ? 25.990 -2.814 -44.040 1.00 46.84 341 ALA A N 1
ATOM 2716 C CA . ALA A 1 341 ? 24.943 -1.835 -44.339 1.00 46.84 341 ALA A CA 1
ATOM 2717 C C . ALA A 1 341 ? 24.948 -0.619 -43.407 1.00 46.84 341 ALA A C 1
ATOM 2719 O O . ALA A 1 341 ? 25.057 -0.732 -42.186 1.00 46.84 341 ALA A O 1
ATOM 2720 N N . LEU A 1 342 ? 24.749 0.556 -44.022 1.00 52.38 342 LEU A N 1
ATOM 2721 C CA . LEU A 1 342 ? 24.397 1.817 -43.359 1.00 52.38 342 LEU A CA 1
ATOM 2722 C C . LEU A 1 342 ? 23.140 1.692 -42.470 1.00 52.38 342 LEU A C 1
ATOM 2724 O O . LEU A 1 342 ? 22.970 2.505 -41.568 1.00 52.38 342 LEU A O 1
ATOM 2728 N N . ASP A 1 343 ? 22.329 0.650 -42.680 1.00 57.25 343 ASP A N 1
ATOM 2729 C CA . ASP A 1 343 ? 21.282 0.173 -41.776 1.00 57.25 343 ASP A CA 1
ATOM 2730 C C . ASP A 1 343 ? 21.688 -1.193 -41.205 1.00 57.25 343 ASP A C 1
ATOM 2732 O O . ASP A 1 343 ? 21.642 -2.207 -41.902 1.00 57.25 343 ASP A O 1
ATOM 2736 N N . ARG A 1 344 ? 22.097 -1.246 -39.931 1.00 59.88 344 ARG A N 1
ATOM 2737 C CA . ARG A 1 344 ? 22.446 -2.501 -39.242 1.00 59.88 344 ARG A CA 1
ATOM 2738 C C . ARG A 1 344 ? 21.209 -3.395 -39.086 1.00 59.88 344 ARG A C 1
ATOM 2740 O O . ARG A 1 344 ? 20.536 -3.353 -38.058 1.00 59.88 344 ARG A O 1
ATOM 2747 N N . ALA A 1 345 ? 20.917 -4.222 -40.084 1.00 71.38 345 ALA A N 1
ATOM 2748 C CA . ALA A 1 345 ? 19.966 -5.314 -39.938 1.00 71.38 345 ALA A CA 1
ATOM 2749 C C . ALA A 1 345 ? 20.590 -6.414 -39.061 1.00 71.38 345 ALA A C 1
ATOM 2751 O O . ALA A 1 345 ? 21.707 -6.867 -39.316 1.00 71.38 345 ALA A O 1
ATOM 2752 N N . ALA A 1 346 ? 19.877 -6.818 -38.010 1.00 82.19 346 ALA A N 1
ATOM 2753 C CA . ALA A 1 346 ? 20.267 -7.929 -37.150 1.00 82.19 346 ALA A CA 1
ATOM 2754 C C . ALA A 1 346 ? 19.448 -9.169 -37.509 1.00 82.19 346 ALA A C 1
ATOM 2756 O O . ALA A 1 346 ? 18.218 -9.100 -37.586 1.00 82.19 346 ALA A O 1
ATOM 2757 N N . GLN A 1 347 ? 20.111 -10.309 -37.679 1.00 87.62 347 GLN A N 1
ATOM 2758 C CA . GLN A 1 347 ? 19.441 -11.599 -37.640 1.00 87.62 347 GLN A CA 1
ATOM 2759 C C . GLN A 1 347 ? 19.204 -11.966 -36.173 1.00 87.62 347 GLN A C 1
ATOM 2761 O O . GLN A 1 347 ? 20.149 -12.114 -35.399 1.00 87.62 347 GLN A O 1
ATOM 2766 N N . ILE A 1 348 ? 17.933 -12.085 -35.788 1.00 89.44 348 ILE A N 1
ATOM 2767 C CA . ILE A 1 348 ? 17.533 -12.411 -34.417 1.00 89.44 348 ILE A CA 1
ATOM 2768 C C . ILE A 1 348 ? 17.265 -13.912 -34.330 1.00 89.44 348 ILE A C 1
ATOM 2770 O O . ILE A 1 348 ? 16.378 -14.433 -35.007 1.00 89.44 348 ILE A O 1
ATOM 2774 N N . THR A 1 349 ? 18.006 -14.594 -33.466 1.00 88.38 349 THR A N 1
ATOM 2775 C CA . THR A 1 349 ? 17.803 -16.000 -33.124 1.00 88.38 349 THR A CA 1
ATOM 2776 C C . THR A 1 349 ? 17.283 -16.090 -31.695 1.00 88.38 349 THR A C 1
ATOM 2778 O O . THR A 1 349 ? 17.994 -15.773 -30.743 1.00 88.38 349 THR A O 1
ATOM 2781 N N . HIS A 1 350 ? 16.038 -16.530 -31.527 1.00 88.88 350 HIS A N 1
ATOM 2782 C CA . HIS A 1 350 ? 15.461 -16.762 -30.204 1.00 88.88 350 HIS A CA 1
ATOM 2783 C C . HIS A 1 350 ? 16.074 -18.018 -29.590 1.00 88.88 350 HIS A C 1
ATOM 2785 O O . HIS A 1 350 ? 15.897 -19.108 -30.132 1.00 88.88 350 HIS A O 1
ATOM 2791 N N . LEU A 1 351 ? 16.794 -17.876 -28.477 1.00 85.94 351 LEU A N 1
ATOM 2792 C CA . LEU A 1 351 ? 17.441 -19.010 -27.815 1.00 85.94 351 LEU A CA 1
ATOM 2793 C C . LEU A 1 351 ? 16.480 -19.663 -26.815 1.00 85.94 351 LEU A C 1
ATOM 2795 O O . LEU A 1 351 ? 16.334 -20.887 -26.800 1.00 85.94 351 LEU A O 1
ATOM 2799 N N . GLY A 1 352 ? 15.744 -18.854 -26.046 1.00 86.88 352 GLY A N 1
ATOM 2800 C CA . GLY A 1 352 ? 14.752 -19.372 -25.110 1.00 86.88 352 GLY A CA 1
ATOM 2801 C C . GLY A 1 352 ? 13.776 -18.338 -24.560 1.00 86.88 352 GLY A C 1
ATOM 2802 O O . GLY A 1 352 ? 14.053 -17.135 -24.522 1.00 86.88 352 GLY A O 1
ATOM 2803 N N . ARG A 1 353 ? 12.621 -18.843 -24.120 1.00 90.00 353 ARG A N 1
ATOM 2804 C CA . ARG A 1 353 ? 11.581 -18.106 -23.393 1.00 90.00 353 ARG A CA 1
ATOM 2805 C C . ARG A 1 353 ? 11.232 -18.848 -22.102 1.00 90.00 353 ARG A C 1
ATOM 2807 O O . ARG A 1 353 ? 11.165 -20.080 -22.081 1.00 90.00 353 ARG A O 1
ATOM 2814 N N . PHE A 1 354 ? 11.037 -18.086 -21.027 1.00 89.75 354 PHE A N 1
ATOM 2815 C CA . PHE A 1 354 ? 10.935 -18.598 -19.663 1.00 89.75 354 PHE A CA 1
ATOM 2816 C C . PHE A 1 354 ? 9.809 -17.911 -18.887 1.00 89.75 354 PHE A C 1
ATOM 2818 O O . PHE A 1 354 ? 9.503 -16.732 -19.090 1.00 89.75 354 PHE A O 1
ATOM 2825 N N . GLN A 1 355 ? 9.189 -18.666 -17.982 1.00 88.69 355 GLN A N 1
ATOM 2826 C CA . GLN A 1 355 ? 8.126 -18.163 -17.113 1.00 88.69 355 GLN A CA 1
ATOM 2827 C C . GLN A 1 355 ? 8.681 -17.290 -15.989 1.00 88.69 355 GLN A C 1
ATOM 2829 O O . GLN A 1 355 ? 8.129 -16.229 -15.695 1.00 88.69 355 GLN A O 1
ATOM 2834 N N . THR A 1 356 ? 9.790 -17.713 -15.385 1.00 89.88 356 THR A N 1
ATOM 2835 C CA . THR A 1 356 ? 10.400 -17.031 -14.242 1.00 89.88 356 THR A CA 1
ATOM 2836 C C . THR A 1 356 ? 11.868 -16.699 -14.494 1.00 89.88 356 THR A C 1
ATOM 2838 O O . THR A 1 356 ? 12.531 -17.329 -15.320 1.00 89.88 356 THR A O 1
ATOM 2841 N N . TYR A 1 357 ? 12.394 -15.731 -13.738 1.00 90.69 357 TYR A N 1
ATOM 2842 C CA . TYR A 1 357 ? 13.831 -15.464 -13.681 1.00 90.69 357 TYR A CA 1
ATOM 2843 C C . TYR A 1 357 ? 14.619 -16.717 -13.266 1.00 90.69 357 TYR A C 1
ATOM 2845 O O . TYR A 1 357 ? 15.659 -17.015 -13.846 1.00 90.69 357 TYR A O 1
ATOM 2853 N N . GLY A 1 358 ? 14.089 -17.495 -12.314 1.00 89.00 358 GLY A N 1
ATOM 2854 C CA . GLY A 1 358 ? 14.699 -18.751 -11.875 1.00 89.00 358 GLY A CA 1
ATOM 2855 C C . GLY A 1 358 ? 14.842 -19.772 -13.005 1.00 89.00 358 GLY A C 1
ATOM 2856 O O . GLY A 1 358 ? 15.898 -20.383 -13.130 1.00 89.00 358 GLY A O 1
ATOM 2857 N N . ASP A 1 359 ? 13.827 -19.908 -13.865 1.00 88.12 359 ASP A N 1
ATOM 2858 C CA . ASP A 1 359 ? 13.890 -20.794 -15.036 1.00 88.12 359 ASP A CA 1
ATOM 2859 C C . ASP A 1 359 ? 14.944 -20.327 -16.050 1.00 88.12 359 ASP A C 1
ATOM 2861 O O . ASP A 1 359 ? 15.667 -21.153 -16.604 1.00 88.12 359 ASP A O 1
ATOM 2865 N N . LEU A 1 360 ? 15.053 -19.011 -16.275 1.00 89.12 360 LEU A N 1
ATOM 2866 C CA . LEU A 1 360 ? 16.073 -18.418 -17.143 1.00 89.12 360 LEU A CA 1
ATOM 2867 C C . LEU A 1 360 ? 17.484 -18.715 -16.618 1.00 89.12 360 LEU A C 1
ATOM 2869 O O . LEU A 1 360 ? 18.330 -19.187 -17.372 1.00 89.12 360 LEU A O 1
ATOM 2873 N N . ILE A 1 361 ? 17.741 -18.463 -15.332 1.00 88.94 361 ILE A N 1
ATOM 2874 C CA . ILE A 1 361 ? 19.061 -18.696 -14.733 1.00 88.94 361 ILE A CA 1
ATOM 2875 C C . ILE A 1 361 ? 19.395 -20.186 -14.688 1.00 88.94 361 ILE A C 1
ATOM 2877 O O . ILE A 1 361 ? 20.498 -20.567 -15.065 1.00 88.94 361 ILE A O 1
ATOM 2881 N N . ALA A 1 362 ? 18.439 -21.043 -14.323 1.00 85.19 362 ALA A N 1
ATOM 2882 C CA . ALA A 1 362 ? 18.637 -22.490 -14.343 1.00 85.19 362 ALA A CA 1
ATOM 2883 C C . ALA A 1 362 ? 18.967 -23.013 -15.751 1.00 85.19 362 ALA A C 1
ATOM 2885 O O . ALA A 1 362 ? 19.761 -23.940 -15.890 1.00 85.19 362 ALA A O 1
ATOM 2886 N N . ALA A 1 363 ? 18.383 -22.418 -16.795 1.00 84.25 363 ALA A N 1
ATOM 2887 C CA . ALA A 1 363 ? 18.694 -22.765 -18.176 1.00 84.25 363 ALA A CA 1
ATOM 2888 C C . ALA A 1 363 ? 20.066 -22.249 -18.638 1.00 84.25 363 ALA A C 1
ATOM 2890 O O . ALA A 1 363 ? 20.679 -22.864 -19.500 1.00 84.25 363 ALA A O 1
ATOM 2891 N N . ILE A 1 364 ? 20.564 -21.148 -18.075 1.00 84.75 364 ILE A N 1
ATOM 2892 C CA . ILE A 1 364 ? 21.913 -20.640 -18.366 1.00 84.75 364 ILE A CA 1
ATOM 2893 C C . ILE A 1 364 ? 22.980 -21.465 -17.630 1.00 84.75 364 ILE A C 1
ATOM 2895 O O . ILE A 1 364 ? 24.015 -21.780 -18.207 1.00 84.75 364 ILE A O 1
ATOM 2899 N N . ASP A 1 365 ? 22.719 -21.837 -16.375 1.00 83.06 365 ASP A N 1
ATOM 2900 C CA . ASP A 1 365 ? 23.690 -22.515 -15.504 1.00 83.06 365 ASP A CA 1
ATOM 2901 C C . ASP A 1 365 ? 23.677 -24.051 -15.652 1.00 83.06 365 ASP A C 1
ATOM 2903 O O . ASP A 1 365 ? 24.588 -24.739 -15.188 1.00 83.06 365 ASP A O 1
ATOM 2907 N N . GLY A 1 366 ? 22.629 -24.614 -16.259 1.00 71.94 366 GLY A N 1
ATOM 2908 C CA . GLY A 1 366 ? 22.434 -26.057 -16.385 1.00 71.94 366 GLY A CA 1
ATOM 2909 C C . GLY A 1 366 ? 23.297 -26.701 -17.484 1.00 71.94 366 GLY A C 1
ATOM 2910 O O . GLY A 1 366 ? 23.384 -26.153 -18.581 1.00 71.94 366 GLY A O 1
ATOM 2911 N N . PRO A 1 367 ? 23.853 -27.911 -17.261 1.00 57.59 367 PRO A N 1
ATOM 2912 C CA . PRO A 1 367 ? 24.774 -28.575 -18.196 1.00 57.59 367 PRO A CA 1
ATOM 2913 C C . PRO A 1 367 ? 24.163 -28.931 -19.564 1.00 57.59 367 PRO A C 1
ATOM 2915 O O . PRO A 1 367 ? 24.909 -29.099 -20.524 1.00 57.59 367 PRO A O 1
ATOM 2918 N N . ASP A 1 368 ? 22.829 -28.988 -19.668 1.00 57.84 368 ASP A N 1
ATOM 2919 C CA . ASP A 1 368 ? 22.093 -29.254 -20.916 1.00 57.84 368 ASP A CA 1
ATOM 2920 C C . ASP A 1 368 ? 21.198 -28.076 -21.359 1.00 57.84 368 ASP A C 1
ATOM 2922 O O . ASP A 1 368 ? 20.476 -28.173 -22.351 1.00 57.84 368 ASP A O 1
ATOM 2926 N N . GLY A 1 369 ? 21.186 -26.962 -20.619 1.00 53.94 369 GLY A N 1
ATOM 2927 C CA . GLY A 1 369 ? 20.323 -25.808 -20.893 1.00 53.94 369 GLY A CA 1
ATOM 2928 C C . GLY A 1 369 ? 18.807 -26.053 -20.796 1.00 53.94 369 GLY A C 1
ATOM 2929 O O . GLY A 1 369 ? 18.023 -25.188 -21.179 1.00 53.94 369 GLY A O 1
ATOM 2930 N N . VAL A 1 370 ? 18.362 -27.212 -20.293 1.00 53.06 370 VAL A N 1
ATOM 2931 C CA . VAL A 1 370 ? 16.938 -27.576 -20.197 1.00 53.06 370 VAL A CA 1
ATOM 2932 C C . VAL A 1 370 ? 16.408 -27.298 -18.788 1.00 53.06 370 VAL A C 1
ATOM 2934 O O . VAL A 1 370 ? 16.512 -28.137 -17.895 1.00 53.06 370 VAL A O 1
ATOM 2937 N N . ALA A 1 371 ? 15.792 -26.133 -18.576 1.00 55.94 371 ALA A N 1
ATOM 2938 C CA . ALA A 1 371 ? 14.941 -25.928 -17.403 1.00 55.94 371 ALA A CA 1
ATOM 2939 C C . ALA A 1 371 ? 13.581 -26.624 -17.607 1.00 55.94 371 ALA A C 1
ATOM 2941 O O . ALA A 1 371 ? 13.030 -26.626 -18.709 1.00 55.94 371 ALA A O 1
ATOM 2942 N N . ALA A 1 372 ? 13.012 -27.194 -16.539 1.00 53.12 372 ALA A N 1
ATOM 2943 C CA . ALA A 1 372 ? 11.800 -28.026 -16.581 1.00 53.12 372 ALA A CA 1
ATOM 2944 C C . ALA A 1 372 ? 10.546 -27.333 -17.167 1.00 53.12 372 ALA A C 1
ATOM 2946 O O . ALA A 1 372 ? 9.591 -28.014 -17.538 1.00 53.12 372 ALA A O 1
ATOM 2947 N N . HIS A 1 373 ? 10.552 -25.998 -17.276 1.00 55.97 373 HIS A N 1
ATOM 2948 C CA . HIS A 1 373 ? 9.443 -25.177 -17.783 1.00 55.97 373 HIS A CA 1
ATOM 2949 C C . HIS A 1 373 ? 9.859 -24.223 -18.917 1.00 55.97 373 HIS A C 1
ATOM 2951 O O . HIS A 1 373 ? 9.167 -23.242 -19.188 1.00 55.97 373 HIS A O 1
ATOM 2957 N N . ALA A 1 374 ? 10.993 -24.480 -19.573 1.00 59.56 374 ALA A N 1
ATOM 2958 C CA . ALA A 1 374 ? 11.525 -23.610 -20.616 1.00 59.56 374 ALA A CA 1
ATOM 2959 C C . ALA A 1 374 ? 11.128 -24.058 -22.024 1.00 59.56 374 ALA A C 1
ATOM 2961 O O . ALA A 1 374 ? 11.269 -25.229 -22.386 1.00 59.56 374 ALA A O 1
ATOM 2962 N N . ARG A 1 375 ? 10.732 -23.099 -22.869 1.00 63.47 375 ARG A N 1
ATOM 2963 C CA . ARG A 1 375 ? 10.754 -23.288 -24.324 1.00 63.47 375 ARG A CA 1
ATOM 2964 C C . ARG A 1 375 ? 12.131 -22.901 -24.826 1.00 63.47 375 ARG A C 1
ATOM 2966 O O . ARG A 1 375 ? 12.384 -21.754 -25.190 1.00 63.47 375 ARG A O 1
ATOM 2973 N N . VAL A 1 376 ? 13.031 -23.873 -24.802 1.00 62.44 376 VAL A N 1
ATOM 2974 C CA . VAL A 1 376 ? 14.362 -23.739 -25.387 1.00 62.44 376 VAL A CA 1
ATOM 2975 C C . VAL A 1 376 ? 14.232 -24.030 -26.877 1.00 62.44 376 VAL A C 1
ATOM 2977 O O . VAL A 1 376 ? 13.873 -25.137 -27.274 1.00 62.44 376 VAL A O 1
ATOM 2980 N N . HIS A 1 377 ? 14.456 -23.015 -27.706 1.00 60.25 377 HIS A N 1
ATOM 2981 C CA . HIS A 1 377 ? 14.354 -23.149 -29.160 1.00 60.25 377 HIS A CA 1
ATOM 2982 C C . HIS A 1 377 ? 15.664 -23.655 -29.769 1.00 60.25 377 HIS A C 1
ATOM 2984 O O . HIS A 1 377 ? 15.642 -24.310 -30.811 1.00 60.25 377 HIS A O 1
ATOM 2990 N N . GLN A 1 378 ? 16.789 -23.378 -29.105 1.00 62.44 378 GLN A N 1
ATOM 2991 C CA . GLN A 1 378 ? 18.122 -23.860 -29.453 1.00 62.44 378 GLN A CA 1
ATOM 2992 C C . GLN A 1 378 ? 18.946 -24.069 -28.178 1.00 62.44 378 GLN A C 1
ATOM 2994 O O . GLN A 1 378 ? 18.735 -23.335 -27.212 1.00 62.44 378 GLN A O 1
ATOM 2999 N N . PRO A 1 379 ? 19.884 -25.035 -28.148 1.00 64.81 379 PRO A N 1
ATOM 3000 C CA . PRO A 1 379 ? 20.781 -25.196 -27.010 1.00 64.81 379 PRO A CA 1
ATOM 3001 C C . PRO A 1 379 ? 21.505 -23.875 -26.742 1.00 64.81 379 PRO A C 1
ATOM 3003 O O . PRO A 1 379 ? 22.123 -23.305 -27.641 1.00 64.81 379 PRO A O 1
ATOM 3006 N N . LEU A 1 380 ? 21.404 -23.396 -25.503 1.00 66.56 380 LEU A N 1
ATOM 3007 C CA . LEU A 1 380 ? 21.940 -22.099 -25.085 1.00 66.56 380 LEU A CA 1
ATOM 3008 C C . LEU A 1 380 ? 23.471 -22.037 -25.217 1.00 66.56 380 LEU A C 1
ATOM 3010 O O . LEU A 1 380 ? 24.021 -20.954 -25.366 1.00 66.56 380 LEU A O 1
ATOM 3014 N N . GLY A 1 381 ? 24.156 -23.187 -25.246 1.00 62.09 381 GLY A N 1
ATOM 3015 C CA . GLY A 1 381 ? 25.616 -23.250 -25.175 1.00 62.09 381 GLY A CA 1
ATOM 3016 C C . GLY A 1 381 ? 26.130 -22.738 -23.824 1.00 62.09 381 GLY A C 1
ATOM 3017 O O . GLY A 1 381 ? 25.349 -22.404 -22.938 1.00 62.09 381 GLY A O 1
ATOM 3018 N N . ASN A 1 382 ? 27.452 -22.653 -23.660 1.00 65.62 382 ASN A N 1
ATOM 3019 C CA . ASN A 1 382 ? 28.053 -22.038 -22.471 1.00 65.62 382 ASN A CA 1
ATOM 3020 C C . ASN A 1 382 ? 27.987 -20.505 -22.593 1.00 65.62 382 ASN A C 1
ATOM 3022 O O . ASN A 1 382 ? 28.988 -19.865 -22.918 1.00 65.62 382 ASN A O 1
ATOM 3026 N N . ILE A 1 383 ? 26.806 -19.914 -22.395 1.00 76.00 383 ILE A N 1
ATOM 3027 C CA . ILE A 1 383 ? 26.669 -18.460 -22.245 1.00 76.00 383 ILE A CA 1
ATOM 3028 C C . ILE A 1 383 ? 26.989 -18.115 -20.794 1.00 76.00 383 ILE A C 1
ATOM 3030 O O . ILE A 1 383 ? 26.204 -18.407 -19.898 1.00 76.00 383 ILE A O 1
ATOM 3034 N N . ASP A 1 384 ? 28.124 -17.460 -20.565 1.00 81.69 384 ASP A N 1
ATOM 3035 C CA . ASP A 1 384 ? 28.451 -16.919 -19.249 1.00 81.69 384 ASP A CA 1
ATOM 3036 C C . ASP A 1 384 ? 27.983 -15.461 -19.156 1.00 81.69 384 ASP A C 1
ATOM 3038 O O . ASP A 1 384 ? 28.514 -14.574 -19.829 1.00 81.69 384 ASP A O 1
ATOM 3042 N N . LEU A 1 385 ? 26.933 -15.211 -18.367 1.00 84.62 385 LEU A N 1
ATOM 3043 C CA . LEU A 1 385 ? 26.455 -13.855 -18.106 1.00 84.62 385 LEU A CA 1
ATOM 3044 C C . LEU A 1 385 ? 27.315 -13.184 -17.027 1.00 84.62 385 LEU A C 1
ATOM 3046 O O . LEU A 1 385 ? 27.357 -13.706 -15.905 1.00 84.62 385 LEU A O 1
ATOM 3050 N N . PRO A 1 386 ? 27.884 -11.991 -17.299 1.00 89.75 386 PRO A N 1
ATOM 3051 C CA . PRO A 1 386 ? 28.615 -11.226 -16.301 1.00 89.75 386 PRO A CA 1
ATOM 3052 C C . PRO A 1 386 ? 27.799 -10.992 -15.018 1.00 89.75 386 PRO A C 1
ATOM 3054 O O . PRO A 1 386 ? 26.574 -10.798 -15.095 1.00 89.75 386 PRO A O 1
ATOM 3057 N N . PRO A 1 387 ? 28.450 -10.955 -13.839 1.00 88.69 387 PRO A N 1
ATOM 3058 C CA . PRO A 1 387 ? 27.781 -10.744 -12.555 1.00 88.69 387 PRO A CA 1
ATOM 3059 C C . PRO A 1 387 ? 26.902 -9.490 -12.514 1.00 88.69 387 PRO A C 1
ATOM 3061 O O . PRO A 1 387 ? 25.841 -9.503 -11.890 1.00 88.69 387 PRO A O 1
ATOM 3064 N N . GLU A 1 388 ? 27.292 -8.423 -13.210 1.00 90.00 388 GLU A N 1
ATOM 3065 C CA . GLU A 1 388 ? 26.550 -7.161 -13.270 1.00 90.00 388 GLU A CA 1
ATOM 3066 C C . GLU A 1 388 ? 25.201 -7.338 -13.978 1.00 90.00 388 GLU A C 1
ATOM 3068 O O . GLU A 1 388 ? 24.184 -6.803 -13.531 1.00 90.00 388 GLU A O 1
ATOM 3073 N N . LEU A 1 389 ? 25.163 -8.133 -15.055 1.00 90.94 389 LEU A N 1
ATOM 3074 C CA . LEU A 1 389 ? 23.916 -8.439 -15.757 1.00 90.94 389 LEU A CA 1
ATOM 3075 C C . LEU A 1 389 ? 23.016 -9.324 -14.902 1.00 90.94 389 LEU A C 1
ATOM 3077 O O . LEU A 1 389 ? 21.821 -9.051 -14.796 1.00 90.94 389 LEU A O 1
ATOM 3081 N N . ARG A 1 390 ? 23.585 -10.347 -14.252 1.00 91.19 390 ARG A N 1
ATOM 3082 C CA . ARG A 1 390 ? 22.830 -11.223 -13.346 1.00 91.19 390 ARG A CA 1
ATOM 3083 C C . ARG A 1 390 ? 22.216 -10.439 -12.192 1.00 91.19 390 ARG A C 1
ATOM 3085 O O . ARG A 1 390 ? 21.041 -10.640 -11.900 1.00 91.19 390 ARG A O 1
ATOM 3092 N N . THR A 1 391 ? 22.985 -9.524 -11.604 1.00 92.06 391 THR A N 1
ATOM 3093 C CA . THR A 1 391 ? 22.539 -8.647 -10.515 1.00 92.06 391 THR A CA 1
ATOM 3094 C C . THR A 1 391 ? 21.387 -7.762 -10.974 1.00 92.06 391 THR A C 1
ATOM 3096 O O . THR A 1 391 ? 20.332 -7.788 -10.354 1.00 92.06 391 THR A O 1
ATOM 3099 N N . ALA A 1 392 ? 21.516 -7.077 -12.116 1.00 91.44 392 ALA A N 1
ATOM 3100 C CA . ALA A 1 392 ? 20.449 -6.215 -12.626 1.00 91.44 392 ALA A CA 1
ATOM 3101 C C . ALA A 1 392 ? 19.143 -6.978 -12.928 1.00 91.44 392 ALA A C 1
ATOM 3103 O O . ALA A 1 392 ? 18.051 -6.461 -12.694 1.00 91.44 392 ALA A O 1
ATOM 3104 N N . LEU A 1 393 ? 19.234 -8.206 -13.454 1.00 93.25 393 LEU A N 1
ATOM 3105 C CA . LEU A 1 393 ? 18.059 -9.050 -13.705 1.00 93.25 393 LEU A CA 1
ATOM 3106 C C . LEU A 1 393 ? 17.426 -9.548 -12.395 1.00 93.25 393 LEU A C 1
ATOM 3108 O O . LEU A 1 393 ? 16.202 -9.541 -12.277 1.00 93.25 393 LEU A O 1
ATOM 3112 N N . ALA A 1 394 ? 18.247 -9.940 -11.415 1.00 92.31 394 ALA A N 1
ATOM 3113 C CA . ALA A 1 394 ? 17.786 -10.358 -10.094 1.00 92.31 394 ALA A CA 1
ATOM 3114 C C . ALA A 1 394 ? 17.107 -9.210 -9.334 1.00 92.31 394 ALA A C 1
ATOM 3116 O O . ALA A 1 394 ? 16.058 -9.415 -8.731 1.00 92.31 394 ALA A O 1
ATOM 3117 N N . GLU A 1 395 ? 17.673 -8.002 -9.385 1.00 91.88 395 GLU A N 1
ATOM 3118 C CA . GLU A 1 395 ? 17.092 -6.794 -8.789 1.00 91.88 395 GLU A CA 1
ATOM 3119 C C . GLU A 1 395 ? 15.726 -6.477 -9.402 1.00 91.88 395 GLU A C 1
ATOM 3121 O O . GLU A 1 395 ? 14.772 -6.216 -8.672 1.00 91.88 395 GLU A O 1
ATOM 3126 N N . PHE A 1 396 ? 15.602 -6.581 -10.728 1.00 91.75 396 PHE A N 1
ATOM 3127 C CA . PHE A 1 396 ? 14.333 -6.359 -11.418 1.00 91.75 396 PHE A CA 1
ATOM 3128 C C . PHE A 1 396 ? 13.269 -7.415 -11.068 1.00 91.75 396 PHE A C 1
ATOM 3130 O O . PHE A 1 396 ? 12.099 -7.078 -10.853 1.00 91.75 396 PHE A O 1
ATOM 3137 N N . ASP A 1 397 ? 13.651 -8.695 -10.987 1.00 92.94 397 ASP A N 1
ATOM 3138 C CA . ASP A 1 397 ? 12.749 -9.766 -10.540 1.00 92.94 397 ASP A CA 1
ATOM 3139 C C . ASP A 1 397 ? 12.322 -9.557 -9.081 1.00 92.94 397 ASP A C 1
ATOM 3141 O O . ASP A 1 397 ? 11.134 -9.643 -8.754 1.00 92.94 397 ASP A O 1
ATOM 3145 N N . TYR A 1 398 ? 13.274 -9.204 -8.213 1.00 90.56 398 TYR A N 1
ATOM 3146 C CA . TYR A 1 398 ? 13.017 -8.881 -6.816 1.00 90.56 398 TYR A CA 1
ATOM 3147 C C . TYR A 1 398 ? 12.034 -7.715 -6.679 1.00 90.56 398 TYR A C 1
ATOM 3149 O O . TYR A 1 398 ? 11.042 -7.847 -5.958 1.00 90.56 398 TYR A O 1
ATOM 3157 N N . GLU A 1 399 ? 12.259 -6.609 -7.393 1.00 89.75 399 GLU A N 1
ATOM 3158 C CA . GLU A 1 399 ? 11.385 -5.433 -7.397 1.00 89.75 399 GLU A CA 1
ATOM 3159 C C . GLU A 1 399 ? 9.982 -5.789 -7.900 1.00 89.75 399 GLU A C 1
ATOM 3161 O O . GLU A 1 399 ? 8.983 -5.487 -7.244 1.00 89.75 399 GLU A O 1
ATOM 3166 N N . THR A 1 400 ? 9.884 -6.516 -9.015 1.00 88.81 400 THR A N 1
ATOM 3167 C CA . THR A 1 400 ? 8.593 -6.934 -9.577 1.00 88.81 400 THR A CA 1
ATOM 3168 C C . THR A 1 400 ? 7.822 -7.825 -8.599 1.00 88.81 400 THR A C 1
ATOM 3170 O O . THR A 1 400 ? 6.636 -7.596 -8.349 1.00 88.81 400 THR A O 1
ATOM 3173 N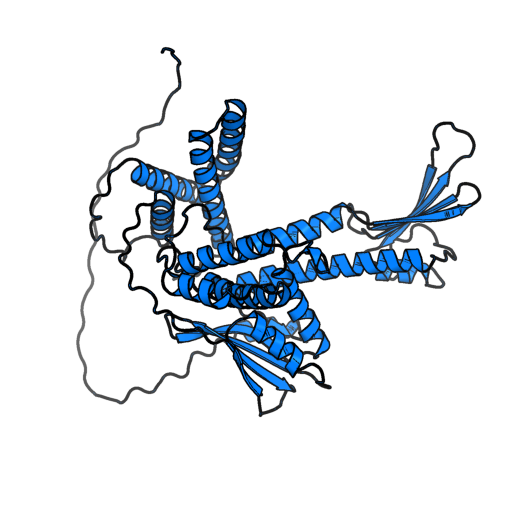 N . ASN A 1 401 ? 8.478 -8.826 -8.006 1.00 89.06 401 ASN A N 1
ATOM 3174 C CA . ASN A 1 401 ? 7.864 -9.727 -7.028 1.00 89.06 401 ASN A CA 1
ATOM 3175 C C . ASN A 1 401 ? 7.520 -9.012 -5.714 1.00 89.06 401 ASN A C 1
ATOM 3177 O O . ASN A 1 401 ? 6.514 -9.323 -5.072 1.00 89.06 401 ASN A O 1
ATOM 3181 N N . HIS A 1 402 ? 8.329 -8.036 -5.302 1.00 87.62 402 HIS A N 1
ATOM 3182 C CA . HIS A 1 402 ? 8.017 -7.145 -4.193 1.00 87.62 402 HIS A CA 1
ATOM 3183 C C . HIS A 1 402 ? 6.738 -6.342 -4.473 1.00 87.62 402 HIS A C 1
ATOM 3185 O O . HIS A 1 402 ? 5.801 -6.423 -3.683 1.00 87.62 402 HIS A O 1
ATOM 3191 N N . LEU A 1 403 ? 6.624 -5.690 -5.632 1.00 87.56 403 LEU A N 1
ATOM 3192 C CA . LEU A 1 403 ? 5.437 -4.913 -6.005 1.00 87.56 403 LEU A CA 1
ATOM 3193 C C . LEU A 1 403 ? 4.170 -5.767 -6.140 1.00 87.56 403 LEU A C 1
ATOM 3195 O O . LEU A 1 403 ? 3.092 -5.328 -5.742 1.00 87.56 403 LEU A O 1
ATOM 3199 N N . VAL A 1 404 ? 4.275 -7.006 -6.636 1.00 89.38 404 VAL A N 1
ATOM 3200 C CA . VAL A 1 404 ? 3.146 -7.957 -6.631 1.00 89.38 404 VAL A CA 1
ATOM 3201 C C . VAL A 1 404 ? 2.630 -8.190 -5.212 1.00 89.38 404 VAL A C 1
ATOM 3203 O O . VAL A 1 404 ? 1.418 -8.183 -4.993 1.00 89.38 404 VAL A O 1
ATOM 3206 N N . ARG A 1 405 ? 3.534 -8.366 -4.243 1.00 88.31 405 ARG A N 1
ATOM 3207 C CA . ARG A 1 405 ? 3.164 -8.546 -2.834 1.00 88.31 405 ARG A CA 1
ATOM 3208 C C . ARG A 1 405 ? 2.562 -7.282 -2.237 1.00 88.31 405 ARG A C 1
ATOM 3210 O O . ARG A 1 405 ? 1.532 -7.383 -1.587 1.00 88.31 405 ARG A O 1
ATOM 3217 N N . VAL A 1 406 ? 3.126 -6.106 -2.512 1.00 88.31 406 VAL A N 1
ATOM 3218 C CA . VAL A 1 406 ? 2.554 -4.816 -2.078 1.00 88.31 406 VAL A CA 1
ATOM 3219 C C . VAL A 1 406 ? 1.119 -4.660 -2.599 1.00 88.31 406 VAL A C 1
ATOM 3221 O O . VAL A 1 406 ? 0.219 -4.320 -1.838 1.00 88.31 406 VAL A O 1
ATOM 3224 N N . VAL A 1 407 ? 0.853 -5.001 -3.865 1.00 88.69 407 VAL A N 1
ATOM 3225 C CA . VAL A 1 407 ? -0.514 -4.993 -4.420 1.00 88.69 407 VAL A CA 1
ATOM 3226 C C . VAL A 1 407 ? -1.430 -5.974 -3.678 1.00 88.69 407 VAL A C 1
ATOM 3228 O O . VAL A 1 407 ? -2.552 -5.617 -3.319 1.00 88.69 407 VAL A O 1
ATOM 3231 N N . GLN A 1 408 ? -0.971 -7.201 -3.415 1.00 90.44 408 GLN A N 1
ATOM 3232 C CA . GLN A 1 408 ? -1.747 -8.193 -2.656 1.00 90.44 408 GLN A CA 1
ATOM 3233 C C . GLN A 1 408 ? -2.044 -7.722 -1.226 1.00 90.44 408 GLN A C 1
ATOM 3235 O O . GLN A 1 408 ? -3.182 -7.855 -0.763 1.00 90.44 408 GLN A O 1
ATOM 3240 N N . ALA A 1 409 ? -1.057 -7.128 -0.557 1.00 89.44 409 ALA A N 1
ATOM 3241 C CA . ALA A 1 409 ? -1.201 -6.546 0.768 1.00 89.44 409 ALA A CA 1
ATOM 3242 C C . ALA A 1 409 ? -2.220 -5.399 0.758 1.00 89.44 409 ALA A C 1
ATOM 3244 O O . ALA A 1 409 ? -3.126 -5.392 1.588 1.00 89.44 409 ALA A O 1
ATOM 3245 N N . ALA A 1 410 ? -2.165 -4.494 -0.225 1.00 88.62 410 ALA A N 1
ATOM 3246 C CA . ALA A 1 410 ? -3.117 -3.389 -0.360 1.00 88.62 410 ALA A CA 1
ATOM 3247 C C . ALA A 1 410 ? -4.565 -3.887 -0.521 1.00 88.62 410 ALA A C 1
ATOM 3249 O O . ALA A 1 410 ? -5.467 -3.435 0.191 1.00 88.62 410 ALA A O 1
ATOM 3250 N N . HIS A 1 411 ? -4.787 -4.884 -1.388 1.00 88.50 411 HIS A N 1
ATOM 3251 C CA . HIS A 1 411 ? -6.103 -5.518 -1.553 1.00 88.50 411 HIS A CA 1
ATOM 3252 C C . HIS A 1 411 ? -6.596 -6.180 -0.263 1.00 88.50 411 HIS A C 1
ATOM 3254 O O . HIS A 1 411 ? -7.768 -6.045 0.099 1.00 88.50 411 HIS A O 1
ATOM 3260 N N . SER A 1 412 ? -5.704 -6.869 0.446 1.00 89.94 412 SER A N 1
ATOM 3261 C CA . SER A 1 412 ? -6.034 -7.603 1.671 1.00 89.94 412 SER A CA 1
ATOM 3262 C C . SER A 1 412 ? -6.328 -6.656 2.837 1.00 89.94 412 SER A C 1
ATOM 3264 O O . SER A 1 412 ? -7.310 -6.847 3.554 1.00 89.94 412 SER A O 1
ATOM 3266 N N . LEU A 1 413 ? -5.561 -5.570 2.981 1.00 89.25 413 LEU A N 1
ATOM 3267 C CA . LEU A 1 413 ? -5.824 -4.487 3.936 1.00 89.25 413 LEU A CA 1
ATOM 3268 C C . LEU A 1 413 ? -7.176 -3.833 3.676 1.00 89.25 413 LEU A C 1
ATOM 3270 O O . LEU A 1 413 ? -7.966 -3.647 4.601 1.00 89.25 413 LEU A O 1
ATOM 3274 N N . ARG A 1 414 ? -7.479 -3.533 2.410 1.00 87.69 414 ARG A N 1
ATOM 3275 C CA . ARG A 1 414 ? -8.767 -2.962 2.018 1.00 87.69 414 ARG A CA 1
ATOM 3276 C C . ARG A 1 414 ? -9.933 -3.872 2.401 1.00 87.69 414 ARG A C 1
ATOM 3278 O O . ARG A 1 414 ? -10.895 -3.393 3.003 1.00 87.69 414 ARG A O 1
ATOM 3285 N N . ALA A 1 415 ? -9.840 -5.167 2.096 1.00 86.56 415 ALA A N 1
ATOM 3286 C CA . ALA A 1 415 ? -10.843 -6.155 2.496 1.00 86.56 415 ALA A CA 1
ATOM 3287 C C . ALA A 1 415 ? -10.958 -6.265 4.028 1.00 86.56 415 ALA A C 1
ATOM 3289 O O . ALA A 1 415 ? -12.057 -6.362 4.574 1.00 86.56 415 ALA A O 1
ATOM 3290 N N . THR A 1 416 ? -9.838 -6.165 4.742 1.00 87.50 416 THR A N 1
ATOM 3291 C CA . THR A 1 416 ? -9.817 -6.235 6.207 1.00 87.50 416 THR A CA 1
ATOM 3292 C C . THR A 1 416 ? -10.489 -5.056 6.872 1.00 87.50 416 THR A C 1
ATOM 3294 O O . THR A 1 416 ? -11.287 -5.218 7.798 1.00 87.50 416 THR A O 1
ATOM 3297 N N . ILE A 1 417 ? -10.204 -3.858 6.387 1.00 86.88 417 ILE A N 1
ATOM 3298 C CA . ILE A 1 417 ? -10.715 -2.632 6.982 1.00 86.88 417 ILE A CA 1
ATOM 3299 C C . ILE A 1 417 ? -12.193 -2.434 6.627 1.00 86.88 417 ILE A C 1
ATOM 3301 O O . ILE A 1 417 ? -12.981 -2.059 7.495 1.00 86.88 417 ILE A O 1
ATOM 3305 N N . ARG A 1 418 ? -12.597 -2.721 5.383 1.00 83.12 418 ARG A N 1
ATOM 3306 C CA . ARG A 1 418 ? -13.968 -2.455 4.912 1.00 83.12 418 ARG A CA 1
ATOM 3307 C C . ARG A 1 418 ? -14.926 -3.622 5.061 1.00 83.12 418 ARG A C 1
ATOM 3309 O O . ARG A 1 418 ? -16.068 -3.426 5.464 1.00 83.12 418 ARG A O 1
ATOM 3316 N N . ASP A 1 419 ? -14.478 -4.823 4.718 1.00 78.56 419 ASP A N 1
ATOM 3317 C CA . ASP A 1 419 ? -15.323 -6.017 4.709 1.00 78.56 419 ASP A CA 1
ATOM 3318 C C . ASP A 1 419 ? -15.173 -6.845 5.996 1.00 78.56 419 ASP A C 1
ATOM 3320 O O . ASP A 1 419 ? -15.787 -7.904 6.117 1.00 78.56 419 ASP A O 1
ATOM 3324 N N . GLN A 1 420 ? -14.382 -6.361 6.966 1.00 74.31 420 GLN A N 1
ATOM 3325 C CA . GLN A 1 420 ? -14.115 -7.024 8.251 1.00 74.31 420 GLN A CA 1
ATOM 3326 C C . GLN A 1 420 ? -13.568 -8.453 8.092 1.00 74.31 420 GLN A C 1
ATOM 3328 O O . GLN A 1 420 ? -13.769 -9.312 8.951 1.00 74.31 420 GLN A O 1
ATOM 3333 N N . SER A 1 421 ? -12.909 -8.721 6.963 1.00 79.50 421 SER A N 1
ATOM 3334 C CA . SER A 1 421 ? -12.296 -10.015 6.661 1.00 79.50 421 SER A CA 1
ATOM 3335 C C . SER A 1 421 ? -10.848 -9.989 7.134 1.00 79.50 421 SER A C 1
ATOM 3337 O O . SER A 1 421 ? -10.089 -9.211 6.583 1.00 79.50 421 SER A O 1
ATOM 3339 N N . PRO A 1 422 ? -10.432 -10.776 8.132 1.00 78.44 422 PRO A N 1
ATOM 3340 C CA . PRO A 1 422 ? -9.112 -10.606 8.731 1.00 78.44 422 PRO A CA 1
ATOM 3341 C C . PRO A 1 422 ? -7.981 -10.768 7.710 1.00 78.44 422 PRO A C 1
ATOM 3343 O O . PRO A 1 422 ? -8.047 -11.631 6.832 1.00 78.44 422 PRO A O 1
ATOM 3346 N N . TYR A 1 423 ? -6.925 -9.964 7.854 1.00 90.44 423 TYR A N 1
ATOM 3347 C CA . TYR A 1 423 ? -5.680 -10.176 7.126 1.00 90.44 423 TYR A CA 1
ATOM 3348 C C . TYR A 1 423 ? -5.011 -11.419 7.706 1.00 90.44 423 TYR A C 1
ATOM 3350 O O . TYR A 1 423 ? -4.489 -11.372 8.820 1.00 90.44 423 TYR A O 1
ATOM 3358 N N . LEU A 1 424 ? -5.068 -12.530 6.972 1.00 90.38 424 LEU A N 1
ATOM 3359 C CA . LEU A 1 424 ? -4.569 -13.822 7.429 1.00 90.38 424 LEU A CA 1
ATOM 3360 C C . LEU A 1 424 ? -3.240 -14.161 6.761 1.00 90.38 424 LEU A C 1
ATOM 3362 O O . LEU A 1 424 ? -3.166 -14.294 5.540 1.00 90.38 424 LEU A O 1
ATOM 3366 N N . LEU A 1 425 ? -2.220 -14.386 7.582 1.00 89.81 425 LEU A N 1
ATOM 3367 C CA . LEU A 1 425 ? -0.942 -14.944 7.172 1.00 89.81 425 LEU A CA 1
ATOM 3368 C C . LEU A 1 425 ? -0.788 -16.341 7.787 1.00 89.81 425 LEU A C 1
ATOM 3370 O O . LEU A 1 425 ? -0.820 -16.513 9.002 1.00 89.81 425 LEU A O 1
ATOM 3374 N N . SER A 1 426 ? -0.630 -17.367 6.958 1.00 85.56 426 SER A N 1
ATOM 3375 C CA . SER A 1 426 ? -0.424 -18.735 7.439 1.00 85.56 426 SER A CA 1
ATOM 3376 C C . SER A 1 426 ? 0.582 -19.463 6.563 1.00 85.56 426 SER A C 1
ATOM 3378 O O . SER A 1 426 ? 0.615 -19.260 5.346 1.00 85.56 426 SER A O 1
ATOM 3380 N N . SER A 1 427 ? 1.395 -20.313 7.190 1.00 74.31 427 SER A N 1
ATOM 3381 C CA . SER A 1 427 ? 2.325 -21.217 6.509 1.00 74.31 427 SER A CA 1
ATOM 3382 C C . SER A 1 427 ? 1.592 -22.284 5.688 1.00 74.31 427 SER A C 1
ATOM 3384 O O . SER A 1 427 ? 2.057 -22.648 4.608 1.00 74.31 427 SER A O 1
ATOM 3386 N N . ASP A 1 428 ? 0.399 -22.699 6.128 1.00 64.44 428 ASP A N 1
ATOM 3387 C CA . ASP A 1 428 ? -0.491 -23.605 5.405 1.00 64.44 428 ASP A CA 1
ATOM 3388 C C . ASP A 1 428 ? -1.559 -22.815 4.636 1.00 64.44 428 ASP A C 1
ATOM 3390 O O . ASP A 1 428 ? -2.650 -22.514 5.132 1.00 64.44 428 ASP A O 1
ATOM 3394 N N . ARG A 1 429 ? -1.297 -22.519 3.356 1.00 49.19 429 ARG A N 1
ATOM 3395 C CA . ARG A 1 429 ? -2.295 -21.889 2.462 1.00 49.19 429 ARG A CA 1
ATOM 3396 C C . ARG A 1 429 ? -3.602 -22.695 2.350 1.00 49.19 429 ARG A C 1
ATOM 3398 O O . ARG A 1 429 ? -4.641 -22.131 2.017 1.00 49.19 429 ARG A O 1
ATOM 3405 N N . THR A 1 430 ? -3.585 -23.987 2.678 1.00 39.06 430 THR A N 1
ATOM 3406 C CA . THR A 1 430 ? -4.755 -24.882 2.741 1.00 39.06 430 THR A CA 1
ATOM 3407 C C . THR A 1 430 ? -5.627 -24.712 3.994 1.00 39.06 430 THR A C 1
ATOM 3409 O O . THR A 1 430 ? -6.782 -25.141 3.981 1.00 39.06 430 THR A O 1
ATOM 3412 N N . ALA A 1 431 ? -5.141 -24.065 5.061 1.00 38.78 431 ALA A N 1
ATOM 3413 C CA . ALA A 1 431 ? -5.894 -23.867 6.306 1.00 38.78 431 ALA A CA 1
ATOM 3414 C C . ALA A 1 431 ? -6.848 -22.655 6.266 1.00 38.78 431 ALA A C 1
ATOM 3416 O O . ALA A 1 431 ? -7.864 -22.650 6.964 1.00 38.78 431 ALA A O 1
ATOM 3417 N N . ILE A 1 432 ? -6.587 -21.676 5.390 1.00 43.62 432 ILE A N 1
ATOM 3418 C CA . ILE A 1 432 ? -7.351 -20.417 5.258 1.00 43.62 432 ILE A CA 1
ATOM 3419 C C . ILE A 1 432 ? -8.844 -20.676 4.957 1.00 43.62 432 ILE A C 1
ATOM 3421 O O . ILE A 1 432 ? -9.718 -19.935 5.406 1.00 43.62 432 ILE A O 1
ATOM 3425 N N . ALA A 1 433 ? -9.165 -21.782 4.276 1.00 37.03 433 ALA A N 1
ATOM 3426 C CA . ALA A 1 433 ? -10.546 -22.177 3.991 1.00 37.03 433 ALA A CA 1
ATOM 3427 C C . ALA A 1 433 ? -11.326 -22.670 5.228 1.00 37.03 433 ALA A C 1
ATOM 3429 O O . ALA A 1 433 ? -12.553 -22.607 5.228 1.00 37.03 433 ALA A O 1
ATOM 3430 N N . ARG A 1 434 ? -10.648 -23.156 6.280 1.00 35.12 434 ARG A N 1
ATOM 3431 C CA . ARG A 1 434 ? -11.299 -23.729 7.474 1.00 35.12 434 ARG A CA 1
ATOM 3432 C C . ARG A 1 434 ? -11.574 -22.688 8.557 1.00 35.12 434 ARG A C 1
ATOM 3434 O O . ARG A 1 434 ? -12.607 -22.771 9.219 1.00 35.12 434 ARG A O 1
ATOM 3441 N N . THR A 1 435 ? -10.717 -21.679 8.704 1.00 36.69 435 THR A N 1
ATOM 3442 C CA . THR A 1 435 ? -10.895 -20.624 9.717 1.00 36.69 435 THR A CA 1
ATOM 3443 C C . THR A 1 435 ? -12.039 -19.672 9.357 1.00 36.69 435 THR A C 1
ATOM 3445 O O . THR A 1 435 ? -12.799 -19.267 10.233 1.00 36.69 435 THR A O 1
ATOM 3448 N N . ALA A 1 436 ? -12.265 -19.410 8.062 1.00 37.31 436 ALA A N 1
ATOM 3449 C CA . ALA A 1 436 ? -13.405 -18.617 7.590 1.00 37.31 436 ALA A CA 1
ATOM 3450 C C . ALA A 1 436 ? -14.778 -19.248 7.923 1.00 37.31 436 ALA A C 1
ATOM 3452 O O . ALA A 1 436 ? -15.790 -18.549 7.944 1.00 37.31 436 ALA A O 1
ATOM 3453 N N . THR A 1 437 ? -14.831 -20.557 8.212 1.00 32.38 437 THR A N 1
ATOM 3454 C CA . THR A 1 437 ? -16.073 -21.274 8.559 1.00 32.38 437 THR A CA 1
ATOM 3455 C C . THR A 1 437 ? -16.316 -21.392 10.070 1.00 32.38 437 THR A C 1
ATOM 3457 O O . THR A 1 437 ? -17.427 -21.729 10.476 1.00 32.38 437 THR A O 1
ATOM 3460 N N . GLN A 1 438 ? -15.341 -21.069 10.927 1.00 31.88 438 GLN A N 1
ATOM 3461 C CA . GLN A 1 438 ? -15.510 -21.064 12.386 1.00 31.88 438 GLN A CA 1
ATOM 3462 C C . GLN A 1 438 ? -15.759 -19.647 12.924 1.00 31.88 438 GLN A C 1
ATOM 3464 O O . GLN A 1 438 ? -15.030 -19.124 13.761 1.00 31.88 438 GLN A O 1
ATOM 3469 N N . ARG A 1 439 ? -16.877 -19.035 12.516 1.00 35.16 439 ARG A N 1
ATOM 3470 C CA . ARG A 1 439 ? -17.550 -18.067 13.395 1.00 35.16 439 ARG A CA 1
ATOM 3471 C C . ARG A 1 439 ? -18.163 -18.856 14.551 1.00 35.16 439 ARG A C 1
ATOM 3473 O O . ARG A 1 439 ? -19.313 -19.279 14.466 1.00 35.16 439 ARG A O 1
ATOM 3480 N N . GLN A 1 440 ? -17.401 -19.085 15.620 1.00 31.91 440 GLN A N 1
ATOM 3481 C CA . GLN A 1 440 ? -18.024 -19.451 16.888 1.00 31.91 440 GLN A CA 1
ATOM 3482 C C . GLN A 1 440 ? -18.897 -18.267 17.329 1.00 31.91 440 GLN A C 1
ATOM 3484 O O . GLN A 1 440 ? -18.394 -17.145 17.423 1.00 31.91 440 GLN A O 1
ATOM 3489 N N . PRO A 1 441 ? -20.209 -18.467 17.547 1.00 29.47 441 PRO A N 1
ATOM 3490 C CA . PRO A 1 441 ? -21.025 -17.431 18.152 1.00 29.47 441 PRO A CA 1
ATOM 3491 C C . PRO A 1 441 ? -20.470 -17.141 19.554 1.00 29.47 441 PRO A C 1
ATOM 3493 O O . PRO A 1 441 ? -19.989 -18.067 20.214 1.00 29.47 441 PRO A O 1
ATOM 3496 N N . PRO A 1 442 ? -20.522 -15.884 20.024 1.00 33.78 442 PRO A N 1
ATOM 3497 C CA . PRO A 1 442 ? -20.099 -15.572 21.380 1.00 33.78 442 PRO A CA 1
ATOM 3498 C C . PRO A 1 442 ? -20.884 -16.446 22.372 1.00 33.78 442 PRO A C 1
ATOM 3500 O O . PRO A 1 442 ? -22.075 -16.697 22.140 1.00 33.78 442 PRO A O 1
ATOM 3503 N N . PRO A 1 443 ? -20.256 -16.918 23.465 1.00 33.03 443 PRO A N 1
ATOM 3504 C CA . PRO A 1 443 ? -20.983 -17.612 24.515 1.00 33.03 443 PRO A CA 1
ATOM 3505 C C . PRO A 1 443 ? -22.094 -16.685 25.014 1.00 33.03 443 PRO A C 1
ATOM 3507 O O . PRO A 1 443 ? -21.847 -15.543 25.407 1.00 33.03 443 PRO A O 1
ATOM 3510 N N . ARG A 1 444 ? -23.342 -17.158 24.917 1.00 30.77 444 ARG A N 1
ATOM 3511 C CA . ARG A 1 444 ? -24.503 -16.452 25.461 1.00 30.77 444 ARG A CA 1
ATOM 3512 C C . ARG A 1 444 ? -24.269 -16.236 26.960 1.00 30.77 444 ARG A C 1
ATOM 3514 O O . ARG A 1 444 ? -23.968 -17.213 27.640 1.00 30.77 444 ARG A O 1
ATOM 3521 N N . PRO A 1 445 ? -24.443 -15.018 27.491 1.00 34.00 445 PRO A N 1
ATOM 3522 C CA . PRO A 1 445 ? -24.631 -14.862 28.921 1.00 34.00 445 PRO A CA 1
ATOM 3523 C C . PRO A 1 445 ? -25.971 -15.508 29.294 1.00 34.00 445 PRO A C 1
ATOM 3525 O O . PRO A 1 445 ? -27.004 -15.193 28.694 1.00 34.00 445 PRO A O 1
ATOM 3528 N N . ASP A 1 446 ? -25.943 -16.437 30.247 1.00 32.50 446 ASP A N 1
ATOM 3529 C CA . ASP A 1 446 ? -27.143 -17.027 30.834 1.00 32.50 446 ASP A CA 1
ATOM 3530 C C . ASP A 1 446 ? -28.043 -15.918 31.405 1.00 32.50 446 ASP A C 1
ATOM 3532 O O . ASP A 1 446 ? -27.577 -15.104 32.210 1.00 32.50 446 ASP A O 1
ATOM 3536 N N . PRO A 1 447 ? -29.329 -15.842 31.024 1.00 35.25 447 PRO A N 1
ATOM 3537 C CA . PRO A 1 447 ? -30.260 -14.951 31.691 1.00 35.25 447 PRO A CA 1
ATOM 3538 C C . PRO A 1 447 ? -30.755 -15.598 32.997 1.00 35.25 447 PRO A C 1
ATOM 3540 O O . PRO A 1 447 ? -31.091 -16.787 33.008 1.00 35.25 447 PRO A O 1
ATOM 3543 N N . PRO A 1 448 ? -30.862 -14.837 34.102 1.00 36.59 448 PRO A N 1
ATOM 3544 C CA . PRO A 1 448 ? -31.501 -15.331 35.310 1.00 36.59 448 PRO A CA 1
ATOM 3545 C C . PRO A 1 448 ? -32.996 -15.533 35.040 1.00 36.59 448 PRO A C 1
ATOM 3547 O O . PRO A 1 448 ? -33.657 -14.707 34.408 1.00 36.59 448 PRO A O 1
ATOM 3550 N N . GLY A 1 449 ? -33.522 -16.668 35.496 1.00 34.34 449 GLY A N 1
ATOM 3551 C CA . GLY A 1 449 ? -34.903 -17.062 35.259 1.00 34.34 449 GLY A CA 1
ATOM 3552 C C . GLY A 1 449 ? -35.914 -16.105 35.883 1.00 34.34 449 GLY A C 1
ATOM 3553 O O . GLY A 1 449 ? -35.749 -15.653 37.013 1.00 34.34 449 GLY A O 1
ATOM 3554 N N . THR A 1 450 ? -37.018 -15.858 35.179 1.00 30.31 450 THR A N 1
ATOM 3555 C CA . THR A 1 450 ? -38.296 -15.519 35.812 1.00 30.31 450 THR A CA 1
ATOM 3556 C C . THR A 1 450 ? -39.457 -15.960 34.914 1.00 30.31 450 THR A C 1
ATOM 3558 O O . THR A 1 450 ? -39.487 -15.724 33.711 1.00 30.31 450 THR A O 1
ATOM 3561 N N . THR A 1 451 ? -40.380 -16.666 35.549 1.00 32.16 451 THR A N 1
ATOM 3562 C CA . THR A 1 451 ? -41.693 -17.175 35.133 1.00 32.16 451 THR A CA 1
ATOM 3563 C C . THR A 1 451 ? -42.631 -16.164 34.455 1.00 32.16 451 THR A C 1
ATOM 3565 O O . THR A 1 451 ? -42.740 -15.038 34.929 1.00 32.16 451 THR A O 1
ATOM 3568 N N . GLY A 1 452 ? -43.455 -16.632 33.502 1.00 28.98 452 GLY A N 1
ATOM 3569 C CA . GLY A 1 452 ? -44.832 -16.124 33.307 1.00 28.98 452 GLY A CA 1
ATOM 3570 C C . GLY A 1 452 ? -45.270 -15.814 31.857 1.00 28.98 452 GLY A C 1
ATOM 3571 O O . GLY A 1 452 ? -44.499 -15.178 31.150 1.00 28.98 452 GLY A O 1
ATOM 3572 N N . PRO A 1 453 ? -46.478 -16.226 31.393 1.00 39.97 453 PRO A N 1
ATOM 3573 C CA . PRO A 1 453 ? -46.838 -16.309 29.966 1.00 39.97 453 PRO A CA 1
ATOM 3574 C C . PRO A 1 453 ? -47.838 -15.238 29.464 1.00 39.97 453 PRO A C 1
ATOM 3576 O O . PRO A 1 453 ? -48.615 -14.703 30.249 1.00 39.97 453 PRO A O 1
ATOM 3579 N N . GLY A 1 454 ? -47.938 -15.064 28.132 1.00 26.16 454 GLY A N 1
ATOM 3580 C CA . GLY A 1 454 ? -49.231 -14.794 27.471 1.00 26.16 454 GLY A CA 1
ATOM 3581 C C . GLY A 1 454 ? -49.295 -13.772 26.315 1.00 26.16 454 GLY A C 1
ATOM 3582 O O . GLY A 1 454 ? -48.903 -12.626 26.487 1.00 26.16 454 GLY A O 1
ATOM 3583 N N . LEU A 1 455 ? -49.976 -14.206 25.231 1.00 30.33 455 LEU A N 1
ATOM 3584 C CA . LEU A 1 455 ? -50.736 -13.459 24.189 1.00 30.33 455 LEU A CA 1
ATOM 3585 C C . LEU A 1 455 ? -49.914 -12.840 23.028 1.00 30.33 455 LEU A C 1
ATOM 3587 O O . LEU A 1 455 ? -49.007 -12.061 23.272 1.00 30.33 455 LEU A O 1
ATOM 3591 N N . SER A 1 456 ? -50.038 -13.213 21.740 1.00 27.00 456 SER A N 1
ATOM 3592 C CA . SER A 1 456 ? -51.153 -13.408 20.767 1.00 27.00 456 SER A CA 1
ATOM 3593 C C . SER A 1 456 ? -51.618 -12.142 20.012 1.00 27.00 456 SER A C 1
ATOM 3595 O O . SER A 1 456 ? -52.022 -11.173 20.641 1.00 27.00 456 SER A O 1
ATOM 3597 N N . HIS A 1 457 ? -51.684 -12.281 18.667 1.00 28.64 457 HIS A N 1
ATOM 3598 C CA . HIS A 1 457 ? -52.355 -11.460 17.615 1.00 28.64 457 HIS A CA 1
ATOM 3599 C C . HIS A 1 457 ? -51.596 -10.231 17.061 1.00 28.64 457 HIS A C 1
ATOM 3601 O O . HIS A 1 457 ? -50.892 -9.568 17.804 1.00 28.64 457 HIS A O 1
ATOM 3607 N N . SER A 1 458 ? -51.677 -9.800 15.789 1.00 27.16 458 SER A N 1
ATOM 3608 C CA . SER A 1 458 ? -52.277 -10.230 14.495 1.00 27.16 458 SER A CA 1
ATOM 3609 C C . SER A 1 458 ? -51.828 -9.185 13.437 1.00 27.16 458 SER A C 1
ATOM 3611 O O . SER A 1 458 ? -51.811 -8.004 13.756 1.00 27.16 458 SER A O 1
ATOM 3613 N N . ALA A 1 459 ? -51.263 -9.547 12.279 1.00 26.03 459 ALA A N 1
ATOM 3614 C CA . ALA A 1 459 ? -51.864 -9.563 10.924 1.00 26.03 459 ALA A CA 1
ATOM 3615 C C . ALA A 1 459 ? -52.663 -8.323 10.416 1.00 26.03 459 ALA A C 1
ATOM 3617 O O . ALA A 1 459 ? -53.649 -7.928 11.029 1.00 26.03 459 ALA A O 1
ATOM 3618 N N . GLY A 1 460 ? -52.316 -7.865 9.194 1.00 23.62 460 GLY A N 1
ATOM 3619 C CA . GLY A 1 460 ? -53.131 -7.040 8.264 1.00 23.62 460 GLY A CA 1
ATOM 3620 C C . GLY A 1 460 ? -52.694 -5.565 8.158 1.00 23.62 460 GLY A C 1
ATOM 3621 O O . GLY A 1 460 ? -52.373 -4.969 9.171 1.00 23.62 460 GLY A O 1
ATOM 3622 N N . SER A 1 461 ? -52.638 -4.861 7.021 1.00 25.98 461 SER A N 1
ATOM 3623 C CA . SER A 1 461 ? -53.118 -5.080 5.649 1.00 25.98 461 SER A CA 1
ATOM 3624 C C . SER A 1 461 ? -52.500 -4.003 4.722 1.00 25.98 461 SER A C 1
ATOM 3626 O O . SER A 1 461 ? -52.306 -2.867 5.144 1.00 25.98 461 SER A O 1
ATOM 3628 N N . ALA A 1 462 ? -52.236 -4.331 3.452 1.00 28.69 462 ALA A N 1
ATOM 3629 C CA . ALA A 1 462 ? -52.173 -3.364 2.333 1.00 28.69 462 ALA A CA 1
ATOM 3630 C C . ALA A 1 462 ? -53.624 -2.990 1.902 1.00 28.69 462 ALA A C 1
ATOM 3632 O O . ALA A 1 462 ? -54.539 -3.546 2.517 1.00 28.69 462 ALA A O 1
ATOM 3633 N N . PRO A 1 463 ? -53.933 -2.193 0.843 1.00 43.50 463 PRO A N 1
ATOM 3634 C CA . PRO A 1 463 ? -53.100 -1.506 -0.169 1.00 43.50 463 PRO A CA 1
ATOM 3635 C C . PRO A 1 463 ? -53.597 -0.068 -0.527 1.00 43.50 463 PRO A C 1
ATOM 3637 O O . PRO A 1 463 ? -54.610 0.374 -0.002 1.00 43.50 463 PRO A O 1
ATOM 3640 N N . LEU A 1 464 ? -52.951 0.652 -1.469 1.00 26.33 464 LEU A N 1
ATOM 3641 C CA . LEU A 1 464 ? -53.611 1.272 -2.649 1.00 26.33 464 LEU A CA 1
ATOM 3642 C C . LEU A 1 464 ? -52.711 2.200 -3.487 1.00 26.33 464 LEU A C 1
ATOM 3644 O O . LEU A 1 464 ? -51.871 2.953 -3.012 1.00 26.33 464 LEU A O 1
ATOM 3648 N N . GLN A 1 465 ? -52.977 2.104 -4.787 1.00 30.14 465 GLN A N 1
ATOM 3649 C CA . GLN A 1 465 ? -52.378 2.742 -5.951 1.00 30.14 465 GLN A CA 1
ATOM 3650 C C . GLN A 1 465 ? -52.618 4.261 -6.028 1.00 30.14 465 GLN A C 1
ATOM 3652 O O . GLN A 1 465 ? -53.730 4.718 -5.766 1.00 30.14 465 GLN A O 1
ATOM 3657 N N . ARG A 1 466 ? -51.686 5.010 -6.642 1.00 26.08 466 ARG A N 1
ATOM 3658 C CA . ARG A 1 466 ? -52.070 6.048 -7.620 1.00 26.08 466 ARG A CA 1
ATOM 3659 C C . ARG A 1 466 ? -50.962 6.400 -8.619 1.00 26.08 466 ARG A C 1
ATOM 3661 O O . ARG A 1 466 ? -49.813 6.625 -8.269 1.00 26.08 466 ARG A O 1
ATOM 3668 N N . ARG A 1 467 ? -51.385 6.414 -9.886 1.00 26.42 467 ARG A N 1
ATOM 3669 C CA . ARG A 1 467 ? -50.693 6.794 -11.128 1.00 26.42 467 ARG A CA 1
ATOM 3670 C C . ARG A 1 467 ? -50.214 8.250 -11.141 1.00 26.42 467 ARG A C 1
ATOM 3672 O O . ARG A 1 467 ? -50.920 9.096 -10.607 1.00 26.42 467 ARG A O 1
ATOM 3679 N N . GLN A 1 468 ? -49.176 8.503 -11.950 1.00 25.72 468 GLN A N 1
ATOM 3680 C CA . GLN A 1 468 ? -49.012 9.534 -13.011 1.00 25.72 468 GLN A CA 1
ATOM 3681 C C . GLN A 1 468 ? -47.516 9.916 -13.087 1.00 25.72 468 GLN A C 1
ATOM 3683 O O . GLN A 1 468 ? -46.862 9.954 -12.061 1.00 25.72 468 GLN A O 1
ATOM 3688 N N . GLN A 1 469 ? -46.856 10.220 -14.202 1.00 26.86 469 GLN A N 1
ATOM 3689 C CA . GLN A 1 469 ? -47.133 10.205 -15.637 1.00 26.86 469 GLN A CA 1
ATOM 3690 C C . GLN A 1 469 ? -45.770 10.425 -16.324 1.00 26.86 469 GLN A C 1
ATOM 3692 O O . GLN A 1 469 ? -44.926 11.164 -15.828 1.00 26.86 469 GLN A O 1
ATOM 3697 N N . ALA A 1 470 ? -45.565 9.802 -17.480 1.00 26.30 470 ALA A N 1
ATOM 3698 C CA . ALA A 1 470 ? -44.389 9.994 -18.318 1.00 26.30 470 ALA A CA 1
ATOM 3699 C C . ALA A 1 470 ? -44.391 11.364 -19.023 1.00 26.30 470 ALA A C 1
ATOM 3701 O O . ALA A 1 470 ? -45.376 11.688 -19.683 1.00 26.30 470 ALA A O 1
ATOM 3702 N N . ARG A 1 471 ? -43.266 12.096 -18.991 1.00 26.38 471 ARG A N 1
ATOM 3703 C CA . ARG A 1 471 ? -42.834 13.083 -20.011 1.00 26.38 471 ARG A CA 1
ATOM 3704 C C . ARG A 1 471 ? -41.295 13.122 -20.013 1.00 26.38 471 ARG A C 1
ATOM 3706 O O . ARG A 1 471 ? -40.698 13.515 -19.025 1.00 26.38 471 ARG A O 1
ATOM 3713 N N . ARG A 1 472 ? -40.630 12.417 -20.938 1.00 26.28 472 ARG A N 1
ATOM 3714 C CA . ARG A 1 472 ? -40.095 12.918 -22.227 1.00 26.28 472 ARG A CA 1
ATOM 3715 C C . ARG A 1 472 ? -39.176 14.149 -22.079 1.00 26.28 472 ARG A C 1
ATOM 3717 O O . ARG A 1 472 ? -39.665 15.263 -21.954 1.00 26.28 472 ARG A O 1
ATOM 3724 N N . GLN A 1 473 ? -37.862 13.919 -22.157 1.00 26.80 473 GLN A N 1
ATOM 3725 C CA . GLN A 1 473 ? -36.864 14.884 -22.662 1.00 26.80 473 GLN A CA 1
ATOM 3726 C C . GLN A 1 473 ? -37.028 15.084 -24.198 1.00 26.80 473 GLN A C 1
ATOM 3728 O O . GLN A 1 473 ? -37.785 14.316 -24.802 1.00 26.80 473 GLN A O 1
ATOM 3733 N N . PRO A 1 474 ? -36.174 15.879 -24.887 1.00 44.78 474 PRO A N 1
ATOM 3734 C CA . PRO A 1 474 ? -35.904 17.335 -24.839 1.00 44.78 474 PRO A CA 1
ATOM 3735 C C . PRO A 1 474 ? -36.128 17.951 -26.265 1.00 44.78 474 PRO A C 1
ATOM 3737 O O . PRO A 1 474 ? -36.752 17.252 -27.071 1.00 44.78 474 PRO A O 1
ATOM 3740 N N . PRO A 1 475 ? -35.723 19.204 -26.642 1.00 33.50 475 PRO A N 1
ATOM 3741 C CA . PRO A 1 475 ? -34.338 19.541 -27.084 1.00 33.50 475 PRO A CA 1
ATOM 3742 C C . PRO A 1 475 ? -33.976 21.070 -26.926 1.00 33.50 475 PRO A C 1
ATOM 3744 O O . PRO A 1 475 ? -34.545 21.709 -26.047 1.00 33.50 475 PRO A O 1
ATOM 3747 N N . PRO A 1 476 ? -33.078 21.701 -27.728 1.00 34.16 476 PRO A N 1
ATOM 3748 C CA . PRO A 1 476 ? -31.636 21.898 -27.515 1.00 34.16 476 PRO A CA 1
ATOM 3749 C C . PRO A 1 476 ? -31.194 23.388 -27.416 1.00 34.16 476 PRO A C 1
ATOM 3751 O O . PRO A 1 476 ? -31.991 24.314 -27.540 1.00 34.16 476 PRO A O 1
ATOM 3754 N N . CYS A 1 477 ? -29.883 23.607 -27.245 1.00 32.12 477 CYS A N 1
ATOM 3755 C CA . CYS A 1 477 ? -29.190 24.898 -27.344 1.00 32.12 477 CYS A CA 1
ATOM 3756 C C . CYS A 1 477 ? -29.482 25.686 -28.636 1.00 32.12 477 CYS A C 1
ATOM 3758 O O . CYS A 1 477 ? -29.325 25.162 -29.738 1.00 32.12 477 CYS A O 1
ATOM 3760 N N . SER A 1 478 ? -29.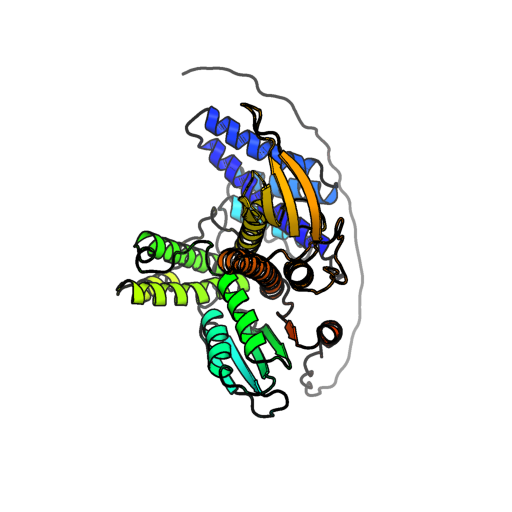697 26.999 -28.498 1.00 29.83 478 SER A N 1
ATOM 3761 C CA . SER A 1 478 ? -29.393 27.991 -29.539 1.00 29.83 478 SER A CA 1
ATOM 3762 C C . SER A 1 478 ? -29.009 29.350 -28.929 1.00 29.83 478 SER A C 1
ATOM 3764 O O . SER A 1 478 ? -29.777 29.942 -28.179 1.00 29.83 478 SER A O 1
ATOM 3766 N N . ARG A 1 479 ? -27.790 29.793 -29.279 1.00 33.19 479 ARG A N 1
ATOM 3767 C CA . ARG A 1 479 ? -27.154 31.131 -29.201 1.00 33.19 479 ARG A CA 1
ATOM 3768 C C . ARG A 1 479 ? -28.072 32.356 -28.992 1.00 33.19 479 ARG A C 1
ATOM 3770 O O . ARG A 1 479 ? -29.042 32.488 -29.726 1.00 33.19 479 ARG A O 1
ATOM 3777 N N . ALA A 1 480 ? -27.594 33.359 -28.230 1.00 30.94 480 ALA A N 1
ATOM 3778 C CA . ALA A 1 480 ? -27.129 34.665 -28.763 1.00 30.94 480 ALA A CA 1
ATOM 3779 C C . ALA A 1 480 ? -26.780 35.724 -27.674 1.00 30.94 480 ALA A C 1
ATOM 3781 O O . ALA A 1 480 ? -27.657 36.205 -26.975 1.00 30.94 480 ALA A O 1
ATOM 3782 N N . ARG A 1 481 ? -25.496 36.123 -27.636 1.00 33.69 481 ARG A N 1
ATOM 3783 C CA . ARG A 1 481 ? -24.929 37.494 -27.774 1.00 33.69 481 ARG A CA 1
ATOM 3784 C C . ARG A 1 481 ? -25.420 38.693 -26.911 1.00 33.69 481 ARG A C 1
ATOM 3786 O O . ARG A 1 481 ? -26.592 39.041 -26.937 1.00 33.69 481 ARG A O 1
ATOM 3793 N N . ARG A 1 482 ? -24.406 39.480 -26.485 1.00 35.12 482 ARG A N 1
ATOM 3794 C CA . ARG A 1 482 ? -24.363 40.861 -25.916 1.00 35.12 482 ARG A CA 1
ATOM 3795 C C . ARG A 1 482 ? -24.626 40.916 -24.403 1.00 35.12 482 ARG A C 1
ATOM 3797 O O . ARG A 1 482 ? -25.569 40.296 -23.943 1.00 35.12 482 ARG A O 1
ATOM 3804 N N . MET A 1 483 ? -23.850 41.620 -23.578 1.00 38.41 483 MET A N 1
ATOM 3805 C CA . MET A 1 483 ? -22.941 42.762 -23.791 1.00 38.41 483 MET A CA 1
ATOM 3806 C C . MET A 1 483 ? -21.468 42.442 -23.569 1.00 38.41 483 MET A C 1
ATOM 3808 O O . MET A 1 483 ? -21.184 41.520 -22.777 1.00 38.41 483 MET A O 1
#

Secondary structure (DSSP, 8-state):
-PPPPHHHHHHHHHHHHHHHHHHHHHHHHHT-SSHHHHHHHHHHHHHHHHHHHTS-HHHHHHHHHHHHHHHHHHHS---------TTSS-HHHHHHHHHHHHHHT-----SPPPP-----EEEEEEETT-S--EEEEESSHHHHHHHHHHHHTT--SEEEEEEEEE-TTT--EEEEEEEEEEEHHHHHHHHHHHHHHHSPTT--SSGGG--HHHHHHHHHHHHHHHHHHH-GGGGGGHHHHHHHHHHHHHHHHHHHHHTT-TTHHHHHHHHHHSPPPP-TT----HHHHHHHHHHHHHHHHHHH-EEEEEEEETTEEEEEEE-SSSSS-EEEEEEEE-TT-SS-PEEEEEEEEESSHHHHHHHHHSTT---TT-EESS---S----HHHHHHHHHHHHHHHHHHHHHHHHHHHHHHHHH----EEES-TTTHHHHTT--PPPPPPPPPP----------------------------------

Sequence (483 aa):
MPERPPHHRQLENSLRADFAFCFRLQRAATNARSEDEYVRLAGSVDARAQRWQQAPSQWRNRWNHLADTTSAYLHTPPAPEPTHSDADDDPFFRRNRNQARMLTGRHQATGTRPQNATTGYRVTWCDTGSSEPNTIWRTSFQTARERIVTGTRDAAGLVDARITMSHPRTGADHLLFEAHAVTGAQLHHELSAIDDTFRAPGAPPGPSWLNDATYHALVGDYEYTVAAIHEPALSDQLVENIIRRDDLRVQILLYAQAADIHNAAPTLDKIDGNPPRPSFWENQPWLDDLTAIAERHLMTVRSQGIQRHLDLGAGTEIRVGMSPVGTEPWYIDRWDYTADALDRAAQITHLGRFQTYGDLIAAIDGPDGVAAHARVHQPLGNIDLPPELRTALAEFDYETNHLVRVVQAAHSLRATIRDQSPYLLSSDRTAIARTATQRQPPPRPDPPGTTGPGLSHSAGSAPLQRRQQARRQPPPCSRARRM

Organism: NCBI:txid2585199

Radius of gyration: 29.55 Å; chains: 1; bounding box: 86×72×80 Å